Protein AF-A0A948VFU9-F1 (afdb_monomer_lite)

Sequence (427 aa):
MVDTSNKFEPEVDEAEQIFHEYRQGISQAIDKVRAKLLDRAKQEARDIVAKADGEATNIVRIAQHKVDIILTQANSRAEKIIKDAEETIKKEARNRTRKEEERLIMEAKSQSERIITAAREAAEKVSGKILDDTKKEADISIKRLTEDSKREADGLVKSASEIKNRAEIEANLIKKKAEEETGHIIHNAREQARRDVEKELTTIIEKARQEAEDILKNARDQAIIERDNLVAEFVEEATKLAEFEKIKILSEAKSKAEYVVREIKNRLNAEMEKSSLLITGAQQKLTSIMTEISDQITEEQFDIDISVNVDVPVEEVDADFAKEVQEKMFFKKIEDEERSYEGRLELDLLAPIDAKQKNALEELLTQVPDLHLISNGGSSDGSNWLEIELNKPMPLVSILKQMPLVRQVAAHGNNILVALKLGSKDS

pLDDT: mean 80.75, std 20.57, range [28.52, 98.0]

Structure (mmCIF, N/CA/C/O backbone):
data_AF-A0A948VFU9-F1
#
_entry.id   AF-A0A948VFU9-F1
#
loop_
_atom_site.group_PDB
_atom_site.id
_atom_site.type_symbol
_atom_site.label_atom_id
_atom_site.label_alt_id
_atom_site.label_comp_id
_atom_site.label_asym_id
_atom_site.label_entity_id
_atom_site.label_seq_id
_atom_site.pdbx_PDB_ins_code
_atom_site.Cartn_x
_atom_site.Cartn_y
_atom_site.Cartn_z
_atom_site.occupancy
_atom_site.B_iso_or_equiv
_atom_site.auth_seq_id
_atom_site.auth_comp_id
_atom_site.auth_asym_id
_atom_site.auth_atom_id
_atom_site.pdbx_PDB_model_num
ATOM 1 N N . MET A 1 1 ? 74.159 32.773 -178.194 1.00 36.06 1 MET A N 1
ATOM 2 C CA . MET A 1 1 ? 75.334 33.258 -177.439 1.00 36.06 1 MET A CA 1
ATOM 3 C C . MET A 1 1 ? 75.825 32.045 -176.660 1.00 36.06 1 MET A C 1
ATOM 5 O O . MET A 1 1 ? 75.022 31.505 -175.916 1.00 36.06 1 MET A O 1
ATOM 9 N N . VAL A 1 2 ? 76.882 31.378 -177.137 1.00 38.47 2 VAL A N 1
ATOM 10 C CA . VAL A 1 2 ? 78.309 31.677 -176.843 1.00 38.47 2 VAL A CA 1
ATOM 11 C C . VAL A 1 2 ? 78.658 31.154 -175.440 1.00 38.47 2 VAL A C 1
ATOM 13 O O . VAL A 1 2 ? 78.085 31.667 -174.486 1.00 38.47 2 VAL A O 1
ATOM 16 N N . ASP A 1 3 ? 79.542 30.171 -175.218 1.00 40.22 3 ASP A N 1
ATOM 17 C CA . ASP A 1 3 ? 80.278 29.216 -176.096 1.00 40.22 3 ASP A CA 1
ATOM 18 C C . ASP A 1 3 ? 80.734 27.998 -175.209 1.00 40.22 3 ASP A C 1
ATOM 20 O O . ASP A 1 3 ? 80.284 27.929 -174.067 1.00 40.22 3 ASP A O 1
ATOM 24 N N . THR A 1 4 ? 81.542 26.972 -175.547 1.00 39.34 4 THR A N 1
ATOM 25 C CA . THR A 1 4 ? 82.588 26.754 -176.582 1.00 39.34 4 THR A CA 1
ATOM 26 C C . THR A 1 4 ? 82.806 25.238 -176.865 1.00 39.34 4 THR A C 1
ATOM 28 O O . THR A 1 4 ? 82.178 24.386 -176.243 1.00 39.34 4 THR A O 1
ATOM 31 N N . SER A 1 5 ? 83.749 24.913 -177.763 1.00 38.34 5 SER A N 1
ATOM 32 C CA . SER A 1 5 ? 84.446 23.623 -178.021 1.00 38.34 5 SER A CA 1
ATOM 33 C C . SER A 1 5 ? 84.970 22.871 -176.759 1.00 38.34 5 SER A C 1
ATOM 35 O O . SER A 1 5 ? 85.055 23.467 -175.691 1.00 38.34 5 SER A O 1
ATOM 37 N N . ASN A 1 6 ? 85.427 21.601 -176.793 1.00 34.44 6 ASN A N 1
ATOM 38 C CA . ASN A 1 6 ? 86.116 20.873 -177.881 1.00 34.44 6 ASN A CA 1
ATOM 39 C C . ASN A 1 6 ? 86.030 19.317 -177.788 1.00 34.44 6 ASN A C 1
ATOM 41 O O . ASN A 1 6 ? 85.544 18.776 -176.802 1.00 34.44 6 ASN A O 1
ATOM 45 N N . LYS A 1 7 ? 86.516 18.610 -178.825 1.00 51.00 7 LYS A N 1
ATOM 46 C CA . LYS A 1 7 ? 86.500 17.135 -179.008 1.00 51.00 7 LYS A CA 1
ATOM 47 C C . LYS A 1 7 ? 87.614 16.378 -178.257 1.00 51.00 7 LYS A C 1
ATOM 49 O O . LYS A 1 7 ? 88.693 16.941 -178.110 1.00 51.00 7 LYS A O 1
ATOM 54 N N . PHE A 1 8 ? 87.406 15.080 -177.978 1.00 36.41 8 PHE A N 1
ATOM 55 C CA . PHE A 1 8 ? 88.215 13.935 -178.477 1.00 36.41 8 PHE A CA 1
ATOM 56 C C . PHE A 1 8 ? 87.580 12.576 -178.071 1.00 36.41 8 PHE A C 1
ATOM 58 O O . PHE A 1 8 ? 86.914 12.504 -177.044 1.00 36.41 8 PHE A O 1
ATOM 65 N N . GLU A 1 9 ? 87.777 11.522 -178.874 1.00 53.12 9 GLU A N 1
ATOM 66 C CA . GLU A 1 9 ? 87.400 10.113 -178.589 1.00 53.12 9 GLU A CA 1
ATOM 67 C C . GLU A 1 9 ? 88.585 9.365 -177.930 1.00 53.12 9 GLU A C 1
ATOM 69 O O . GLU A 1 9 ? 89.729 9.811 -178.096 1.00 53.12 9 GLU A O 1
ATOM 74 N N . PRO A 1 10 ? 88.359 8.272 -177.165 1.00 45.44 10 PRO A N 1
ATOM 75 C CA . PRO A 1 10 ? 88.495 6.923 -177.758 1.00 45.44 10 PRO A CA 1
ATOM 76 C C . PRO A 1 10 ? 87.582 5.818 -177.155 1.00 45.44 10 PRO A C 1
ATOM 78 O O . PRO A 1 10 ? 86.940 6.006 -176.126 1.00 45.44 10 PRO A O 1
ATOM 81 N N . GLU A 1 11 ? 87.579 4.629 -177.772 1.00 53.16 11 GLU A N 1
ATOM 82 C CA . GLU A 1 11 ? 86.836 3.425 -177.344 1.00 53.16 11 GLU A CA 1
ATOM 83 C C . GLU A 1 11 ? 87.545 2.634 -176.214 1.00 53.16 11 GLU A C 1
ATOM 85 O O . GLU A 1 11 ? 88.613 2.070 -176.454 1.00 53.16 11 GLU A O 1
ATOM 90 N N . VAL A 1 12 ? 86.942 2.512 -175.015 1.00 46.12 12 VAL A N 1
ATOM 91 C CA . VAL A 1 12 ? 87.290 1.504 -173.972 1.00 46.12 12 VAL A CA 1
ATOM 92 C C . VAL A 1 12 ? 86.056 1.203 -173.083 1.00 46.12 12 VAL A C 1
ATOM 94 O O . VAL A 1 12 ? 85.914 1.797 -172.019 1.00 46.12 12 VAL A O 1
ATOM 97 N N . ASP A 1 13 ? 85.155 0.297 -173.490 1.00 56.53 13 ASP A N 1
ATOM 98 C CA . ASP A 1 13 ? 83.750 0.307 -173.000 1.00 56.53 13 ASP A CA 1
ATOM 99 C C . ASP A 1 13 ? 83.251 -0.937 -172.211 1.00 56.53 13 ASP A C 1
ATOM 101 O O . ASP A 1 13 ? 82.052 -1.142 -172.075 1.00 56.53 13 ASP A O 1
ATOM 105 N N . GLU A 1 14 ? 84.132 -1.787 -171.657 1.00 56.06 14 GLU A N 1
ATOM 106 C CA . GLU A 1 14 ? 83.701 -2.950 -170.829 1.00 56.06 14 GLU A CA 1
ATOM 107 C C . GLU A 1 14 ? 84.354 -3.024 -169.433 1.00 56.06 14 GLU A C 1
ATOM 109 O O . GLU A 1 14 ? 83.719 -3.425 -168.452 1.00 56.06 14 GLU A O 1
ATOM 114 N N . ALA A 1 15 ? 85.621 -2.617 -169.292 1.00 56.34 15 ALA A N 1
ATOM 115 C CA . ALA A 1 15 ? 86.367 -2.802 -168.042 1.00 56.34 15 ALA A CA 1
ATOM 116 C C . ALA A 1 15 ? 85.842 -1.939 -166.876 1.00 56.34 15 ALA A C 1
ATOM 118 O O . ALA A 1 15 ? 85.792 -2.404 -165.733 1.00 56.34 15 ALA A O 1
ATOM 119 N N . GLU A 1 16 ? 85.427 -0.694 -167.142 1.00 59.16 16 GLU A N 1
ATOM 120 C CA . GLU A 1 16 ? 84.882 0.186 -166.100 1.00 59.16 16 GLU A CA 1
ATOM 121 C C . GLU A 1 16 ? 83.507 -0.275 -165.605 1.00 59.16 16 GLU A C 1
ATOM 123 O O . GLU A 1 16 ? 83.216 -0.131 -164.417 1.00 59.16 16 GLU A O 1
ATOM 128 N N . GLN A 1 17 ? 82.689 -0.896 -166.463 1.00 61.84 17 GLN A N 1
ATOM 129 C CA . GLN A 1 17 ? 81.363 -1.387 -166.085 1.00 61.84 17 GLN A CA 1
ATOM 130 C C . GLN A 1 17 ? 81.464 -2.507 -165.038 1.00 61.84 17 GLN A C 1
ATOM 132 O O . GLN A 1 17 ? 80.801 -2.440 -164.002 1.00 61.84 17 GLN A O 1
ATOM 137 N N . ILE A 1 18 ? 82.385 -3.461 -165.230 1.00 63.16 18 ILE A N 1
ATOM 138 C CA . ILE A 1 18 ? 82.675 -4.522 -164.250 1.00 63.16 18 ILE A CA 1
ATOM 139 C C . ILE A 1 18 ? 83.176 -3.921 -162.926 1.00 63.16 18 ILE A C 1
ATOM 141 O O . ILE A 1 18 ? 82.724 -4.319 -161.850 1.00 63.16 18 ILE A O 1
ATOM 145 N N . PHE A 1 19 ? 84.069 -2.924 -162.967 1.00 61.31 19 PHE A N 1
ATOM 146 C CA . PHE A 1 19 ? 84.512 -2.231 -161.750 1.00 61.31 19 PHE A CA 1
ATOM 147 C C . PHE A 1 19 ? 83.385 -1.447 -161.062 1.00 61.31 19 PHE A C 1
ATOM 149 O O . PHE A 1 19 ? 83.371 -1.362 -159.828 1.00 61.31 19 PHE A O 1
ATOM 156 N N . HIS A 1 20 ? 82.434 -0.897 -161.819 1.00 69.19 20 HIS A N 1
ATOM 157 C CA . HIS A 1 20 ? 81.286 -0.188 -161.267 1.00 69.19 20 HIS A CA 1
ATOM 158 C C . HIS A 1 20 ? 80.293 -1.151 -160.602 1.00 69.19 20 HIS A C 1
ATOM 160 O O . HIS A 1 20 ? 79.869 -0.876 -159.475 1.00 69.19 20 HIS A O 1
ATOM 166 N N . GLU A 1 21 ? 79.979 -2.291 -161.224 1.00 71.38 21 GLU A N 1
ATOM 167 C CA . GLU A 1 21 ? 79.153 -3.340 -160.614 1.00 71.38 21 GLU A CA 1
ATOM 168 C C . GLU A 1 21 ? 79.824 -3.932 -159.371 1.00 71.38 21 GLU A C 1
ATOM 170 O O . GLU A 1 21 ? 79.179 -4.075 -158.333 1.00 71.38 21 GLU A O 1
ATOM 175 N N . TYR A 1 22 ? 81.134 -4.203 -159.409 1.00 73.44 22 TYR A N 1
ATOM 176 C CA . TYR A 1 22 ? 81.847 -4.754 -158.252 1.00 73.44 22 TYR A CA 1
ATOM 177 C C . TYR A 1 22 ? 81.910 -3.750 -157.087 1.00 73.44 22 TYR A C 1
ATOM 179 O O . TYR A 1 22 ? 81.695 -4.124 -155.932 1.00 73.44 22 TYR A O 1
ATOM 187 N N . ARG A 1 23 ? 82.098 -2.449 -157.368 1.00 69.69 23 ARG A N 1
ATOM 188 C CA . ARG A 1 23 ? 81.934 -1.376 -156.366 1.00 69.69 23 ARG A CA 1
ATOM 189 C C . ARG A 1 23 ? 80.507 -1.306 -155.824 1.00 69.69 23 ARG A C 1
ATOM 191 O O . ARG A 1 23 ? 80.335 -1.154 -154.616 1.00 69.69 23 ARG A O 1
ATOM 198 N N . GLN A 1 24 ? 79.494 -1.425 -156.679 1.00 76.38 24 GLN A N 1
ATOM 199 C CA . GLN A 1 24 ? 78.089 -1.365 -156.276 1.00 76.38 24 GLN A CA 1
ATOM 200 C C . GLN A 1 24 ? 77.703 -2.573 -155.410 1.00 76.38 24 GLN A C 1
ATOM 202 O O . GLN A 1 24 ? 77.078 -2.391 -154.367 1.00 76.38 24 GLN A O 1
ATOM 207 N N . GLY A 1 25 ? 78.141 -3.780 -155.773 1.00 74.75 25 GLY A N 1
ATOM 208 C CA . GLY A 1 25 ? 77.962 -5.004 -154.994 1.00 74.75 25 GLY A CA 1
ATOM 209 C C . GLY A 1 25 ? 78.673 -4.950 -153.640 1.00 74.75 25 GLY A C 1
ATOM 210 O O . GLY A 1 25 ? 78.075 -5.305 -152.624 1.00 74.75 25 GLY A O 1
ATOM 211 N N . ILE A 1 26 ? 79.904 -4.423 -153.588 1.00 74.00 26 ILE A N 1
ATOM 212 C CA . ILE A 1 26 ? 80.615 -4.165 -152.325 1.00 74.00 26 ILE A CA 1
ATOM 213 C C . ILE A 1 26 ? 79.869 -3.126 -151.477 1.00 74.00 26 ILE A C 1
ATOM 215 O O . ILE A 1 26 ? 79.674 -3.363 -150.287 1.00 74.00 26 ILE A O 1
ATOM 219 N N . SER A 1 27 ? 79.395 -2.017 -152.056 1.00 75.19 27 SER A N 1
ATOM 220 C CA . SER A 1 27 ? 78.626 -1.007 -151.310 1.00 75.19 27 SER A CA 1
ATOM 221 C C . SER A 1 27 ? 77.320 -1.587 -150.767 1.00 75.19 27 SER A C 1
ATOM 223 O O . SER A 1 27 ? 77.041 -1.449 -149.582 1.00 75.19 27 SER A O 1
ATOM 225 N N . GLN A 1 28 ? 76.559 -2.324 -151.582 1.00 77.94 28 GLN A N 1
ATOM 226 C CA . GLN A 1 28 ? 75.341 -3.011 -151.141 1.00 77.94 28 GLN A CA 1
ATOM 227 C C . GLN A 1 28 ? 75.626 -4.063 -150.061 1.00 77.94 28 GLN A C 1
ATOM 229 O O . GLN A 1 28 ? 74.833 -4.209 -149.132 1.00 77.94 28 GLN A O 1
ATOM 234 N N . ALA A 1 29 ? 76.747 -4.786 -150.135 1.00 76.38 29 ALA A N 1
ATOM 235 C CA . ALA A 1 29 ? 77.161 -5.717 -149.088 1.00 76.38 29 ALA A CA 1
ATOM 236 C C . ALA A 1 29 ? 77.518 -4.983 -147.784 1.00 76.38 29 ALA A C 1
ATOM 238 O O . ALA A 1 29 ? 77.058 -5.393 -146.717 1.00 76.38 29 ALA A O 1
ATOM 239 N N . ILE A 1 30 ? 78.262 -3.874 -147.867 1.00 75.56 30 ILE A N 1
ATOM 240 C CA . ILE A 1 30 ? 78.593 -3.006 -146.730 1.00 75.56 30 ILE A CA 1
ATOM 241 C C . ILE A 1 30 ? 77.317 -2.442 -146.104 1.00 75.56 30 ILE A C 1
ATOM 243 O O . ILE A 1 30 ? 77.133 -2.591 -144.900 1.00 75.56 30 ILE A O 1
ATOM 247 N N . ASP A 1 31 ? 76.398 -1.875 -146.885 1.00 80.62 31 ASP A N 1
ATOM 248 C CA . ASP A 1 31 ? 75.149 -1.306 -146.371 1.00 80.62 31 ASP A CA 1
ATOM 249 C C . ASP A 1 31 ? 74.205 -2.381 -145.810 1.00 80.62 31 ASP A C 1
ATOM 251 O O . ASP A 1 31 ? 73.560 -2.159 -144.788 1.00 80.62 31 ASP A O 1
ATOM 255 N N . LYS A 1 32 ? 74.183 -3.593 -146.379 1.00 82.94 32 LYS A N 1
ATOM 256 C CA . LYS A 1 32 ? 73.422 -4.741 -145.849 1.00 82.94 32 LYS A CA 1
ATOM 257 C C . LYS A 1 32 ? 74.016 -5.288 -144.546 1.00 82.94 32 LYS A C 1
ATOM 259 O O . LYS A 1 32 ? 73.265 -5.698 -143.659 1.00 82.94 32 LYS A O 1
ATOM 264 N N . VAL A 1 33 ? 75.342 -5.274 -144.394 1.00 82.25 33 VAL A N 1
ATOM 265 C CA . VAL A 1 33 ? 76.031 -5.604 -143.132 1.00 82.25 33 VAL A CA 1
ATOM 266 C C . VAL A 1 33 ? 75.833 -4.492 -142.098 1.00 82.25 33 VAL A C 1
ATOM 268 O O . VAL A 1 33 ? 75.521 -4.786 -140.948 1.00 82.25 33 VAL A O 1
ATOM 271 N N . ARG A 1 34 ? 75.914 -3.223 -142.507 1.00 81.38 34 ARG A N 1
ATOM 272 C CA . ARG A 1 34 ? 75.668 -2.034 -141.680 1.00 81.38 34 ARG A CA 1
ATOM 273 C C . ARG A 1 34 ? 74.225 -1.970 -141.184 1.00 81.38 34 ARG A C 1
ATOM 275 O O . ARG A 1 34 ? 74.016 -1.676 -140.014 1.00 81.38 34 ARG A O 1
ATOM 282 N N . ALA A 1 35 ? 73.247 -2.303 -142.026 1.00 84.00 35 ALA A N 1
ATOM 283 C CA . ALA A 1 35 ? 71.841 -2.426 -141.647 1.00 84.00 35 ALA A CA 1
ATOM 284 C C . ALA A 1 35 ? 71.636 -3.557 -140.630 1.00 84.00 35 ALA A C 1
ATOM 286 O O . ALA A 1 35 ? 71.041 -3.328 -139.582 1.00 84.00 35 ALA A O 1
ATOM 287 N N . LYS A 1 36 ? 72.214 -4.746 -140.867 1.00 84.44 36 LYS A N 1
ATOM 288 C CA . LYS A 1 36 ? 72.184 -5.853 -139.893 1.00 84.44 36 LYS A CA 1
ATOM 289 C C . LYS A 1 36 ? 72.855 -5.498 -138.564 1.00 84.44 36 LYS A C 1
ATOM 291 O O . LYS A 1 36 ? 72.335 -5.877 -137.521 1.00 84.44 36 LYS A O 1
ATOM 296 N N . LEU A 1 37 ? 73.975 -4.775 -138.582 1.00 81.62 37 LEU A N 1
ATOM 297 C CA . LEU A 1 37 ? 74.638 -4.269 -137.375 1.00 81.62 37 LEU A CA 1
ATOM 298 C C . LEU A 1 37 ? 73.786 -3.216 -136.659 1.00 81.62 37 LEU A C 1
ATOM 300 O O . LEU A 1 37 ? 73.676 -3.272 -135.441 1.00 81.62 37 LEU A O 1
ATOM 304 N N . LEU A 1 38 ? 73.143 -2.304 -137.392 1.00 82.81 38 LEU A N 1
ATOM 305 C CA . LEU A 1 38 ? 72.225 -1.312 -136.830 1.00 82.81 38 LEU A CA 1
ATOM 306 C C . LEU A 1 38 ? 70.994 -1.959 -136.197 1.00 82.81 38 LEU A C 1
ATOM 308 O O . LEU A 1 38 ? 70.629 -1.582 -135.092 1.00 82.81 38 LEU A O 1
ATOM 312 N N . ASP A 1 39 ? 70.356 -2.923 -136.857 1.00 85.00 39 ASP A N 1
ATOM 313 C CA . ASP A 1 39 ? 69.170 -3.588 -136.311 1.00 85.00 39 ASP A CA 1
ATOM 314 C C . ASP A 1 39 ? 69.523 -4.535 -135.162 1.00 85.00 39 ASP A C 1
ATOM 316 O O . ASP A 1 39 ? 68.786 -4.593 -134.179 1.00 85.00 39 ASP A O 1
ATOM 320 N N . ARG A 1 40 ? 70.695 -5.182 -135.208 1.00 87.75 40 ARG A N 1
ATOM 321 C CA . ARG A 1 40 ? 71.244 -5.916 -134.062 1.00 87.75 40 ARG A CA 1
ATOM 322 C C . ARG A 1 40 ? 71.525 -4.987 -132.881 1.00 87.75 40 ARG A C 1
ATOM 324 O O . ARG A 1 40 ? 71.065 -5.278 -131.787 1.00 87.75 40 ARG A O 1
ATOM 331 N N . ALA A 1 41 ? 72.188 -3.852 -133.099 1.00 83.00 41 ALA A N 1
ATOM 332 C CA . ALA A 1 41 ? 72.458 -2.869 -132.050 1.00 83.00 41 ALA A CA 1
ATOM 333 C C . ALA A 1 41 ? 71.171 -2.235 -131.494 1.00 83.00 41 ALA A C 1
ATOM 335 O O . ALA A 1 41 ? 71.074 -2.016 -130.292 1.00 83.00 41 ALA A O 1
ATOM 336 N N . LYS A 1 42 ? 70.150 -1.987 -132.331 1.00 88.00 42 LYS A N 1
ATOM 337 C CA . LYS A 1 42 ? 68.811 -1.567 -131.875 1.00 88.00 42 LYS A CA 1
ATOM 338 C C . LYS A 1 42 ? 68.135 -2.646 -131.035 1.00 88.00 42 LYS A C 1
ATOM 340 O O . LYS A 1 42 ? 67.470 -2.299 -130.065 1.00 88.00 42 LYS A O 1
ATOM 345 N N . GLN A 1 43 ? 68.257 -3.920 -131.408 1.00 89.44 43 GLN A N 1
ATOM 346 C CA . GLN A 1 43 ? 67.649 -5.013 -130.655 1.00 89.44 43 GLN A CA 1
ATOM 347 C C . GLN A 1 43 ? 68.375 -5.236 -129.327 1.00 89.44 43 GLN A C 1
ATOM 349 O O . GLN A 1 43 ? 67.730 -5.209 -128.291 1.00 89.44 43 GLN A O 1
ATOM 354 N N . GLU A 1 44 ? 69.706 -5.308 -129.330 1.00 88.12 44 GLU A N 1
ATOM 355 C CA . GLU A 1 44 ? 70.514 -5.404 -128.110 1.00 88.12 44 GLU A CA 1
ATOM 356 C C . GLU A 1 44 ? 70.282 -4.182 -127.194 1.00 88.12 44 GLU A C 1
ATOM 358 O O . GLU A 1 44 ? 70.124 -4.349 -125.988 1.00 88.12 44 GLU A O 1
ATOM 363 N N . ALA A 1 45 ? 70.126 -2.967 -127.739 1.00 87.12 45 ALA A N 1
ATOM 364 C CA . ALA A 1 45 ? 69.726 -1.789 -126.961 1.00 87.12 45 ALA A CA 1
ATOM 365 C C . ALA A 1 45 ? 68.295 -1.885 -126.396 1.00 87.12 45 ALA A C 1
ATOM 367 O O . ALA A 1 45 ? 68.072 -1.497 -125.251 1.00 87.12 45 ALA A O 1
ATOM 368 N N . ARG A 1 46 ? 67.324 -2.413 -127.156 1.00 90.12 46 ARG A N 1
ATOM 369 C CA . ARG A 1 46 ? 65.956 -2.673 -126.664 1.00 90.12 46 ARG A CA 1
ATOM 370 C C . ARG A 1 46 ? 65.939 -3.724 -125.563 1.00 90.12 46 ARG A C 1
ATOM 372 O O . ARG A 1 46 ? 65.234 -3.532 -124.582 1.00 90.12 46 ARG A O 1
ATOM 379 N N . ASP A 1 47 ? 66.715 -4.791 -125.707 1.00 90.81 47 ASP A N 1
ATOM 380 C CA . ASP A 1 47 ? 66.800 -5.875 -124.729 1.00 90.81 47 ASP A CA 1
ATOM 381 C C . ASP A 1 47 ? 67.496 -5.394 -123.444 1.00 90.81 47 ASP A C 1
ATOM 383 O O . ASP A 1 47 ? 67.062 -5.733 -122.343 1.00 90.81 47 ASP A O 1
ATOM 387 N N . ILE A 1 48 ? 68.511 -4.525 -123.562 1.00 90.56 48 ILE A N 1
ATOM 388 C CA . ILE A 1 48 ? 69.131 -3.819 -122.429 1.00 90.56 48 ILE A CA 1
ATOM 389 C C . ILE A 1 48 ? 68.122 -2.897 -121.731 1.00 90.56 48 ILE A C 1
ATOM 391 O O . ILE A 1 48 ? 68.021 -2.951 -120.508 1.00 90.56 48 ILE A O 1
ATOM 395 N N . VAL A 1 49 ? 67.357 -2.085 -122.472 1.00 89.62 49 VAL A N 1
ATOM 396 C CA . VAL A 1 49 ? 66.335 -1.188 -121.895 1.00 89.62 49 VAL A CA 1
ATOM 397 C C . VAL A 1 49 ? 65.216 -1.987 -121.227 1.00 89.62 49 VAL A C 1
ATOM 399 O O . VAL A 1 49 ? 64.942 -1.766 -120.056 1.00 89.62 49 VAL A O 1
ATOM 402 N N . ALA A 1 50 ? 64.640 -2.984 -121.901 1.00 90.75 50 ALA A N 1
ATOM 403 C CA . ALA A 1 50 ? 63.579 -3.824 -121.343 1.00 90.75 50 ALA A CA 1
ATOM 404 C C . ALA A 1 50 ? 64.044 -4.612 -120.105 1.00 90.75 50 ALA A C 1
ATOM 406 O O . ALA A 1 50 ? 63.276 -4.794 -119.158 1.00 90.75 50 ALA A O 1
ATOM 407 N N . LYS A 1 51 ? 65.311 -5.048 -120.073 1.00 92.31 51 LYS A N 1
ATOM 408 C CA . LYS A 1 51 ? 65.911 -5.646 -118.877 1.00 92.31 51 LYS A CA 1
ATOM 409 C C . LYS A 1 51 ? 66.106 -4.615 -117.762 1.00 92.31 51 LYS A C 1
ATOM 411 O O . LYS A 1 51 ? 65.785 -4.925 -116.618 1.00 92.31 51 LYS A O 1
ATOM 416 N N . ALA A 1 52 ? 66.586 -3.410 -118.070 1.00 89.62 52 ALA A N 1
ATOM 417 C CA . ALA A 1 52 ? 66.744 -2.335 -117.093 1.00 89.62 52 ALA A CA 1
ATOM 418 C C . ALA A 1 52 ? 65.391 -1.897 -116.500 1.00 89.62 52 ALA A C 1
ATOM 420 O O . ALA A 1 52 ? 65.291 -1.739 -115.287 1.00 89.62 52 ALA A O 1
ATOM 421 N N . ASP A 1 53 ? 64.338 -1.801 -117.315 1.00 91.31 53 ASP A N 1
ATOM 422 C CA . ASP A 1 53 ? 62.964 -1.538 -116.873 1.00 91.31 53 ASP A CA 1
ATOM 423 C C . ASP A 1 53 ? 62.417 -2.692 -116.011 1.00 91.31 53 ASP A C 1
ATOM 425 O O . ASP A 1 53 ? 61.776 -2.462 -114.983 1.00 91.31 53 ASP A O 1
ATOM 429 N N . GLY A 1 54 ? 62.709 -3.947 -116.373 1.00 92.94 54 GLY A N 1
ATOM 430 C CA . GLY A 1 54 ? 62.368 -5.130 -115.574 1.00 92.94 54 GLY A CA 1
ATOM 431 C C . GLY A 1 54 ? 63.081 -5.174 -114.215 1.00 92.94 54 GLY A C 1
ATOM 432 O O . GLY A 1 54 ? 62.472 -5.496 -113.193 1.00 92.94 54 GLY A O 1
ATOM 433 N N . GLU A 1 55 ? 64.360 -4.801 -114.169 1.00 93.19 55 GLU A N 1
ATOM 434 C CA . GLU A 1 55 ? 65.126 -4.689 -112.926 1.00 93.19 55 GLU A CA 1
ATOM 435 C C . GLU A 1 55 ? 64.650 -3.492 -112.086 1.00 93.19 55 GLU A C 1
ATOM 437 O O . GLU A 1 55 ? 64.412 -3.652 -110.888 1.00 93.19 55 GLU A O 1
ATOM 442 N N . ALA A 1 56 ? 64.399 -2.330 -112.698 1.00 91.75 56 ALA A N 1
ATOM 443 C CA . ALA A 1 56 ? 63.883 -1.136 -112.029 1.00 91.75 56 ALA A CA 1
ATOM 444 C C . ALA A 1 56 ? 62.482 -1.356 -111.436 1.00 91.75 56 ALA A C 1
ATOM 446 O O . ALA A 1 56 ? 62.257 -1.052 -110.264 1.00 91.75 56 ALA A O 1
ATOM 447 N N . THR A 1 57 ? 61.549 -1.944 -112.190 1.00 94.12 57 THR A N 1
ATOM 448 C CA . THR A 1 57 ? 60.206 -2.283 -111.684 1.00 94.12 57 THR A CA 1
ATOM 449 C C . THR A 1 57 ? 60.261 -3.326 -110.567 1.00 94.12 57 THR A C 1
ATOM 451 O O . THR A 1 57 ? 59.529 -3.205 -109.582 1.00 94.12 57 THR A O 1
ATOM 454 N N . ASN A 1 58 ? 61.172 -4.303 -110.637 1.00 94.25 58 ASN A N 1
ATOM 455 C CA . ASN A 1 58 ? 61.381 -5.251 -109.543 1.00 94.25 58 ASN A CA 1
ATOM 456 C C . ASN A 1 58 ? 61.994 -4.583 -108.294 1.00 94.25 58 ASN A C 1
ATOM 458 O O . ASN A 1 58 ? 61.560 -4.876 -107.180 1.00 94.25 58 ASN A O 1
ATOM 462 N N . ILE A 1 59 ? 62.939 -3.650 -108.457 1.00 93.81 59 ILE A N 1
ATOM 463 C CA . ILE A 1 59 ? 63.497 -2.836 -107.362 1.00 93.81 59 ILE A CA 1
ATOM 464 C C . ILE A 1 59 ? 62.399 -1.986 -106.709 1.00 93.81 59 ILE A C 1
ATOM 466 O O . ILE A 1 59 ? 62.278 -2.006 -105.484 1.00 93.81 59 ILE A O 1
ATOM 470 N N . VAL A 1 60 ? 61.560 -1.306 -107.499 1.00 93.19 60 VAL A N 1
ATOM 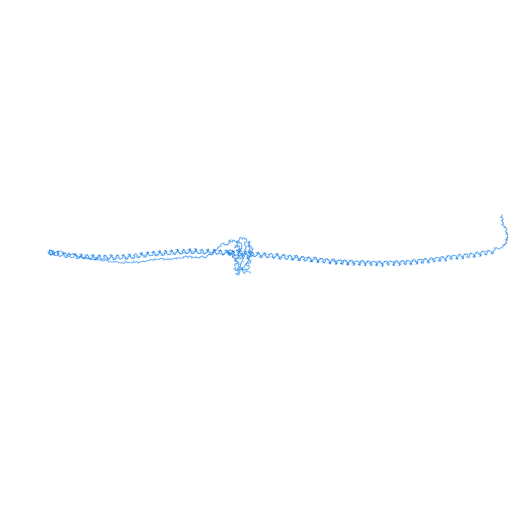471 C CA . VAL A 1 60 ? 60.411 -0.525 -107.006 1.00 93.19 60 VAL A CA 1
ATOM 472 C C . VAL A 1 60 ? 59.439 -1.413 -106.229 1.00 93.19 60 VAL A C 1
ATOM 474 O O . VAL A 1 60 ? 59.083 -1.073 -105.104 1.00 93.19 60 VAL A O 1
ATOM 477 N N . ARG A 1 61 ? 59.080 -2.589 -106.757 1.00 94.88 61 ARG A N 1
ATOM 478 C CA . ARG A 1 61 ? 58.193 -3.555 -106.085 1.00 94.88 61 ARG A CA 1
ATOM 479 C C . ARG A 1 61 ? 58.775 -4.072 -104.763 1.00 94.88 61 ARG A C 1
ATOM 481 O O . ARG A 1 61 ? 58.051 -4.206 -103.778 1.00 94.88 61 ARG A O 1
ATOM 488 N N . ILE A 1 62 ? 60.081 -4.348 -104.714 1.00 94.75 62 ILE A N 1
ATOM 489 C CA . ILE A 1 62 ? 60.779 -4.764 -103.485 1.00 94.75 62 ILE A CA 1
ATOM 490 C C . ILE A 1 62 ? 60.858 -3.605 -102.479 1.00 94.75 62 ILE A C 1
ATOM 492 O O . ILE A 1 62 ? 60.730 -3.837 -101.276 1.00 94.75 62 ILE A O 1
ATOM 496 N N . ALA A 1 63 ? 61.048 -2.367 -102.942 1.00 92.50 63 ALA A N 1
ATOM 497 C CA . ALA A 1 63 ? 61.041 -1.179 -102.093 1.00 92.50 63 ALA A CA 1
ATOM 498 C C . ALA A 1 63 ? 59.646 -0.914 -101.503 1.00 92.50 63 ALA A C 1
ATOM 500 O O . ALA A 1 63 ? 59.539 -0.746 -100.291 1.00 92.50 63 ALA A O 1
ATOM 501 N N . GLN A 1 64 ? 58.590 -0.968 -102.322 1.00 94.19 64 GLN A N 1
ATOM 502 C CA . GLN A 1 64 ? 57.189 -0.872 -101.892 1.00 94.19 64 GLN A CA 1
ATOM 503 C C . GLN A 1 64 ? 56.869 -1.923 -100.825 1.00 94.19 64 GLN A C 1
ATOM 505 O O . GLN A 1 64 ? 56.517 -1.563 -99.709 1.00 94.19 64 GLN A O 1
ATOM 510 N N . HIS A 1 65 ? 57.138 -3.204 -101.095 1.00 95.12 65 HIS A N 1
ATOM 511 C CA . HIS A 1 65 ? 56.864 -4.270 -100.129 1.00 95.12 65 HIS A CA 1
ATOM 512 C C . HIS A 1 65 ? 57.644 -4.110 -98.807 1.00 95.12 65 HIS A C 1
ATOM 514 O O . HIS A 1 65 ? 57.122 -4.403 -97.731 1.00 95.12 65 HIS A O 1
ATOM 520 N N . LYS A 1 66 ? 58.885 -3.599 -98.851 1.00 95.56 66 LYS A N 1
ATOM 521 C CA . LYS A 1 66 ? 59.642 -3.246 -97.636 1.00 95.56 66 LYS A CA 1
ATOM 522 C C . LYS A 1 66 ? 59.014 -2.069 -96.885 1.00 95.56 66 LYS A C 1
ATOM 524 O O . LYS A 1 66 ? 58.976 -2.113 -95.659 1.00 95.56 66 LYS A O 1
ATOM 529 N N . VAL A 1 67 ? 58.517 -1.051 -97.589 1.00 94.31 67 VAL A N 1
ATOM 530 C CA . VAL A 1 67 ? 57.771 0.067 -96.991 1.00 94.31 67 VAL A CA 1
ATOM 531 C C . VAL A 1 67 ? 56.487 -0.440 -96.331 1.00 94.31 67 VAL A C 1
ATOM 533 O O . VAL A 1 67 ? 56.264 -0.116 -95.169 1.00 94.31 67 VAL A O 1
ATOM 536 N N . ASP A 1 68 ? 55.716 -1.311 -96.984 1.00 95.75 68 ASP A N 1
ATOM 537 C CA . ASP A 1 68 ? 54.490 -1.899 -96.421 1.00 95.75 68 ASP A CA 1
ATOM 538 C C . ASP A 1 68 ? 54.769 -2.691 -95.132 1.00 95.75 68 ASP A C 1
ATOM 540 O O . ASP A 1 68 ? 54.052 -2.550 -94.138 1.00 95.75 68 ASP A O 1
ATOM 544 N N . ILE A 1 69 ? 55.849 -3.484 -95.106 1.00 95.62 69 ILE A N 1
ATOM 545 C CA . ILE A 1 69 ? 56.297 -4.204 -93.903 1.00 95.62 69 ILE A CA 1
ATOM 546 C C . ILE A 1 69 ? 56.692 -3.222 -92.792 1.00 95.62 69 ILE A C 1
ATOM 548 O O . ILE A 1 69 ? 56.292 -3.412 -91.643 1.00 95.62 69 ILE A O 1
ATOM 552 N N . ILE A 1 70 ? 57.456 -2.172 -93.111 1.00 94.56 70 ILE A N 1
ATOM 553 C CA . ILE A 1 70 ? 57.892 -1.161 -92.135 1.00 94.56 70 ILE A CA 1
ATOM 554 C C . ILE A 1 70 ? 56.688 -0.396 -91.569 1.00 94.56 70 ILE A C 1
ATOM 556 O O . ILE A 1 70 ? 56.604 -0.235 -90.353 1.00 94.56 70 ILE A O 1
ATOM 560 N N . LEU A 1 71 ? 55.733 0.011 -92.410 1.00 93.94 71 LEU A N 1
ATOM 561 C CA . LEU A 1 71 ? 54.493 0.670 -91.993 1.00 93.94 71 LEU A CA 1
ATOM 562 C C . LEU A 1 71 ? 53.634 -0.254 -91.121 1.00 93.94 71 LEU A C 1
ATOM 564 O O . LEU A 1 71 ? 53.183 0.159 -90.057 1.00 93.94 71 LEU A O 1
ATOM 568 N N . THR A 1 72 ? 53.474 -1.523 -91.502 1.00 95.25 72 THR A N 1
ATOM 569 C CA . THR A 1 72 ? 52.718 -2.511 -90.712 1.00 95.25 72 THR A CA 1
ATOM 570 C C . THR A 1 72 ? 53.359 -2.741 -89.338 1.00 95.25 72 THR A C 1
ATOM 572 O O . THR A 1 72 ? 52.666 -2.759 -88.319 1.00 95.25 72 THR A O 1
ATOM 575 N N . GLN A 1 73 ? 54.691 -2.858 -89.274 1.00 94.75 73 GLN A N 1
ATOM 576 C CA . GLN A 1 73 ? 55.418 -2.990 -88.007 1.00 94.75 73 GLN A CA 1
ATOM 577 C C . GLN A 1 73 ? 55.384 -1.706 -87.166 1.00 94.75 73 GLN A C 1
ATOM 579 O O . GLN A 1 73 ? 55.310 -1.793 -85.940 1.00 94.75 73 GLN A O 1
ATOM 584 N N . ALA A 1 74 ? 55.430 -0.526 -87.790 1.00 94.12 74 ALA A N 1
ATOM 585 C CA . ALA A 1 74 ? 55.309 0.755 -87.101 1.00 94.12 74 ALA A CA 1
ATOM 586 C C . ALA A 1 74 ? 53.909 0.930 -86.495 1.00 94.12 74 ALA A C 1
ATOM 588 O O . ALA A 1 74 ? 53.802 1.227 -85.307 1.00 94.12 74 ALA A O 1
ATOM 589 N N . ASN A 1 75 ? 52.855 0.651 -87.268 1.00 94.75 75 ASN A N 1
ATOM 590 C CA . ASN A 1 75 ? 51.465 0.720 -86.819 1.00 94.75 75 ASN A CA 1
ATOM 591 C C . ASN A 1 75 ? 51.201 -0.267 -85.675 1.00 94.75 75 ASN A C 1
ATOM 593 O O . ASN A 1 75 ? 50.750 0.149 -84.615 1.00 94.75 75 ASN A O 1
ATOM 597 N N . SER A 1 76 ? 51.593 -1.538 -85.817 1.00 96.19 76 SER A N 1
ATOM 598 C CA . SER A 1 76 ? 51.424 -2.543 -84.755 1.00 96.19 76 SER A CA 1
ATOM 599 C C . SER A 1 76 ? 52.187 -2.190 -83.464 1.00 96.19 76 SER A C 1
ATOM 601 O O . SER A 1 76 ? 51.703 -2.433 -82.356 1.00 96.19 76 SER A O 1
ATOM 603 N N . ARG A 1 77 ? 53.367 -1.556 -83.572 1.00 95.44 77 ARG A N 1
ATOM 604 C CA . ARG A 1 77 ? 54.087 -1.013 -82.404 1.00 95.44 77 ARG A CA 1
ATOM 605 C C . ARG A 1 77 ? 53.370 0.191 -81.794 1.00 95.44 77 ARG A C 1
ATOM 607 O O . ARG A 1 77 ? 53.305 0.270 -80.571 1.00 95.44 77 ARG A O 1
ATOM 614 N N . ALA A 1 78 ? 52.833 1.098 -82.608 1.00 93.62 78 ALA A N 1
ATOM 615 C CA . ALA A 1 78 ? 52.080 2.259 -82.141 1.00 93.62 78 ALA A CA 1
ATOM 616 C C . ALA A 1 78 ? 50.785 1.842 -81.424 1.00 93.62 78 ALA A C 1
ATOM 618 O O . ALA A 1 78 ? 50.556 2.279 -80.301 1.00 93.62 78 ALA A O 1
ATOM 619 N N . GLU A 1 79 ? 50.002 0.930 -82.006 1.00 95.88 79 GLU A N 1
ATOM 620 C CA . GLU A 1 79 ? 48.815 0.322 -81.386 1.00 95.88 79 GLU A CA 1
ATOM 621 C C . GLU A 1 79 ? 49.145 -0.316 -80.035 1.00 95.88 79 GLU A C 1
ATOM 623 O O . GLU A 1 79 ? 48.439 -0.086 -79.052 1.00 95.88 79 GLU A O 1
ATOM 628 N N . LYS A 1 80 ? 50.251 -1.072 -79.950 1.00 96.69 80 LYS A N 1
ATOM 629 C CA . LYS A 1 80 ? 50.689 -1.648 -78.676 1.00 96.69 80 LYS A CA 1
ATOM 630 C C . LYS A 1 80 ? 51.056 -0.567 -77.655 1.00 96.69 80 LYS A C 1
ATOM 632 O O . LYS A 1 80 ? 50.619 -0.661 -76.516 1.00 96.69 80 LYS A O 1
ATOM 637 N N . ILE A 1 81 ? 51.821 0.455 -78.043 1.00 95.44 81 ILE A N 1
ATOM 638 C CA . ILE A 1 81 ? 52.208 1.556 -77.143 1.00 95.44 81 ILE A CA 1
ATOM 639 C C . ILE A 1 81 ? 50.972 2.317 -76.642 1.00 95.44 81 ILE A C 1
ATOM 641 O O . ILE A 1 81 ? 50.894 2.624 -75.454 1.00 95.44 81 ILE A O 1
ATOM 645 N N . ILE A 1 82 ? 49.992 2.574 -77.515 1.00 95.06 82 ILE A N 1
ATOM 646 C CA . ILE A 1 82 ? 48.710 3.191 -77.150 1.00 95.06 82 ILE A CA 1
ATOM 647 C C . ILE A 1 82 ? 47.976 2.308 -76.137 1.00 95.06 82 ILE A C 1
ATOM 649 O O . ILE A 1 82 ? 47.603 2.796 -75.074 1.00 95.06 82 ILE A O 1
ATOM 653 N N . LYS A 1 83 ? 47.838 1.004 -76.402 1.00 96.38 83 LYS A N 1
ATOM 654 C CA . LYS A 1 83 ? 47.154 0.074 -75.496 1.00 96.38 83 LYS A CA 1
ATOM 655 C C . LYS A 1 83 ? 47.857 -0.066 -74.138 1.00 96.38 83 LYS A C 1
ATOM 657 O O . LYS A 1 83 ? 47.197 -0.004 -73.102 1.00 96.38 83 LYS A O 1
ATOM 662 N N . ASP A 1 84 ? 49.180 -0.227 -74.123 1.00 95.31 84 ASP A N 1
ATOM 663 C CA . ASP A 1 84 ? 49.972 -0.335 -72.891 1.00 95.31 84 ASP A CA 1
ATOM 664 C C . ASP A 1 84 ? 49.860 0.969 -72.058 1.00 95.31 84 ASP A C 1
ATOM 666 O O . ASP A 1 84 ? 49.782 0.927 -70.823 1.00 95.31 84 ASP A O 1
ATOM 670 N N . ALA A 1 85 ? 49.769 2.133 -72.718 1.00 93.75 85 ALA A N 1
ATOM 671 C CA . ALA A 1 85 ? 49.506 3.422 -72.077 1.00 93.75 85 ALA A CA 1
ATOM 672 C C . ALA A 1 85 ? 48.059 3.548 -71.560 1.00 93.75 85 ALA A C 1
ATOM 674 O O . ALA A 1 85 ? 47.864 3.967 -70.419 1.00 93.75 85 ALA A O 1
ATOM 675 N N . GLU A 1 86 ? 47.048 3.144 -72.334 1.00 94.81 86 GLU A N 1
ATOM 676 C CA . GLU A 1 86 ? 45.641 3.118 -71.908 1.00 94.81 86 GLU A CA 1
ATOM 677 C C . GLU A 1 86 ? 45.433 2.223 -70.682 1.00 94.81 86 GLU A C 1
ATOM 679 O O . GLU A 1 86 ? 44.791 2.640 -69.716 1.00 94.81 86 GLU A O 1
ATOM 684 N N . GLU A 1 87 ? 45.997 1.011 -70.675 1.00 96.25 87 GLU A N 1
ATOM 685 C CA . GLU A 1 87 ? 45.922 0.106 -69.523 1.00 96.25 87 GLU A CA 1
ATOM 686 C C . GLU A 1 87 ? 46.632 0.696 -68.293 1.00 96.25 87 GLU A C 1
ATOM 688 O O . GLU A 1 87 ? 46.110 0.595 -67.178 1.00 96.25 87 GLU A O 1
ATOM 693 N N . THR A 1 88 ? 47.760 1.388 -68.486 1.00 94.56 88 THR A N 1
ATOM 694 C CA . THR A 1 88 ? 48.481 2.091 -67.411 1.00 94.56 88 THR A CA 1
ATOM 695 C C . THR A 1 88 ? 47.662 3.253 -66.841 1.00 94.56 88 THR A C 1
ATOM 697 O O . THR A 1 88 ? 47.438 3.300 -65.630 1.00 94.56 88 THR A O 1
ATOM 700 N N . ILE A 1 89 ? 47.127 4.138 -67.689 1.00 94.06 89 ILE A N 1
ATOM 701 C CA . ILE A 1 89 ? 46.271 5.268 -67.288 1.00 94.06 89 ILE A CA 1
ATOM 702 C C . ILE A 1 89 ? 45.013 4.761 -66.570 1.00 94.06 89 ILE A C 1
ATOM 704 O O . ILE A 1 89 ? 44.650 5.270 -65.511 1.00 94.06 89 ILE A O 1
ATOM 708 N N . LYS A 1 90 ? 44.374 3.707 -67.087 1.00 95.88 90 LYS A N 1
ATOM 709 C CA . LYS A 1 90 ? 43.183 3.072 -66.498 1.00 95.88 90 LYS A CA 1
ATOM 710 C C . LYS A 1 9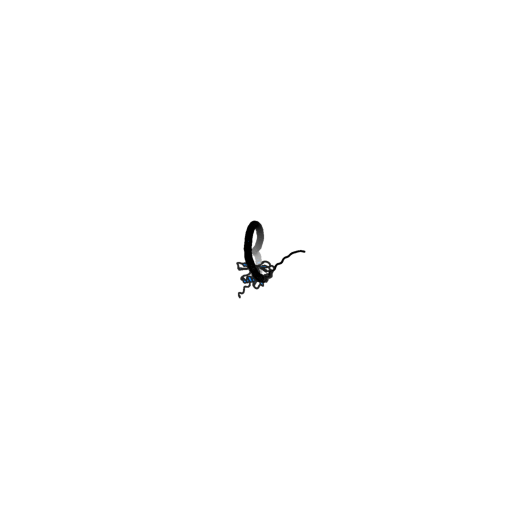0 ? 43.473 2.433 -65.137 1.00 95.88 90 LYS A C 1
ATOM 712 O O . LYS A 1 90 ? 42.625 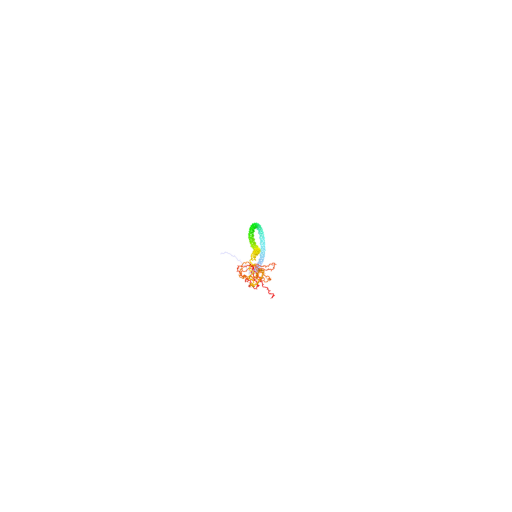2.486 -64.245 1.00 95.88 90 LYS A O 1
ATOM 717 N N . LYS A 1 91 ? 44.662 1.850 -64.954 1.00 95.94 91 LYS A N 1
ATOM 718 C CA . LYS A 1 91 ? 45.135 1.294 -63.676 1.00 95.94 91 LYS A CA 1
ATOM 719 C C . LYS A 1 91 ? 45.464 2.394 -62.667 1.00 95.94 91 LYS A C 1
ATOM 721 O O . LYS A 1 91 ? 45.067 2.284 -61.508 1.00 95.94 91 LYS A O 1
ATOM 726 N N . GLU A 1 92 ? 46.125 3.467 -63.093 1.00 93.81 92 GLU A N 1
ATOM 727 C CA . GLU A 1 92 ? 46.386 4.630 -62.243 1.00 93.81 92 GLU A CA 1
ATOM 728 C C . GLU A 1 92 ? 45.106 5.346 -61.821 1.00 93.81 92 GLU A C 1
ATOM 730 O O . GLU A 1 92 ? 44.936 5.601 -60.632 1.00 93.81 92 GLU A O 1
ATOM 735 N N . ALA A 1 93 ? 44.184 5.614 -62.749 1.00 93.69 93 ALA A N 1
ATOM 736 C CA . ALA A 1 93 ? 42.898 6.237 -62.449 1.00 93.69 93 ALA A CA 1
ATOM 737 C C . ALA A 1 93 ? 42.134 5.431 -61.388 1.00 93.69 93 ALA A C 1
ATOM 739 O O . ALA A 1 93 ? 41.786 5.976 -60.345 1.00 93.69 93 ALA A O 1
ATOM 740 N N . ARG A 1 94 ? 41.990 4.111 -61.583 1.00 95.44 94 ARG A N 1
ATOM 741 C CA . ARG A 1 94 ? 41.377 3.203 -60.595 1.00 95.44 94 ARG A CA 1
ATOM 742 C C . ARG A 1 94 ? 42.076 3.243 -59.234 1.00 95.44 94 ARG A C 1
ATOM 744 O O . ARG A 1 94 ? 41.398 3.287 -58.214 1.00 95.44 94 ARG A O 1
ATOM 751 N N . ASN A 1 95 ? 43.409 3.261 -59.203 1.00 95.69 95 ASN A N 1
ATOM 752 C CA . ASN A 1 95 ? 44.169 3.343 -57.953 1.00 95.69 95 ASN A CA 1
ATOM 753 C C . ASN A 1 95 ? 44.031 4.707 -57.253 1.00 95.69 95 ASN A C 1
ATOM 755 O O . ASN A 1 95 ? 44.050 4.754 -56.026 1.00 95.69 95 ASN A O 1
ATOM 759 N N . ARG A 1 96 ? 43.898 5.810 -58.003 1.00 94.69 96 ARG A N 1
ATOM 760 C CA . ARG A 1 96 ? 43.657 7.155 -57.453 1.00 94.69 96 ARG A CA 1
ATOM 761 C C . ARG A 1 96 ? 42.233 7.266 -56.901 1.00 94.69 96 ARG A C 1
ATOM 763 O O . ARG A 1 96 ? 42.085 7.652 -55.748 1.00 94.69 96 ARG A O 1
ATOM 770 N N . THR A 1 97 ? 41.222 6.840 -57.665 1.00 94.25 97 THR A N 1
ATOM 771 C CA . THR A 1 97 ? 39.820 6.770 -57.218 1.00 94.25 97 THR A CA 1
ATOM 772 C C . THR A 1 97 ? 39.691 5.930 -55.951 1.00 94.25 97 THR A C 1
ATOM 774 O O . THR A 1 97 ? 39.214 6.442 -54.946 1.00 94.25 97 THR A O 1
ATOM 777 N N . ARG A 1 98 ? 40.224 4.700 -55.941 1.00 96.00 98 ARG A N 1
ATOM 778 C CA . ARG A 1 98 ? 40.177 3.821 -54.763 1.00 96.00 98 ARG A CA 1
ATOM 779 C C . ARG A 1 98 ? 40.840 4.440 -53.527 1.00 96.00 98 ARG A C 1
ATOM 781 O O . ARG A 1 98 ? 40.310 4.310 -52.431 1.00 96.00 98 ARG A O 1
ATOM 788 N N . LYS A 1 99 ? 41.990 5.108 -53.678 1.00 96.31 99 LYS A N 1
ATOM 789 C CA . LYS A 1 99 ? 42.656 5.782 -52.549 1.00 96.31 99 LYS A CA 1
ATOM 790 C C . LYS A 1 99 ? 41.828 6.937 -51.991 1.00 96.31 99 LYS A C 1
ATOM 792 O O . LYS A 1 99 ? 41.827 7.134 -50.781 1.00 96.31 99 LYS A O 1
ATOM 797 N N . GLU A 1 100 ? 41.136 7.682 -52.848 1.00 94.44 100 GLU A N 1
ATOM 798 C CA . GLU A 1 100 ? 40.261 8.773 -52.414 1.00 94.44 100 GLU A CA 1
ATOM 799 C C . GLU A 1 100 ? 38.960 8.244 -51.787 1.00 94.44 100 GLU A C 1
ATOM 801 O O . GLU A 1 100 ? 38.531 8.763 -50.763 1.00 94.44 100 GLU A O 1
ATOM 806 N N . GLU A 1 101 ? 38.391 7.149 -52.301 1.00 94.25 101 GLU A N 1
ATOM 807 C CA . GLU A 1 101 ? 37.295 6.412 -51.652 1.00 94.25 101 GLU A CA 1
ATOM 808 C C . GLU A 1 101 ? 37.706 5.916 -50.254 1.00 94.25 101 GLU A C 1
ATOM 810 O O . GLU A 1 101 ? 37.007 6.172 -49.275 1.00 94.25 101 GLU A O 1
ATOM 815 N N . GLU A 1 102 ? 38.868 5.266 -50.126 1.00 96.62 102 GLU A N 1
ATOM 816 C CA . GLU A 1 102 ? 39.416 4.813 -48.839 1.00 96.62 102 GLU A CA 1
ATOM 817 C C . GLU A 1 102 ? 39.675 5.991 -47.878 1.00 96.62 102 GLU A C 1
ATOM 819 O O . GLU A 1 102 ? 39.377 5.881 -46.684 1.00 96.62 102 GLU A O 1
ATOM 824 N N . ARG A 1 103 ? 40.150 7.141 -48.386 1.00 97.50 103 ARG A N 1
ATOM 825 C CA . ARG A 1 103 ? 40.343 8.379 -47.610 1.00 97.50 103 ARG A CA 1
ATOM 826 C C . ARG A 1 103 ? 39.016 8.946 -47.103 1.00 97.50 103 ARG A C 1
ATOM 828 O O . ARG A 1 103 ? 38.893 9.213 -45.909 1.00 97.50 103 ARG A O 1
ATOM 835 N N . LEU A 1 104 ? 38.021 9.093 -47.978 1.00 95.94 104 LEU A N 1
ATOM 836 C CA . LEU A 1 104 ? 36.697 9.625 -47.643 1.00 95.94 104 LEU A CA 1
ATOM 837 C C . LEU A 1 104 ? 35.942 8.703 -46.675 1.00 95.94 104 LEU A C 1
ATOM 839 O O . LEU A 1 104 ? 35.310 9.188 -45.740 1.00 95.94 104 LEU A O 1
ATOM 843 N N . ILE A 1 105 ? 36.058 7.379 -46.828 1.00 95.56 105 ILE A N 1
ATOM 844 C CA . ILE A 1 105 ? 35.490 6.400 -45.886 1.00 95.56 105 ILE A CA 1
ATOM 845 C C . ILE A 1 105 ? 36.159 6.509 -44.508 1.00 95.56 105 ILE A C 1
ATOM 847 O O . ILE A 1 105 ? 35.472 6.430 -43.489 1.00 95.56 105 ILE A O 1
ATOM 851 N N . MET A 1 106 ? 37.482 6.695 -44.447 1.00 96.62 106 MET A N 1
ATOM 852 C CA . MET A 1 106 ? 38.204 6.874 -43.182 1.00 96.62 106 MET A CA 1
ATOM 853 C C . MET A 1 106 ? 37.837 8.199 -42.496 1.00 96.62 106 MET A C 1
ATOM 855 O O . MET A 1 106 ? 37.602 8.225 -41.287 1.00 96.62 106 MET A O 1
ATOM 859 N N . GLU A 1 107 ? 37.727 9.282 -43.266 1.00 96.00 107 GLU A N 1
ATOM 860 C CA . GLU A 1 107 ? 37.318 10.596 -42.771 1.00 96.00 107 GLU A CA 1
ATOM 861 C C . GLU A 1 107 ? 35.872 10.571 -42.243 1.00 96.00 107 GLU A C 1
ATOM 863 O O . GLU A 1 107 ? 35.630 10.975 -41.104 1.00 96.00 107 GLU A O 1
ATOM 868 N N . ALA A 1 108 ? 34.933 9.998 -43.003 1.00 94.31 108 ALA A N 1
ATOM 869 C CA . ALA A 1 108 ? 33.538 9.835 -42.591 1.00 94.31 108 ALA A CA 1
ATOM 870 C C . ALA A 1 108 ? 33.389 8.964 -41.329 1.00 94.31 108 ALA A C 1
ATOM 872 O O . ALA A 1 108 ? 32.590 9.292 -40.451 1.00 94.31 108 ALA A O 1
ATOM 873 N N . LYS A 1 109 ? 34.187 7.893 -41.189 1.00 96.38 109 LYS A N 1
ATOM 874 C CA . LYS A 1 109 ? 34.232 7.085 -39.957 1.00 96.38 109 LYS A CA 1
ATOM 875 C C . LYS A 1 109 ? 34.715 7.901 -38.760 1.00 96.38 109 LYS A C 1
ATOM 877 O O . LYS A 1 109 ? 34.019 7.933 -37.752 1.00 96.38 109 LYS A O 1
ATOM 882 N N . SER A 1 110 ? 35.830 8.628 -38.882 1.00 96.88 110 SER A N 1
ATOM 883 C CA . SER A 1 110 ? 36.342 9.450 -37.775 1.00 96.88 110 SER A CA 1
ATOM 884 C C . SER A 1 110 ? 35.379 10.583 -37.393 1.00 96.88 110 SER A C 1
ATOM 886 O O . SER A 1 110 ? 35.221 10.888 -36.211 1.00 96.88 110 SER A O 1
ATOM 888 N N . GLN A 1 111 ? 34.684 11.190 -38.362 1.00 96.38 111 GLN A N 1
ATOM 889 C CA . GLN A 1 111 ? 33.621 12.161 -38.079 1.00 96.38 111 GLN A CA 1
ATOM 890 C C . GLN A 1 111 ? 32.430 11.503 -37.357 1.00 96.38 111 GLN A C 1
ATOM 892 O O . GLN A 1 111 ? 31.953 12.040 -36.358 1.00 96.38 111 GLN A O 1
ATOM 897 N N . SER A 1 112 ? 31.993 10.317 -37.796 1.00 96.06 112 SER A N 1
ATOM 898 C CA . SER A 1 112 ? 30.917 9.553 -37.149 1.00 96.06 112 SER A CA 1
ATOM 899 C C . SER A 1 112 ? 31.264 9.157 -35.707 1.00 96.06 112 SER A C 1
ATOM 901 O O . SER A 1 112 ? 30.460 9.381 -34.805 1.00 96.06 112 SER A O 1
ATOM 903 N N . GLU A 1 113 ? 32.479 8.667 -35.454 1.00 96.94 113 GLU A N 1
ATOM 904 C CA . GLU A 1 113 ? 32.974 8.317 -34.113 1.00 96.94 113 GLU A CA 1
ATOM 905 C C . GLU A 1 113 ? 32.995 9.529 -33.166 1.00 96.94 113 GLU A C 1
ATOM 907 O O . GLU A 1 113 ? 32.570 9.419 -32.012 1.00 96.94 113 GLU A O 1
ATOM 912 N N . ARG A 1 114 ? 33.409 10.708 -33.657 1.00 97.38 114 ARG A N 1
ATOM 913 C CA . ARG A 1 114 ? 33.362 11.967 -32.889 1.00 97.38 114 ARG A CA 1
ATOM 914 C C . ARG A 1 114 ? 31.928 12.371 -32.550 1.00 97.38 114 ARG A C 1
ATOM 916 O O . ARG A 1 114 ? 31.664 12.733 -31.408 1.00 97.38 114 ARG A O 1
ATOM 923 N N . ILE A 1 115 ? 31.005 12.273 -33.510 1.00 96.44 115 ILE A N 1
ATOM 924 C CA . ILE A 1 115 ? 29.579 12.578 -33.302 1.00 96.44 115 ILE A CA 1
ATOM 925 C C . ILE A 1 115 ? 28.963 11.613 -32.278 1.00 96.44 115 ILE A C 1
ATOM 927 O O . ILE A 1 115 ? 28.276 12.059 -31.363 1.00 96.44 115 ILE A O 1
ATOM 931 N N . ILE A 1 116 ? 29.249 10.310 -32.377 1.00 95.62 116 ILE A N 1
ATOM 932 C CA . ILE A 1 116 ? 28.767 9.291 -31.429 1.00 95.62 116 ILE A CA 1
ATOM 933 C C . ILE A 1 116 ? 29.322 9.541 -30.020 1.00 95.62 116 ILE A C 1
ATOM 935 O O . ILE A 1 116 ? 28.581 9.429 -29.045 1.00 95.62 116 ILE A O 1
ATOM 939 N N . THR A 1 117 ? 30.600 9.906 -29.902 1.00 96.19 117 THR A N 1
ATOM 940 C CA . THR A 1 117 ? 31.234 10.205 -28.607 1.00 96.19 117 THR A CA 1
ATOM 941 C C . THR A 1 117 ? 30.627 11.454 -27.970 1.00 96.19 117 THR A C 1
ATOM 943 O O . THR A 1 117 ? 30.135 11.384 -26.847 1.00 96.19 117 THR A O 1
ATOM 946 N N . ALA A 1 118 ? 30.534 12.559 -28.716 1.00 96.00 118 ALA A N 1
ATOM 947 C CA . ALA A 1 118 ? 29.920 13.795 -28.232 1.00 96.00 118 ALA A CA 1
ATOM 948 C C . ALA A 1 118 ? 28.433 13.615 -27.862 1.00 96.00 118 ALA A C 1
ATOM 950 O O . ALA A 1 118 ? 27.960 14.196 -26.885 1.00 96.00 118 ALA A O 1
ATOM 951 N N . ALA A 1 119 ? 27.692 12.781 -28.602 1.00 94.56 119 ALA A N 1
ATOM 952 C CA . ALA A 1 119 ? 26.307 12.443 -28.277 1.00 94.56 119 ALA A CA 1
ATOM 953 C C . ALA A 1 119 ? 26.188 11.629 -26.975 1.00 94.56 119 ALA A C 1
ATOM 955 O O . ALA A 1 119 ? 25.261 11.866 -26.201 1.00 94.56 119 ALA A O 1
ATOM 956 N N . ARG A 1 120 ? 27.129 10.711 -26.701 1.00 95.31 120 ARG A N 1
ATOM 957 C CA . ARG A 1 120 ? 27.194 9.965 -25.430 1.00 95.31 120 ARG A CA 1
ATOM 958 C C . ARG A 1 120 ? 27.519 10.881 -24.255 1.00 95.31 120 ARG A C 1
ATOM 960 O O . ARG A 1 120 ? 26.756 10.899 -23.297 1.00 95.31 120 ARG A O 1
ATOM 967 N N . GLU A 1 121 ? 28.561 11.704 -24.362 1.00 96.56 121 GLU A N 1
ATOM 968 C CA . GLU A 1 121 ? 28.932 12.679 -23.323 1.00 96.56 121 GLU A CA 1
ATOM 969 C C . GLU A 1 121 ? 27.778 13.650 -23.008 1.00 96.56 121 GLU A C 1
ATOM 971 O O . GLU A 1 121 ? 27.500 13.953 -21.845 1.00 96.56 121 GLU A O 1
ATOM 976 N N . ALA A 1 122 ? 27.058 14.115 -24.036 1.00 95.88 122 ALA A N 1
ATOM 977 C CA . ALA A 1 122 ? 25.872 14.947 -23.863 1.00 95.88 122 ALA A CA 1
ATOM 978 C C . ALA A 1 122 ? 24.723 14.189 -23.171 1.00 95.88 122 ALA A C 1
ATOM 980 O O . ALA A 1 122 ? 24.103 14.736 -22.255 1.00 95.88 122 ALA A O 1
ATOM 981 N N . ALA A 1 123 ? 24.456 12.940 -23.565 1.00 94.19 123 ALA A N 1
ATOM 982 C CA 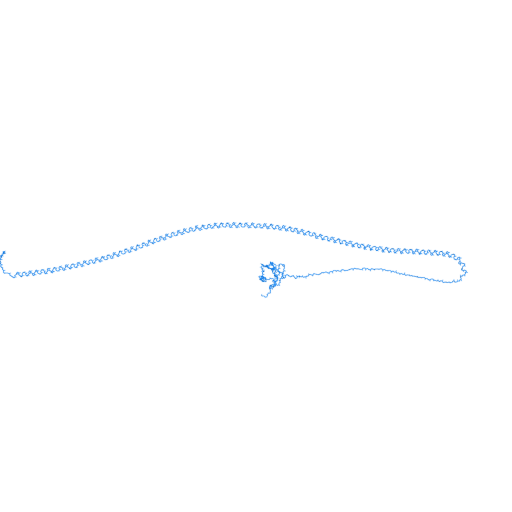. ALA A 1 123 ? 23.417 12.105 -22.963 1.00 94.19 123 ALA A CA 1
ATOM 983 C C . ALA A 1 123 ? 23.720 11.766 -21.494 1.00 94.19 123 ALA A C 1
ATOM 985 O O . ALA A 1 123 ? 22.841 11.915 -20.647 1.00 94.19 123 ALA A O 1
ATOM 986 N N . GLU A 1 124 ? 24.959 11.398 -21.163 1.00 95.94 124 GLU A N 1
ATOM 987 C CA . GLU A 1 124 ? 25.411 11.149 -19.788 1.00 95.94 124 GLU A CA 1
ATOM 988 C C . GLU A 1 124 ? 25.275 12.409 -18.922 1.00 95.94 124 GLU A C 1
ATOM 990 O O . GLU A 1 124 ? 24.719 12.358 -17.823 1.00 95.94 124 GLU A O 1
ATOM 995 N N . LYS A 1 125 ? 25.684 13.574 -19.442 1.00 97.12 125 LYS A N 1
ATOM 996 C CA . LYS A 1 125 ? 25.564 14.867 -18.750 1.00 97.12 125 LYS A CA 1
ATOM 997 C C . LYS A 1 125 ? 24.112 15.300 -18.518 1.00 97.12 125 LYS A C 1
ATOM 999 O O . LYS A 1 125 ? 23.826 15.948 -17.510 1.00 97.12 125 LYS A O 1
ATOM 1004 N N . VAL A 1 126 ? 23.194 14.964 -19.426 1.00 96.00 126 VAL A N 1
ATOM 1005 C CA . VAL A 1 126 ? 21.749 15.194 -19.247 1.00 96.00 126 VAL A CA 1
ATOM 1006 C C . VAL A 1 126 ? 21.160 14.187 -18.256 1.00 96.00 126 VAL A C 1
ATOM 1008 O O . VAL A 1 126 ? 20.462 14.593 -17.331 1.00 96.00 126 VAL A O 1
ATOM 1011 N N . SER A 1 127 ? 21.496 12.900 -18.378 1.00 93.94 127 SER A N 1
ATOM 1012 C CA . SER A 1 127 ? 21.024 11.847 -17.472 1.00 93.94 127 SER A CA 1
ATOM 1013 C C . SER A 1 127 ? 21.482 12.073 -16.029 1.00 93.94 127 SER A C 1
ATOM 1015 O O . SER A 1 127 ? 20.695 11.873 -15.108 1.00 93.94 127 SER A O 1
ATOM 1017 N N . GLY A 1 128 ? 22.723 12.525 -15.816 1.00 96.44 128 GLY A N 1
ATOM 1018 C CA . GLY A 1 128 ? 23.241 12.865 -14.489 1.00 96.44 128 GLY A CA 1
ATOM 1019 C C . GLY A 1 128 ? 22.455 14.003 -13.834 1.00 96.44 128 GLY A C 1
ATOM 1020 O O . GLY A 1 128 ? 22.036 13.873 -12.687 1.00 96.44 128 GLY A O 1
ATOM 1021 N N . LYS A 1 129 ? 22.160 15.075 -14.587 1.00 96.50 129 LYS A N 1
ATOM 1022 C CA . LYS A 1 129 ? 21.300 16.171 -14.109 1.00 96.50 129 LYS A CA 1
ATOM 1023 C C . LYS A 1 129 ? 19.903 15.691 -13.732 1.00 96.50 129 LYS A C 1
ATOM 1025 O O . LYS A 1 129 ? 19.449 16.003 -12.640 1.00 96.50 129 LYS A O 1
ATOM 1030 N N . ILE A 1 130 ? 19.256 14.913 -14.605 1.00 94.81 130 ILE A N 1
ATOM 1031 C CA . ILE A 1 130 ? 17.918 14.365 -14.343 1.00 94.81 130 ILE A CA 1
ATOM 1032 C C . ILE A 1 130 ? 17.935 13.543 -13.049 1.00 94.81 130 ILE A C 1
ATOM 1034 O O . ILE A 1 130 ? 17.115 13.786 -12.175 1.00 94.81 130 ILE A O 1
ATOM 1038 N N . LEU A 1 131 ? 18.912 12.647 -12.871 1.00 93.88 131 LEU A N 1
ATOM 1039 C CA . LEU A 1 131 ? 19.039 11.850 -11.648 1.00 93.88 131 LEU A CA 1
ATOM 1040 C C . LEU A 1 131 ? 19.261 12.709 -10.394 1.00 93.88 131 LEU A C 1
ATOM 1042 O O . LEU A 1 131 ? 18.674 12.419 -9.355 1.00 93.88 131 LEU A O 1
ATOM 1046 N N . ASP A 1 132 ? 20.089 13.750 -10.460 1.00 95.75 132 ASP A N 1
ATOM 1047 C CA . ASP A 1 132 ? 20.357 14.610 -9.303 1.00 95.75 132 ASP A CA 1
ATOM 1048 C C . ASP A 1 132 ? 19.191 15.548 -8.967 1.00 95.75 132 ASP A C 1
ATOM 1050 O O . ASP A 1 132 ? 18.947 15.811 -7.790 1.00 95.75 132 ASP A O 1
ATOM 1054 N N . ASP A 1 133 ? 18.446 16.031 -9.959 1.00 95.12 133 ASP A N 1
ATOM 1055 C CA . ASP A 1 133 ? 17.244 16.837 -9.736 1.00 95.12 133 ASP A CA 1
ATOM 1056 C C . ASP A 1 133 ? 16.076 15.967 -9.230 1.00 95.12 133 ASP A C 1
ATOM 1058 O O . ASP A 1 133 ? 15.433 16.338 -8.246 1.00 95.12 133 ASP A O 1
ATOM 1062 N N . THR A 1 134 ? 15.892 14.751 -9.764 1.00 93.62 134 THR A N 1
ATOM 1063 C CA . THR A 1 134 ? 14.938 13.761 -9.227 1.00 93.62 134 THR A CA 1
ATOM 1064 C C . THR A 1 134 ? 15.254 13.377 -7.777 1.00 93.62 134 THR A C 1
ATOM 1066 O O . THR A 1 134 ? 14.335 13.281 -6.966 1.00 93.62 134 THR A O 1
ATOM 1069 N N . LYS A 1 135 ? 16.533 13.208 -7.398 1.00 94.75 135 LYS A N 1
ATOM 1070 C CA . LYS A 1 135 ? 16.918 12.971 -5.989 1.00 94.75 135 LYS A CA 1
ATOM 1071 C C . LYS A 1 135 ? 16.514 14.135 -5.080 1.00 94.75 135 LYS A C 1
ATOM 1073 O O . LYS A 1 135 ? 15.946 13.895 -4.022 1.00 94.75 135 LYS A O 1
ATOM 1078 N N . LYS A 1 136 ? 16.766 15.386 -5.488 1.00 96.00 136 LYS A N 1
ATOM 1079 C CA . LYS A 1 136 ? 16.384 16.578 -4.701 1.00 96.00 136 LYS A CA 1
ATOM 1080 C C . LYS A 1 136 ? 14.871 16.661 -4.518 1.00 96.00 136 LYS A C 1
ATOM 1082 O O . LYS A 1 136 ? 14.408 16.964 -3.421 1.00 96.00 136 LYS A O 1
ATOM 1087 N N . GLU A 1 137 ? 14.102 16.392 -5.571 1.00 94.88 137 GLU A N 1
ATOM 1088 C CA . GLU A 1 137 ? 12.640 16.403 -5.508 1.00 94.88 137 GLU A CA 1
ATOM 1089 C C . GLU A 1 137 ? 12.098 15.268 -4.622 1.00 94.88 137 GLU A C 1
ATOM 1091 O O . GLU A 1 137 ? 11.206 15.505 -3.802 1.00 94.88 137 GLU A O 1
ATOM 1096 N N . ALA A 1 138 ? 12.697 14.074 -4.689 1.00 92.81 138 ALA A N 1
ATOM 1097 C CA . ALA A 1 138 ? 12.404 12.970 -3.777 1.00 92.81 138 ALA A CA 1
ATOM 1098 C C . ALA A 1 138 ? 12.725 13.329 -2.313 1.00 92.81 138 ALA A C 1
ATOM 1100 O O . ALA A 1 138 ? 11.858 13.178 -1.455 1.00 92.81 138 ALA A O 1
ATOM 1101 N N . ASP A 1 139 ? 13.905 13.887 -2.022 1.00 95.00 139 ASP A N 1
ATOM 1102 C CA . ASP A 1 139 ? 14.297 14.330 -0.674 1.00 95.00 139 ASP A CA 1
ATOM 1103 C C . ASP A 1 139 ? 13.348 15.400 -0.108 1.00 95.00 139 ASP A C 1
ATOM 1105 O O . ASP A 1 139 ? 13.003 15.371 1.076 1.00 95.00 139 ASP A O 1
ATOM 1109 N N . ILE A 1 140 ? 12.914 16.357 -0.937 1.00 95.44 140 ILE A N 1
ATOM 1110 C CA . ILE A 1 140 ? 11.932 17.386 -0.556 1.00 95.44 140 ILE A CA 1
ATOM 1111 C C . ILE A 1 140 ? 10.571 16.745 -0.260 1.00 95.44 140 ILE A C 1
ATOM 1113 O O . ILE A 1 140 ? 9.918 17.110 0.720 1.00 95.44 140 ILE A O 1
ATOM 1117 N N . SER A 1 141 ? 10.154 15.775 -1.074 1.00 94.12 141 SER A N 1
ATOM 1118 C CA . SER A 1 141 ? 8.874 15.075 -0.929 1.00 94.12 141 SER A CA 1
ATOM 1119 C C . SER A 1 141 ? 8.847 14.191 0.321 1.00 94.12 141 SER A C 1
ATOM 1121 O O . SER A 1 141 ? 7.884 14.241 1.083 1.00 94.12 141 SER A O 1
ATOM 1123 N N . ILE A 1 142 ? 9.934 13.461 0.593 1.00 92.88 142 ILE A N 1
ATOM 1124 C CA . ILE A 1 142 ? 10.125 12.658 1.809 1.00 92.88 142 ILE A CA 1
ATOM 1125 C C . ILE A 1 142 ? 10.094 13.550 3.056 1.00 92.88 142 ILE A C 1
ATOM 1127 O O . ILE A 1 142 ? 9.415 13.213 4.027 1.00 92.88 142 ILE A O 1
ATOM 1131 N N . LYS A 1 143 ? 10.770 14.709 3.039 1.00 95.19 143 LYS A N 1
ATOM 1132 C CA . LYS A 1 143 ? 10.752 15.664 4.163 1.00 95.19 143 LYS A CA 1
ATOM 1133 C C . LYS A 1 143 ? 9.351 16.207 4.433 1.00 95.19 143 LYS A C 1
ATOM 1135 O O . LYS A 1 143 ? 8.910 16.145 5.576 1.00 95.19 143 LYS A O 1
ATOM 1140 N N . ARG A 1 144 ? 8.631 16.658 3.397 1.00 94.50 144 ARG A N 1
ATOM 1141 C CA . ARG A 1 144 ? 7.233 17.115 3.521 1.00 94.50 144 ARG A CA 1
ATOM 1142 C C . ARG A 1 144 ? 6.339 16.029 4.111 1.00 94.50 144 ARG A C 1
ATOM 1144 O O . ARG A 1 144 ? 5.735 16.256 5.149 1.00 94.50 144 ARG A O 1
ATOM 1151 N N . LEU A 1 145 ? 6.348 14.831 3.525 1.00 94.00 145 LEU A N 1
ATOM 1152 C CA . LEU A 1 145 ? 5.535 13.708 3.996 1.00 94.00 145 LEU A CA 1
ATOM 1153 C C . LEU A 1 145 ? 5.871 13.319 5.446 1.00 94.00 145 LEU A C 1
ATOM 1155 O O . LEU A 1 145 ? 4.966 13.013 6.216 1.00 94.00 145 LEU A O 1
ATOM 1159 N N . THR A 1 146 ? 7.144 13.392 5.847 1.00 91.75 146 THR A N 1
ATOM 1160 C CA . THR A 1 146 ? 7.574 13.150 7.237 1.00 91.75 146 THR A CA 1
ATOM 1161 C C . THR A 1 146 ? 7.065 14.234 8.193 1.00 91.75 146 THR A C 1
ATOM 1163 O O . THR A 1 146 ? 6.584 13.915 9.279 1.00 91.75 146 THR A O 1
ATOM 1166 N N . GLU A 1 147 ? 7.143 15.512 7.810 1.00 94.81 147 GLU A N 1
ATOM 1167 C CA . GLU A 1 147 ? 6.609 16.614 8.618 1.00 94.81 147 GLU A CA 1
ATOM 1168 C C . GLU A 1 147 ? 5.083 16.571 8.732 1.00 94.81 147 GLU A C 1
ATOM 1170 O O . GLU A 1 147 ? 4.554 16.742 9.828 1.00 94.81 147 GLU A O 1
ATOM 1175 N N . ASP A 1 148 ? 4.379 16.334 7.626 1.00 91.75 148 ASP A N 1
ATOM 1176 C CA . ASP A 1 148 ? 2.918 16.296 7.584 1.00 91.75 148 ASP A CA 1
ATOM 1177 C C . ASP A 1 148 ? 2.392 15.105 8.405 1.00 91.75 148 ASP A C 1
ATOM 1179 O O . ASP A 1 148 ? 1.556 15.303 9.288 1.00 91.75 148 ASP A O 1
ATOM 1183 N N . SER A 1 149 ? 2.986 13.912 8.242 1.00 90.88 149 SER A N 1
ATOM 1184 C CA . SER A 1 149 ? 2.690 12.731 9.078 1.00 90.88 149 SER A CA 1
ATOM 1185 C C . SER A 1 149 ? 2.945 12.996 10.565 1.00 90.88 149 SER A C 1
ATOM 1187 O O . SER A 1 149 ? 2.194 12.531 11.423 1.00 90.88 149 SER A O 1
ATOM 1189 N N . LYS A 1 150 ? 3.995 13.763 10.901 1.00 93.50 150 LYS A N 1
ATOM 1190 C CA . LYS A 1 150 ? 4.263 14.148 12.289 1.00 93.50 150 LYS A CA 1
ATOM 1191 C C . LYS A 1 150 ? 3.199 15.112 12.820 1.00 93.50 150 LYS A C 1
ATOM 1193 O O . LYS A 1 150 ? 2.719 14.907 13.930 1.00 93.50 150 LYS A O 1
ATOM 1198 N N . ARG A 1 151 ? 2.808 16.139 12.054 1.00 94.31 151 ARG A N 1
ATOM 1199 C CA . ARG A 1 151 ? 1.761 17.092 12.470 1.00 94.31 151 ARG A CA 1
ATOM 1200 C C . ARG A 1 151 ? 0.409 16.397 12.660 1.00 94.31 151 ARG A C 1
ATOM 1202 O O . ARG A 1 151 ? -0.314 16.742 13.592 1.00 94.31 151 ARG A O 1
ATOM 1209 N N . GLU A 1 152 ? 0.092 15.404 11.831 1.00 92.75 152 GLU A N 1
ATOM 1210 C CA . GLU A 1 152 ? -1.091 14.555 12.000 1.00 92.75 152 GLU A CA 1
ATOM 1211 C C . GLU A 1 152 ? -1.004 13.710 13.282 1.00 92.75 152 GLU A C 1
ATOM 1213 O O . GLU A 1 152 ? -1.922 13.750 14.100 1.00 92.75 152 GLU A O 1
ATOM 1218 N N . ALA A 1 153 ? 0.124 13.032 13.527 1.00 90.56 153 ALA A N 1
ATOM 1219 C CA . ALA A 1 153 ? 0.344 12.263 14.754 1.00 90.56 153 ALA A CA 1
ATOM 1220 C C . ALA A 1 153 ? 0.274 13.131 16.028 1.00 90.56 153 ALA A C 1
ATOM 1222 O O . ALA A 1 153 ? -0.427 12.773 16.976 1.00 90.56 153 ALA A O 1
ATOM 1223 N N . ASP A 1 154 ? 0.927 14.298 16.041 1.00 93.38 154 ASP A N 1
ATOM 1224 C CA . ASP A 1 154 ? 0.870 15.266 17.146 1.00 93.38 154 ASP A CA 1
ATOM 1225 C C . ASP A 1 154 ? -0.583 15.760 17.375 1.00 93.38 154 ASP A C 1
ATOM 1227 O O . ASP A 1 154 ? -1.033 15.906 18.517 1.00 93.38 154 ASP A O 1
ATOM 1231 N N . GLY A 1 155 ? -1.358 15.956 16.299 1.00 93.62 155 GLY A N 1
ATOM 1232 C CA . GLY A 1 155 ? -2.780 16.320 16.347 1.00 93.62 155 GLY A CA 1
ATOM 1233 C C . GLY A 1 155 ? -3.693 15.211 16.887 1.00 93.62 155 GLY A C 1
ATOM 1234 O O . GLY A 1 155 ? -4.596 15.486 17.686 1.00 93.62 155 GLY A O 1
ATOM 1235 N N . LEU A 1 156 ? -3.438 13.954 16.515 1.00 91.25 156 LEU A N 1
ATOM 1236 C CA . LEU A 1 156 ? -4.141 12.780 17.040 1.00 91.25 156 LEU A CA 1
ATOM 1237 C C . LEU A 1 156 ? -3.839 12.569 18.530 1.00 91.25 156 LEU A C 1
ATOM 1239 O O . LEU A 1 156 ? -4.767 12.365 19.312 1.00 91.25 156 LEU A O 1
ATOM 1243 N N . VAL A 1 157 ? -2.576 12.707 18.951 1.00 91.50 157 VAL A N 1
ATOM 1244 C CA . VAL A 1 157 ? -2.171 12.644 20.370 1.00 91.50 157 VAL A CA 1
ATOM 1245 C C . VAL A 1 157 ? -2.855 13.742 21.186 1.00 91.50 157 VAL A C 1
ATOM 1247 O O . VAL A 1 157 ? -3.399 13.465 22.259 1.00 91.50 157 VAL A O 1
ATOM 1250 N N . LYS A 1 158 ? -2.905 14.977 20.667 1.00 93.25 158 LYS A N 1
ATOM 1251 C CA . LYS A 1 158 ? -3.633 16.077 21.313 1.00 93.25 158 LYS A CA 1
ATOM 1252 C C . LYS A 1 158 ? -5.122 15.752 21.457 1.00 93.25 158 LYS A C 1
ATOM 1254 O O . LYS A 1 158 ? -5.655 15.854 22.562 1.00 93.25 158 LYS A O 1
ATOM 1259 N N . SER A 1 159 ? -5.763 15.282 20.389 1.00 92.44 159 SER A N 1
ATOM 1260 C CA . SER A 1 159 ? -7.188 14.915 20.385 1.00 92.44 159 SER A CA 1
ATOM 1261 C C . SER A 1 159 ? -7.499 13.777 21.366 1.00 92.44 159 SER A C 1
ATOM 1263 O O . SER A 1 159 ? -8.457 13.866 22.131 1.00 92.44 159 SER A O 1
ATOM 1265 N N . ALA A 1 160 ? -6.649 12.748 21.423 1.00 89.06 160 ALA A N 1
ATOM 1266 C CA . ALA A 1 160 ? -6.762 11.657 22.389 1.00 89.06 160 ALA A CA 1
ATOM 1267 C C . ALA A 1 160 ? -6.618 12.144 23.844 1.00 89.06 160 ALA A C 1
ATOM 1269 O O . ALA A 1 160 ? -7.363 11.695 24.717 1.00 89.06 160 ALA A O 1
ATOM 1270 N N . SER A 1 161 ? -5.722 13.104 24.111 1.00 90.94 161 SER A N 1
ATOM 1271 C CA . SER A 1 161 ? -5.592 13.714 25.443 1.00 90.94 161 SER A CA 1
ATOM 1272 C C . SER A 1 161 ? -6.832 14.526 25.843 1.00 90.94 161 SER A C 1
ATOM 1274 O O . SER A 1 161 ? -7.281 14.442 26.984 1.00 90.94 161 SER A O 1
ATOM 1276 N N . GLU A 1 162 ? -7.451 15.243 24.900 1.00 92.06 162 GLU A N 1
ATOM 1277 C CA . GLU A 1 162 ? -8.693 15.985 25.144 1.00 92.06 162 GLU A CA 1
ATOM 1278 C C . GLU A 1 162 ? -9.884 15.054 25.398 1.00 92.06 162 GLU A C 1
ATOM 1280 O O . GLU A 1 162 ? -10.680 15.324 26.297 1.00 92.06 162 GLU A O 1
ATOM 1285 N N . ILE A 1 163 ? -9.987 13.940 24.666 1.00 90.50 163 ILE A N 1
ATOM 1286 C CA . ILE A 1 163 ? -11.000 12.899 24.901 1.00 90.50 163 ILE A CA 1
ATOM 1287 C C . ILE A 1 163 ? -10.810 12.272 26.287 1.00 90.50 163 ILE A C 1
ATOM 1289 O O . ILE A 1 163 ? -11.774 12.197 27.049 1.00 90.50 163 ILE A O 1
ATOM 1293 N N . LYS A 1 164 ? -9.575 11.894 26.655 1.00 91.56 164 LYS A N 1
ATOM 1294 C CA . LYS A 1 164 ? -9.273 11.346 27.987 1.00 91.56 164 LYS A CA 1
ATOM 1295 C C . LYS A 1 164 ? -9.691 12.319 29.093 1.00 91.56 164 LYS A C 1
ATOM 1297 O O . LYS A 1 164 ? -10.393 11.921 30.017 1.00 91.56 164 LYS A O 1
ATOM 1302 N N . ASN A 1 165 ? -9.309 13.591 28.979 1.00 92.44 165 ASN A N 1
ATOM 1303 C CA . ASN A 1 165 ? -9.624 14.602 29.989 1.00 92.44 165 ASN A CA 1
ATOM 1304 C C . ASN A 1 165 ? -11.140 14.836 30.12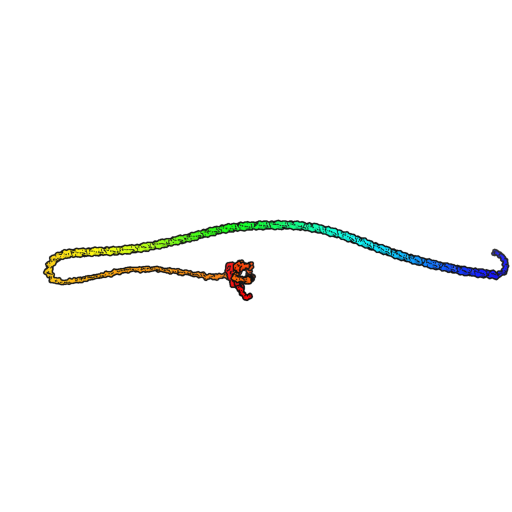2 1.00 92.44 165 ASN A C 1
ATOM 1306 O O . ASN A 1 165 ? -11.628 15.017 31.234 1.00 92.44 165 ASN A O 1
ATOM 1310 N N . ARG A 1 166 ? -11.906 14.790 29.019 1.00 92.56 166 ARG A N 1
ATOM 1311 C CA . ARG A 1 166 ? -13.380 14.864 29.069 1.00 92.56 166 ARG A CA 1
ATOM 1312 C C . ARG A 1 166 ? -13.985 13.652 29.776 1.00 92.56 166 ARG A C 1
ATOM 1314 O O . ARG A 1 166 ? -14.790 13.845 30.680 1.00 92.56 166 ARG A O 1
ATOM 1321 N N . ALA A 1 167 ? -13.553 12.439 29.428 1.00 88.69 167 ALA A N 1
ATOM 1322 C CA . ALA A 1 167 ? -14.021 11.210 30.071 1.00 88.69 167 ALA A CA 1
ATOM 1323 C C . ALA A 1 167 ? -13.683 11.171 31.575 1.00 88.69 167 ALA A C 1
ATOM 1325 O O . ALA A 1 167 ? -14.488 10.712 32.380 1.00 88.69 167 ALA A O 1
ATOM 1326 N N . GLU A 1 168 ? -12.524 11.702 31.975 1.00 90.88 168 GLU A N 1
ATOM 1327 C CA . GLU A 1 168 ? -12.120 11.817 33.380 1.00 90.88 168 GLU A CA 1
ATOM 1328 C C . GLU A 1 168 ? -12.986 12.838 34.148 1.00 90.88 168 GLU A C 1
ATOM 1330 O O . GLU A 1 168 ? -13.393 12.573 35.280 1.00 90.88 168 GLU A O 1
ATOM 1335 N N . ILE A 1 169 ? -13.352 13.969 33.533 1.00 92.12 169 ILE A N 1
ATOM 1336 C CA . ILE A 1 169 ? -14.307 14.934 34.109 1.00 92.12 169 ILE A CA 1
ATOM 1337 C C . ILE A 1 169 ? -15.708 14.312 34.235 1.00 92.12 169 ILE A C 1
ATOM 1339 O O . ILE A 1 169 ? -16.336 14.419 35.287 1.00 92.12 169 ILE A O 1
ATOM 1343 N N . GLU A 1 170 ? -16.187 13.635 33.192 1.00 90.88 170 GLU A N 1
ATOM 1344 C CA . GLU A 1 170 ? -17.511 13.008 33.154 1.00 90.88 170 GLU A CA 1
ATOM 1345 C C . GLU A 1 170 ? -17.642 11.868 34.174 1.00 90.88 170 GLU A C 1
ATOM 1347 O O . GLU A 1 170 ? -18.603 11.841 34.943 1.00 90.88 170 GLU A O 1
ATOM 1352 N N . ALA A 1 171 ? -16.636 10.996 34.289 1.00 89.25 171 ALA A N 1
ATOM 1353 C CA . ALA A 1 171 ? -16.597 9.945 35.306 1.00 89.25 171 ALA A CA 1
ATOM 1354 C C . ALA A 1 171 ? -16.626 10.510 36.739 1.00 89.25 171 ALA A C 1
ATOM 1356 O O . ALA A 1 171 ? -17.327 9.977 37.602 1.00 89.25 171 ALA A O 1
ATOM 1357 N N . ASN A 1 172 ? -15.919 11.617 36.999 1.00 92.44 172 ASN A N 1
ATOM 1358 C CA . ASN A 1 172 ? -15.954 12.292 38.300 1.00 92.44 172 ASN A CA 1
ATOM 1359 C C . ASN A 1 172 ? -17.316 12.959 38.584 1.00 92.44 172 ASN A C 1
ATOM 1361 O O . ASN A 1 172 ? -17.783 12.922 39.724 1.00 92.44 172 ASN A O 1
ATOM 1365 N N . LEU A 1 173 ? -17.986 13.519 37.569 1.00 93.31 173 LEU A N 1
ATOM 1366 C CA . LEU A 1 173 ? -19.348 14.057 37.698 1.00 93.31 173 LEU A CA 1
ATOM 1367 C C . LEU A 1 173 ? -20.377 12.954 37.981 1.00 93.31 173 LEU A C 1
ATOM 1369 O O . LEU A 1 173 ? -21.193 13.107 38.890 1.00 93.31 173 LEU A O 1
ATOM 1373 N N . ILE A 1 174 ? -20.309 11.831 37.257 1.00 89.69 174 ILE A N 1
ATOM 1374 C CA . ILE A 1 174 ? -21.166 10.656 37.479 1.00 89.69 174 ILE A CA 1
ATOM 1375 C C . ILE A 1 174 ? -20.956 10.110 38.893 1.00 89.69 174 ILE A C 1
ATOM 1377 O O . ILE A 1 174 ? -21.932 9.900 39.612 1.00 89.69 174 ILE A O 1
ATOM 1381 N N . LYS A 1 175 ? -19.698 9.955 39.330 1.00 90.94 175 LYS A N 1
ATOM 1382 C CA . LYS A 1 175 ? -19.367 9.523 40.694 1.00 90.94 175 LYS A CA 1
ATOM 1383 C C . LYS A 1 175 ? -19.984 10.450 41.746 1.00 90.94 175 LYS A C 1
ATOM 1385 O O . LYS A 1 175 ? -20.682 9.965 42.631 1.00 90.94 175 LYS A O 1
ATOM 1390 N N . LYS A 1 176 ? -19.780 11.767 41.633 1.00 92.88 176 LYS A N 1
ATOM 1391 C CA . LYS A 1 176 ? -20.325 12.749 42.586 1.00 92.88 176 LYS A CA 1
ATOM 1392 C C . LYS A 1 176 ? -21.856 12.705 42.642 1.00 92.88 176 LYS A C 1
ATOM 1394 O O . LYS A 1 176 ? -22.424 12.716 43.729 1.00 92.88 176 LYS A O 1
ATOM 1399 N N . LYS A 1 177 ? -22.524 12.599 41.488 1.00 92.62 177 LYS A N 1
ATOM 1400 C CA . LYS A 1 177 ? -23.989 12.481 41.410 1.00 92.62 177 LYS A CA 1
ATOM 1401 C C . LYS A 1 177 ? -24.494 11.178 42.041 1.00 92.62 177 LYS A C 1
ATOM 1403 O O . LYS A 1 177 ? -25.489 11.204 42.755 1.00 92.62 177 LYS A O 1
ATOM 1408 N N . ALA A 1 178 ? -23.788 10.063 41.843 1.00 87.94 178 ALA A N 1
ATOM 1409 C CA . ALA A 1 178 ? -24.111 8.789 42.484 1.00 87.94 178 ALA A CA 1
ATOM 1410 C C . ALA A 1 178 ? -23.898 8.825 44.010 1.00 87.94 178 ALA A C 1
ATOM 1412 O O . ALA A 1 178 ? -24.702 8.259 44.749 1.00 87.94 178 ALA A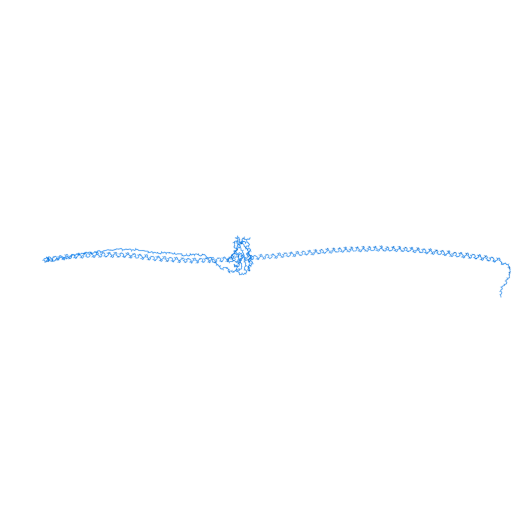 O 1
ATOM 1413 N N . GLU A 1 179 ? -22.861 9.514 44.501 1.00 89.94 179 GLU A N 1
ATOM 1414 C CA . GLU A 1 179 ? -22.636 9.751 45.936 1.00 89.94 179 GLU A CA 1
ATOM 1415 C C . GLU A 1 179 ? -23.765 10.607 46.550 1.00 89.94 179 GLU A C 1
ATOM 1417 O O . GLU A 1 179 ? -24.288 10.265 47.612 1.00 89.94 179 GLU A O 1
ATOM 1422 N N . GLU A 1 180 ? -24.205 11.661 45.854 1.00 91.31 180 GLU A N 1
ATOM 1423 C CA . GLU A 1 180 ? -25.335 12.515 46.257 1.00 91.31 180 GLU A CA 1
ATOM 1424 C C . GLU A 1 180 ? -26.671 11.749 46.272 1.00 91.31 180 GLU A C 1
ATOM 1426 O O . GLU A 1 180 ? -27.384 11.762 47.279 1.00 91.31 180 GLU A O 1
ATOM 1431 N N . GLU A 1 181 ? -26.995 11.015 45.203 1.00 89.75 181 GLU A N 1
ATOM 1432 C CA . GLU A 1 181 ? -28.213 10.196 45.111 1.00 89.75 181 GLU A CA 1
ATOM 1433 C C . GLU A 1 181 ? -28.233 9.070 46.153 1.00 89.75 181 GLU A C 1
ATOM 1435 O O . GLU A 1 181 ? -29.251 8.861 46.815 1.00 89.75 181 GLU A O 1
ATOM 1440 N N . THR A 1 182 ? -27.097 8.405 46.387 1.00 87.00 182 THR A N 1
ATOM 1441 C CA . THR A 1 182 ? -26.961 7.397 47.453 1.00 87.00 182 THR A CA 1
ATOM 1442 C C . THR A 1 182 ? -27.174 8.022 48.834 1.00 87.00 182 THR A C 1
ATOM 1444 O O . THR A 1 182 ? -27.867 7.442 49.673 1.00 87.00 182 THR A O 1
ATOM 1447 N N . GLY A 1 183 ? -26.651 9.230 49.070 1.00 89.06 183 GLY A N 1
ATOM 1448 C CA . GLY A 1 183 ? -26.897 9.997 50.293 1.00 89.06 183 GLY A CA 1
ATOM 1449 C C . GLY A 1 183 ? -28.384 10.296 50.516 1.00 89.06 183 GLY A C 1
ATOM 1450 O O . GLY A 1 183 ? -28.900 10.065 51.613 1.00 89.06 183 GLY A O 1
ATOM 1451 N N . HIS A 1 184 ? -29.096 10.729 49.471 1.00 90.06 184 HIS A N 1
ATOM 1452 C CA . HIS A 1 184 ? -30.544 10.954 49.521 1.00 90.06 184 HIS A CA 1
ATOM 1453 C C . HIS A 1 184 ? -31.340 9.663 49.770 1.00 90.06 184 HIS A C 1
ATOM 1455 O O . HIS A 1 184 ? -32.251 9.667 50.598 1.00 90.06 184 HIS A O 1
ATOM 1461 N N . ILE A 1 185 ? -30.983 8.548 49.123 1.00 89.38 185 ILE A N 1
ATOM 1462 C CA . ILE A 1 185 ? -31.634 7.244 49.335 1.00 89.38 185 ILE A CA 1
ATOM 1463 C C . ILE A 1 185 ? -31.441 6.771 50.784 1.00 89.38 185 ILE A C 1
ATOM 1465 O O . ILE A 1 185 ? -32.414 6.398 51.439 1.00 89.38 185 ILE A O 1
ATOM 1469 N N . ILE A 1 186 ? -30.219 6.853 51.325 1.00 88.69 186 ILE A N 1
ATOM 1470 C CA . ILE A 1 186 ? -29.921 6.480 52.718 1.00 88.69 186 ILE A CA 1
ATOM 1471 C C . ILE A 1 186 ? -30.666 7.384 53.712 1.00 88.69 186 ILE A C 1
ATOM 1473 O O . ILE A 1 186 ? -31.162 6.893 54.728 1.00 88.69 186 ILE A O 1
ATOM 1477 N N . HIS A 1 187 ? -30.771 8.688 53.441 1.00 90.31 187 HIS A N 1
ATOM 1478 C CA . HIS A 1 187 ? -31.543 9.608 54.278 1.00 90.31 187 HIS A CA 1
ATOM 1479 C C . HIS A 1 187 ? -33.038 9.258 54.275 1.00 90.31 187 HIS A C 1
ATOM 1481 O O . HIS A 1 187 ? -33.619 9.057 55.341 1.00 90.31 187 HIS A O 1
ATOM 1487 N N . ASN A 1 188 ? -33.635 9.091 53.092 1.00 90.25 188 ASN A N 1
ATOM 1488 C CA . ASN A 1 188 ? -35.051 8.755 52.944 1.00 90.25 188 ASN A CA 1
ATOM 1489 C C . ASN A 1 188 ? -35.393 7.401 53.587 1.00 90.25 188 ASN A C 1
ATOM 1491 O O . ASN A 1 188 ? -36.405 7.293 54.274 1.00 90.25 188 ASN A O 1
ATOM 1495 N N . ALA A 1 189 ? -34.532 6.389 53.432 1.00 88.12 189 ALA A N 1
ATOM 1496 C CA . ALA A 1 189 ? -34.711 5.083 54.066 1.00 88.12 189 ALA A CA 1
ATOM 1497 C C . ALA A 1 189 ? -34.655 5.165 55.603 1.00 88.12 189 ALA A C 1
ATOM 1499 O O . ALA A 1 189 ? -35.464 4.536 56.283 1.00 88.12 189 ALA A O 1
ATOM 1500 N N . ARG A 1 190 ? -33.743 5.975 56.165 1.00 90.06 190 ARG A N 1
ATOM 1501 C CA . ARG A 1 190 ? -33.649 6.206 57.619 1.00 90.06 190 ARG A CA 1
ATOM 1502 C C . ARG A 1 190 ? -34.867 6.944 58.172 1.00 90.06 190 ARG A C 1
ATOM 1504 O O . ARG A 1 190 ? -35.371 6.558 59.222 1.00 90.06 190 ARG A O 1
ATOM 1511 N N . GLU A 1 191 ? -35.346 7.974 57.481 1.00 91.06 191 GLU A N 1
ATOM 1512 C CA . GLU A 1 191 ? -36.542 8.717 57.896 1.00 91.06 191 GLU A CA 1
ATOM 1513 C C . GLU A 1 191 ? -37.822 7.887 57.751 1.00 91.06 191 GLU A C 1
ATOM 1515 O O . GLU A 1 191 ? -38.707 7.975 58.600 1.00 91.06 191 GLU A O 1
ATOM 1520 N N . GLN A 1 192 ? -37.914 7.023 56.737 1.00 90.50 192 GLN A N 1
ATOM 1521 C CA . GLN A 1 192 ? -39.041 6.102 56.615 1.00 90.50 192 GLN A CA 1
ATOM 1522 C C . GLN A 1 192 ? -39.027 5.043 57.728 1.00 90.50 192 GLN A C 1
ATOM 1524 O O . GLN A 1 192 ? -40.028 4.891 58.424 1.00 90.50 192 GLN A O 1
ATOM 1529 N N . ALA A 1 193 ? -37.880 4.403 57.983 1.00 88.38 193 ALA A N 1
ATOM 1530 C CA . ALA A 1 193 ? -37.732 3.448 59.083 1.00 88.38 193 ALA A CA 1
ATOM 1531 C C . ALA A 1 193 ? -38.047 4.075 60.455 1.00 88.38 193 ALA A C 1
ATOM 1533 O O . ALA A 1 193 ? -38.675 3.435 61.292 1.00 88.38 193 ALA A O 1
ATOM 1534 N N . ARG A 1 194 ? -37.679 5.347 60.678 1.00 89.88 194 ARG A N 1
ATOM 1535 C CA . ARG A 1 194 ? -38.065 6.106 61.881 1.00 89.88 194 ARG A CA 1
ATOM 1536 C C . ARG A 1 194 ? -39.580 6.243 62.025 1.00 89.88 194 ARG A C 1
ATOM 1538 O O . ARG A 1 194 ? -40.100 5.934 63.090 1.00 89.88 194 ARG A O 1
ATOM 1545 N N . ARG A 1 195 ? -40.281 6.662 60.965 1.00 90.31 195 ARG A N 1
ATOM 1546 C CA . ARG A 1 195 ? -41.750 6.807 60.969 1.00 90.31 195 ARG A CA 1
ATOM 1547 C C . ARG A 1 195 ? -42.466 5.483 61.192 1.00 90.31 195 ARG A C 1
ATOM 1549 O O . ARG A 1 195 ? -43.514 5.463 61.823 1.00 90.31 195 ARG A O 1
ATOM 1556 N N . ASP A 1 196 ? -41.939 4.391 60.650 1.00 89.75 196 ASP A N 1
ATOM 1557 C CA . ASP A 1 196 ? -42.572 3.082 60.791 1.00 89.75 196 ASP A CA 1
ATOM 1558 C C . ASP A 1 196 ? -42.341 2.501 62.198 1.00 89.75 196 ASP A C 1
ATOM 1560 O O . ASP A 1 196 ? -43.299 2.040 62.813 1.00 89.75 196 ASP A O 1
ATOM 1564 N N . VAL A 1 197 ? -41.153 2.688 62.791 1.00 89.19 197 VAL A N 1
ATOM 1565 C CA . VAL A 1 197 ? -40.910 2.416 64.225 1.00 89.19 197 VAL A CA 1
ATOM 1566 C C . VAL A 1 197 ? -41.778 3.297 65.137 1.00 89.19 197 VAL A C 1
ATOM 1568 O O . VAL A 1 197 ? -42.273 2.823 66.155 1.00 89.19 197 VAL A O 1
ATOM 1571 N N . GLU A 1 198 ? -42.008 4.566 64.790 1.00 88.50 198 GLU A N 1
ATOM 1572 C CA . GLU A 1 198 ? -42.882 5.477 65.549 1.00 88.50 198 GLU A CA 1
ATOM 1573 C C . GLU A 1 198 ? -44.362 5.041 65.504 1.00 88.50 198 GLU A C 1
ATOM 1575 O O . GLU A 1 198 ? -45.054 5.068 66.527 1.00 88.50 198 GLU A O 1
ATOM 1580 N N . LYS A 1 199 ? -44.844 4.551 64.352 1.00 91.31 199 LYS A N 1
ATOM 1581 C CA . LYS A 1 199 ? -46.169 3.913 64.233 1.00 91.31 199 LYS A CA 1
ATOM 1582 C C . LYS A 1 199 ? -46.256 2.633 65.058 1.00 91.31 199 LYS A C 1
ATOM 1584 O O . LYS A 1 199 ? -47.201 2.470 65.822 1.00 91.31 199 LYS A O 1
ATOM 1589 N N . GLU A 1 200 ? -45.286 1.728 64.934 1.00 90.19 200 GLU A N 1
ATOM 1590 C CA . GLU A 1 200 ? -45.290 0.481 65.705 1.00 90.19 200 GLU A CA 1
ATOM 1591 C C . GLU A 1 200 ? -45.292 0.778 67.209 1.00 90.19 200 GLU A C 1
ATOM 1593 O O . GLU A 1 200 ? -46.167 0.291 67.924 1.00 90.19 200 GLU A O 1
ATOM 1598 N N . LEU A 1 201 ? -44.417 1.676 67.674 1.00 88.62 201 LEU A N 1
ATOM 1599 C CA . LEU A 1 201 ? -44.353 2.102 69.071 1.00 88.62 201 LEU A CA 1
ATOM 1600 C C . LEU A 1 201 ? -45.676 2.707 69.566 1.00 88.62 201 LEU A C 1
ATOM 1602 O O . LEU A 1 201 ? -46.125 2.359 70.657 1.00 88.62 201 LEU A O 1
ATOM 1606 N N . THR A 1 202 ? -46.334 3.565 68.779 1.00 91.19 202 THR A N 1
ATOM 1607 C CA . THR A 1 202 ? -47.647 4.116 69.162 1.00 91.19 202 THR A CA 1
ATOM 1608 C C . THR A 1 202 ? -48.735 3.040 69.214 1.00 91.19 202 THR A C 1
ATOM 1610 O O . THR A 1 202 ? -49.513 3.032 70.167 1.00 91.19 202 THR A O 1
ATOM 1613 N N . THR A 1 203 ? -48.752 2.067 68.293 1.00 91.62 203 THR A N 1
ATOM 1614 C CA . THR A 1 203 ? -49.697 0.933 68.378 1.00 91.62 203 THR A CA 1
ATOM 1615 C C . THR A 1 203 ? -49.416 -0.013 69.550 1.00 91.62 203 THR A C 1
ATOM 1617 O O . THR A 1 203 ? -50.357 -0.552 70.127 1.00 91.62 203 THR A O 1
ATOM 1620 N N . ILE A 1 204 ? -48.150 -0.193 69.945 1.00 90.56 204 ILE A N 1
ATOM 1621 C CA . ILE A 1 204 ? -47.764 -0.985 71.124 1.00 90.56 204 ILE A CA 1
ATOM 1622 C C . ILE A 1 204 ? -48.194 -0.270 72.411 1.00 90.56 204 ILE A C 1
ATOM 1624 O O . ILE A 1 204 ? -48.759 -0.907 73.296 1.00 90.56 204 ILE A O 1
ATOM 1628 N N . ILE A 1 205 ? -47.985 1.048 72.504 1.00 90.50 205 ILE A N 1
ATOM 1629 C CA . ILE A 1 205 ? -48.427 1.859 73.648 1.00 90.50 205 ILE A CA 1
ATOM 1630 C C . ILE A 1 205 ? -49.952 1.812 73.797 1.00 90.50 205 ILE A C 1
ATOM 1632 O O . ILE A 1 205 ? -50.441 1.660 74.915 1.00 90.50 205 ILE A O 1
ATOM 1636 N N . GLU A 1 206 ? -50.706 1.908 72.699 1.00 91.06 206 GLU A N 1
ATOM 1637 C CA . GLU A 1 206 ? -52.171 1.895 72.767 1.00 91.06 206 GLU A CA 1
ATOM 1638 C C . GLU A 1 206 ? -52.732 0.503 73.101 1.00 91.06 206 GLU A C 1
ATOM 1640 O O . GLU A 1 206 ? -53.649 0.399 73.913 1.00 91.06 206 GLU A O 1
ATOM 1645 N N . LYS A 1 207 ? -52.123 -0.581 72.594 1.00 91.62 207 LYS A N 1
ATOM 1646 C CA . LYS A 1 207 ? -52.442 -1.948 73.047 1.00 91.62 207 LYS A CA 1
ATOM 1647 C C . LYS A 1 207 ? -52.166 -2.138 74.536 1.00 91.62 207 LYS A C 1
ATOM 1649 O O . LYS A 1 207 ? -53.052 -2.573 75.258 1.00 91.62 207 LYS A O 1
ATOM 1654 N N . ALA A 1 208 ? -50.982 -1.746 75.010 1.00 88.75 208 ALA A N 1
ATOM 1655 C CA . ALA A 1 208 ? -50.610 -1.874 76.418 1.00 88.75 208 ALA A CA 1
ATOM 1656 C C . ALA A 1 208 ? -51.507 -1.033 77.349 1.00 88.75 208 ALA A C 1
ATOM 1658 O O . ALA A 1 208 ? -51.747 -1.421 78.491 1.00 88.75 208 ALA A O 1
ATOM 1659 N N . ARG A 1 209 ? -52.034 0.104 76.868 1.00 90.69 209 ARG A N 1
ATOM 1660 C CA . ARG A 1 209 ? -53.082 0.868 77.564 1.00 90.69 209 ARG A CA 1
ATOM 1661 C C . ARG A 1 209 ? -54.392 0.102 77.629 1.00 90.69 209 ARG A C 1
ATOM 1663 O O . ARG A 1 209 ? -54.943 -0.009 78.715 1.00 90.69 209 ARG A O 1
ATOM 1670 N N . GLN A 1 210 ? -54.874 -0.429 76.506 1.00 92.12 210 GLN A N 1
ATOM 1671 C CA . GLN A 1 210 ? -56.148 -1.141 76.476 1.00 92.12 210 GLN A CA 1
ATOM 1672 C C . GLN A 1 210 ? -56.098 -2.435 77.306 1.00 92.12 210 GLN A C 1
ATOM 1674 O O . GLN A 1 210 ? -56.992 -2.670 78.110 1.00 92.12 210 GLN A O 1
ATOM 1679 N N . GLU A 1 211 ? -55.003 -3.197 77.229 1.00 91.69 211 GLU A N 1
ATOM 1680 C CA . GLU A 1 211 ? -54.739 -4.346 78.107 1.00 91.69 211 GLU A CA 1
ATOM 1681 C C . GLU A 1 211 ? -54.736 -3.938 79.594 1.00 91.69 211 GLU A C 1
ATOM 1683 O O . GLU A 1 211 ? -55.326 -4.623 80.429 1.00 91.69 211 GLU A O 1
ATOM 1688 N N . ALA A 1 212 ? -54.131 -2.796 79.946 1.00 88.31 212 ALA A N 1
ATOM 1689 C CA . ALA A 1 212 ? -54.154 -2.278 81.314 1.00 88.31 212 ALA A CA 1
ATOM 1690 C C . ALA A 1 212 ? -55.547 -1.787 81.757 1.00 88.31 212 ALA A C 1
ATOM 1692 O O . ALA A 1 212 ? -55.905 -1.961 82.923 1.00 88.31 212 ALA A O 1
ATOM 1693 N N . GLU A 1 213 ? -56.346 -1.200 80.862 1.00 91.12 213 GLU A N 1
ATOM 1694 C CA . GLU A 1 213 ? -57.732 -0.806 81.141 1.00 91.12 213 GLU A CA 1
ATOM 1695 C C . GLU A 1 213 ? -58.641 -2.026 81.335 1.00 91.12 213 GLU A C 1
ATOM 1697 O O . GLU A 1 213 ? -59.410 -2.045 82.297 1.00 91.12 213 GLU A O 1
ATOM 1702 N N . ASP A 1 214 ? -58.502 -3.069 80.512 1.00 91.50 214 ASP A N 1
ATOM 1703 C CA . ASP A 1 214 ? -59.236 -4.330 80.660 1.00 91.50 214 ASP A CA 1
ATOM 1704 C C . ASP A 1 214 ? -58.847 -5.062 81.958 1.00 91.50 214 ASP A C 1
ATOM 1706 O O . ASP A 1 214 ? -59.724 -5.519 82.693 1.00 91.50 214 ASP A O 1
ATOM 1710 N N . ILE A 1 215 ? -57.558 -5.094 82.328 1.00 90.12 215 ILE A N 1
ATOM 1711 C CA . ILE A 1 215 ? -57.107 -5.623 83.631 1.00 90.12 215 ILE A CA 1
ATOM 1712 C C . ILE A 1 215 ? -57.703 -4.810 84.793 1.00 90.12 215 ILE A C 1
ATOM 1714 O O . ILE A 1 215 ? -58.231 -5.390 85.743 1.00 90.12 215 ILE A O 1
ATOM 1718 N N . LEU A 1 216 ? -57.660 -3.473 84.729 1.00 89.31 216 LEU A N 1
ATOM 1719 C CA . LEU A 1 216 ? -58.230 -2.600 85.765 1.00 89.31 216 LEU A CA 1
ATOM 1720 C C . LEU A 1 216 ? -59.755 -2.708 85.858 1.00 89.31 216 LEU A C 1
ATOM 1722 O O . LEU A 1 216 ? -60.310 -2.531 86.944 1.00 89.31 216 LEU A O 1
ATOM 1726 N N . LYS A 1 217 ? -60.438 -2.982 84.746 1.00 92.81 217 LYS A N 1
ATOM 1727 C CA . LYS A 1 217 ? -61.875 -3.240 84.712 1.00 92.81 217 LYS A CA 1
ATOM 1728 C C . LYS A 1 217 ? -62.193 -4.589 85.354 1.00 92.81 217 LYS A C 1
ATOM 1730 O O . LYS A 1 217 ? -62.940 -4.613 86.325 1.00 92.81 217 LYS A O 1
ATOM 1735 N N . ASN A 1 218 ? -61.562 -5.672 84.904 1.00 91.12 218 ASN A N 1
ATOM 1736 C CA . ASN A 1 218 ? -61.779 -7.015 85.449 1.00 91.12 218 ASN A CA 1
ATOM 1737 C C . ASN A 1 218 ? -61.489 -7.066 86.961 1.00 91.12 218 ASN A C 1
ATOM 1739 O O . ASN A 1 218 ? -62.269 -7.635 87.719 1.00 91.12 218 ASN A O 1
ATOM 1743 N N . ALA A 1 219 ? -60.429 -6.392 87.424 1.00 88.44 219 ALA A N 1
ATOM 1744 C CA . ALA A 1 219 ? -60.113 -6.281 88.849 1.00 88.44 219 ALA A CA 1
ATOM 1745 C C . ALA A 1 219 ? -61.162 -5.485 89.654 1.00 88.44 219 ALA A C 1
ATOM 1747 O O . ALA A 1 219 ? -61.397 -5.795 90.820 1.00 88.44 219 ALA A O 1
ATOM 1748 N N . ARG A 1 220 ? -61.815 -4.472 89.062 1.00 89.75 220 ARG A N 1
ATOM 1749 C CA . ARG A 1 220 ? -62.941 -3.758 89.698 1.00 89.75 220 ARG A CA 1
ATOM 1750 C C . ARG A 1 220 ? -64.196 -4.616 89.741 1.00 89.75 220 ARG A C 1
ATOM 1752 O O . ARG A 1 220 ? -64.831 -4.677 90.787 1.00 89.75 220 ARG A O 1
ATOM 1759 N N . ASP A 1 221 ? -64.534 -5.259 88.629 1.00 90.25 221 ASP A N 1
ATOM 1760 C CA . ASP A 1 221 ? -65.728 -6.093 88.508 1.00 90.25 221 ASP A CA 1
ATOM 1761 C C . ASP A 1 221 ? -65.635 -7.281 89.488 1.00 90.25 221 ASP A C 1
ATOM 1763 O O . ASP A 1 221 ? -66.576 -7.538 90.240 1.00 90.25 221 ASP A O 1
ATOM 1767 N N . GLN A 1 222 ? -64.461 -7.915 89.605 1.00 90.00 222 GLN A N 1
ATOM 1768 C CA . GLN A 1 222 ? -64.207 -8.951 90.609 1.00 90.00 222 GLN A CA 1
ATOM 1769 C C . GLN A 1 222 ? -64.216 -8.409 92.051 1.00 90.00 222 GLN A C 1
ATOM 1771 O O . GLN A 1 222 ? -64.841 -9.019 92.914 1.00 90.00 222 GLN A O 1
ATOM 1776 N N . ALA A 1 223 ? -63.618 -7.244 92.330 1.00 88.06 223 ALA A N 1
ATOM 1777 C CA . ALA A 1 223 ? -63.677 -6.640 93.668 1.00 88.06 223 ALA A CA 1
ATOM 1778 C C . ALA A 1 223 ? -65.106 -6.229 94.088 1.00 88.06 223 ALA A C 1
ATOM 1780 O O . ALA A 1 223 ? -65.412 -6.187 95.281 1.00 88.06 223 ALA A O 1
ATOM 1781 N N . ILE A 1 224 ? -65.996 -5.937 93.132 1.00 88.81 224 ILE A N 1
ATOM 1782 C CA . ILE A 1 224 ? -67.429 -5.725 93.386 1.00 88.81 224 ILE A CA 1
ATOM 1783 C C . ILE A 1 224 ? -68.108 -7.053 93.745 1.00 88.81 224 ILE A C 1
ATOM 1785 O O . ILE A 1 224 ? -68.840 -7.093 94.730 1.00 88.81 224 ILE A O 1
ATOM 1789 N N . ILE A 1 225 ? -67.821 -8.137 93.017 1.00 90.19 225 ILE A N 1
ATOM 1790 C CA . ILE A 1 225 ? -68.340 -9.483 93.318 1.00 90.19 225 ILE A CA 1
ATOM 1791 C C . ILE A 1 225 ? -67.874 -9.953 94.707 1.00 90.19 225 ILE A C 1
ATOM 1793 O O . ILE A 1 225 ? -68.690 -10.390 95.513 1.00 90.19 225 ILE A O 1
ATOM 1797 N N . GLU A 1 226 ? -66.587 -9.806 95.030 1.00 88.06 226 GLU A N 1
ATOM 1798 C CA . GLU A 1 226 ? -66.033 -10.159 96.345 1.00 88.06 226 GLU A CA 1
ATOM 1799 C C . GLU A 1 226 ? -66.655 -9.320 97.473 1.00 88.06 226 GLU A C 1
ATOM 1801 O O . GLU A 1 226 ? -67.031 -9.868 98.511 1.00 88.06 226 GLU A O 1
ATOM 1806 N N . ARG A 1 227 ? -66.850 -8.009 97.260 1.00 88.88 227 ARG A N 1
ATOM 1807 C CA . ARG A 1 227 ? -67.576 -7.138 98.201 1.00 88.88 227 ARG A CA 1
ATOM 1808 C C . ARG A 1 227 ? -69.011 -7.614 98.416 1.00 88.88 227 ARG A C 1
ATOM 1810 O O . ARG A 1 227 ? -69.458 -7.661 99.557 1.00 88.88 227 ARG A O 1
ATOM 1817 N N . ASP A 1 228 ? -69.738 -7.923 97.347 1.00 87.44 228 ASP A N 1
ATOM 1818 C CA . ASP A 1 228 ? -71.163 -8.252 97.431 1.00 87.44 228 ASP A CA 1
ATOM 1819 C C . ASP A 1 228 ? -71.392 -9.646 98.029 1.00 87.44 228 ASP A C 1
ATOM 1821 O O . ASP A 1 228 ? -72.324 -9.818 98.815 1.00 87.44 228 ASP A O 1
ATOM 1825 N N . ASN A 1 229 ? -70.474 -10.589 97.793 1.00 89.19 229 ASN A N 1
ATOM 1826 C CA . ASN A 1 229 ? -70.422 -11.871 98.498 1.00 89.19 229 ASN A CA 1
ATOM 1827 C C . ASN A 1 229 ? -70.163 -11.685 100.005 1.00 89.19 229 ASN A C 1
ATOM 1829 O O . ASN A 1 229 ? -70.909 -12.226 100.817 1.00 89.19 229 ASN A O 1
ATOM 1833 N N . LEU A 1 230 ? -69.169 -10.874 100.395 1.00 87.31 230 LEU A N 1
ATOM 1834 C CA . LEU A 1 230 ? -68.893 -10.573 101.810 1.00 87.31 230 LEU A CA 1
ATOM 1835 C C . LEU A 1 230 ? -70.071 -9.858 102.491 1.00 87.31 230 LEU A C 1
ATOM 1837 O O . LEU A 1 230 ? -70.393 -10.142 103.641 1.00 87.31 230 LEU A O 1
ATOM 1841 N N . VAL A 1 231 ? -70.742 -8.935 101.793 1.00 85.81 231 VAL A N 1
ATOM 1842 C CA . VAL A 1 231 ? -71.951 -8.270 102.305 1.00 85.81 231 VAL A CA 1
ATOM 1843 C C . VAL A 1 231 ? -73.098 -9.270 102.474 1.00 85.81 231 VAL A C 1
ATOM 1845 O O . VAL A 1 231 ? -73.804 -9.194 103.478 1.00 85.81 231 VAL A O 1
ATOM 1848 N N . ALA A 1 232 ? -73.272 -10.220 101.551 1.00 86.19 232 ALA A N 1
ATOM 1849 C CA . ALA A 1 232 ? -74.258 -11.288 101.693 1.00 86.19 232 ALA A CA 1
ATOM 1850 C C . ALA A 1 232 ? -73.948 -12.198 102.896 1.00 86.19 232 ALA A C 1
ATOM 1852 O O . ALA A 1 232 ? -74.840 -12.436 103.708 1.00 86.19 232 ALA A O 1
ATOM 1853 N N . GLU A 1 233 ? -72.691 -12.620 103.069 1.00 86.12 233 GLU A N 1
ATOM 1854 C CA . GLU A 1 233 ? -72.234 -13.435 104.205 1.00 86.12 233 GLU A CA 1
ATOM 1855 C C . GLU A 1 233 ? -72.466 -12.723 105.550 1.00 86.12 233 GLU A C 1
ATOM 1857 O O . GLU A 1 233 ? -73.092 -13.288 106.450 1.00 86.12 233 GLU A O 1
ATOM 1862 N N . PHE A 1 234 ? -72.076 -11.447 105.672 1.00 81.75 234 PHE A N 1
ATOM 1863 C CA . PHE A 1 234 ? -72.341 -10.648 106.875 1.00 81.75 234 PHE A CA 1
ATOM 1864 C C . PHE A 1 234 ? -73.840 -10.443 107.145 1.00 81.75 234 PHE A C 1
ATOM 1866 O O . PHE A 1 234 ? -74.249 -10.401 108.306 1.00 81.75 234 PHE A O 1
ATOM 1873 N N . VAL A 1 235 ? -74.678 -10.317 106.110 1.00 85.62 235 VAL A N 1
ATOM 1874 C CA . VAL A 1 235 ? -76.141 -10.232 106.270 1.00 85.62 235 VAL A CA 1
ATOM 1875 C C . VAL A 1 235 ? -76.730 -11.581 106.695 1.00 85.62 235 VAL A C 1
ATOM 1877 O O . VAL A 1 235 ? -77.643 -11.609 107.525 1.00 85.62 235 VAL A O 1
ATOM 1880 N N . GLU A 1 236 ? -76.203 -12.702 106.202 1.00 86.44 236 GLU A N 1
ATOM 1881 C CA . GLU A 1 236 ? -76.626 -14.042 106.614 1.00 86.44 236 GLU A CA 1
ATOM 1882 C C . GLU A 1 236 ? -76.213 -14.349 108.067 1.00 86.44 236 GLU A C 1
ATOM 1884 O O . GLU A 1 236 ? -77.018 -14.857 108.848 1.00 86.44 236 GLU A O 1
ATOM 1889 N N . GLU A 1 237 ? -74.999 -13.978 108.486 1.00 85.25 237 GLU A N 1
ATOM 1890 C CA . GLU A 1 237 ? -74.573 -14.107 109.886 1.00 85.25 237 GLU A CA 1
ATOM 1891 C C . GLU A 1 237 ? -75.378 -13.177 110.811 1.00 85.25 237 GLU A C 1
ATOM 1893 O O . GLU A 1 237 ? -75.885 -13.616 111.847 1.00 85.25 237 GLU A O 1
ATOM 1898 N N . ALA A 1 238 ? -75.585 -11.914 110.422 1.00 81.56 238 ALA A N 1
ATOM 1899 C CA . ALA A 1 238 ? -76.379 -10.964 111.200 1.00 81.56 238 ALA A CA 1
ATOM 1900 C C . ALA A 1 238 ? -77.852 -11.388 111.332 1.00 81.56 238 ALA A C 1
ATOM 1902 O O . ALA A 1 238 ? -78.454 -11.190 112.390 1.00 81.56 238 ALA A O 1
ATOM 1903 N N . THR A 1 239 ? -78.441 -12.002 110.299 1.00 82.69 239 THR A N 1
ATOM 1904 C CA . THR A 1 239 ? -79.808 -12.543 110.381 1.00 82.69 239 THR A CA 1
ATOM 1905 C C . THR A 1 239 ? -79.871 -13.794 111.256 1.00 82.69 239 THR A C 1
ATOM 1907 O O . THR A 1 239 ? -80.732 -13.843 112.132 1.00 82.69 239 THR A O 1
ATOM 1910 N N . LYS A 1 240 ? -78.921 -14.736 111.148 1.00 86.19 240 LYS A N 1
ATOM 1911 C CA . LYS A 1 240 ? -78.801 -15.881 112.079 1.00 86.19 240 LYS A CA 1
ATOM 1912 C C . LYS A 1 240 ? -78.664 -15.431 113.540 1.00 86.19 240 LYS A C 1
ATOM 1914 O O . LYS A 1 240 ? -79.335 -15.975 114.419 1.00 86.19 240 LYS A O 1
ATOM 1919 N N . LEU A 1 241 ? -77.848 -14.408 113.809 1.00 83.25 241 LEU A N 1
ATOM 1920 C CA . LEU A 1 241 ? -77.700 -13.807 115.141 1.00 83.25 241 LEU A CA 1
ATOM 1921 C C . LEU A 1 241 ? -79.003 -13.156 115.627 1.00 83.25 241 LEU A C 1
ATOM 1923 O O . LEU A 1 241 ? -79.407 -13.384 116.768 1.00 83.25 241 LEU A O 1
ATOM 1927 N N . ALA A 1 242 ? -79.695 -12.402 114.768 1.00 79.19 242 ALA A N 1
ATOM 1928 C CA . ALA A 1 242 ? -80.980 -11.788 115.098 1.00 79.19 242 ALA A CA 1
ATOM 1929 C C . ALA A 1 242 ? -82.085 -12.831 115.354 1.00 79.19 242 ALA A C 1
ATOM 1931 O O . ALA A 1 242 ? -82.917 -12.639 116.243 1.00 79.19 242 ALA A O 1
ATOM 1932 N N . GLU A 1 243 ? -82.091 -13.956 114.633 1.00 81.38 243 GLU A N 1
ATOM 1933 C CA . GLU A 1 243 ? -82.999 -15.074 114.902 1.00 81.38 243 GLU A CA 1
ATOM 1934 C C . GLU A 1 243 ? -82.668 -15.784 116.218 1.00 81.38 243 GLU A C 1
ATOM 1936 O O . GLU A 1 243 ? -83.576 -16.047 117.009 1.00 81.38 243 GLU A O 1
ATOM 1941 N N . PHE A 1 244 ? -81.387 -16.023 116.509 1.00 82.94 244 PHE A N 1
ATOM 1942 C CA . PHE A 1 244 ? -80.954 -16.587 117.786 1.00 82.94 244 PHE A CA 1
ATOM 1943 C C . PHE A 1 244 ? -81.321 -15.677 118.970 1.00 82.94 244 PHE A C 1
ATOM 1945 O O . PHE A 1 244 ? -81.849 -16.149 119.979 1.00 82.94 244 PHE A O 1
ATOM 1952 N N . GLU A 1 245 ? -81.122 -14.362 118.847 1.00 78.94 245 GLU A N 1
ATOM 1953 C CA . GLU A 1 245 ? -81.498 -13.402 119.887 1.00 78.94 245 GLU A CA 1
ATOM 1954 C C . GLU A 1 245 ? -83.024 -13.266 120.028 1.00 78.94 245 GLU A C 1
ATOM 1956 O O . GLU A 1 245 ? -83.535 -13.243 121.148 1.00 78.94 245 GLU A O 1
ATOM 1961 N N . LYS A 1 246 ? -83.785 -13.306 118.927 1.00 82.69 246 LYS A N 1
ATOM 1962 C CA . LYS A 1 246 ? -85.256 -13.416 118.937 1.00 82.69 246 LYS A CA 1
ATOM 1963 C C . LYS A 1 246 ? -85.723 -14.680 119.670 1.00 82.69 246 LYS A C 1
ATOM 1965 O O . LYS A 1 246 ? -86.616 -14.589 120.511 1.00 82.69 246 LYS A O 1
ATOM 1970 N N . ILE A 1 247 ? -85.115 -15.840 119.408 1.00 81.56 247 ILE A N 1
ATOM 1971 C CA . ILE A 1 247 ? -85.410 -17.104 120.109 1.00 81.56 247 ILE A CA 1
ATOM 1972 C C . ILE A 1 247 ? -85.082 -16.979 121.602 1.00 81.56 247 ILE A C 1
ATOM 1974 O O . ILE A 1 247 ? -85.909 -17.333 122.445 1.00 81.56 247 ILE A O 1
ATOM 1978 N N . LYS A 1 248 ? -83.922 -16.407 121.948 1.00 82.69 248 LYS A N 1
ATOM 1979 C CA . LYS A 1 248 ? -83.523 -16.140 123.336 1.00 82.69 248 LYS A CA 1
ATOM 1980 C C . LYS A 1 248 ? -84.531 -15.230 124.045 1.00 82.69 248 LYS A C 1
ATOM 1982 O O . LYS A 1 248 ? -85.027 -15.609 125.105 1.00 82.69 248 LYS A O 1
ATOM 1987 N N . ILE A 1 249 ? -84.894 -14.089 123.457 1.00 78.38 249 ILE A N 1
ATOM 1988 C CA . ILE A 1 249 ? -85.871 -13.139 124.014 1.00 78.38 249 ILE A CA 1
ATOM 1989 C C . ILE A 1 249 ? -87.242 -13.803 124.191 1.00 78.38 249 ILE A C 1
ATOM 1991 O O . ILE A 1 249 ? -87.859 -13.639 125.243 1.00 78.38 249 ILE A O 1
ATOM 1995 N N . LEU A 1 250 ? -87.702 -14.602 123.222 1.00 77.06 250 LEU A N 1
ATOM 1996 C CA . LEU A 1 250 ? -88.941 -15.379 123.345 1.00 77.06 250 LEU A CA 1
ATOM 1997 C C . LEU A 1 250 ? -88.859 -16.419 124.474 1.00 77.06 250 LEU A C 1
ATOM 1999 O O . LEU A 1 250 ? -89.826 -16.577 125.217 1.00 77.06 250 LEU A O 1
ATOM 2003 N N . SER A 1 251 ? -87.713 -17.082 124.662 1.00 80.31 251 SER A N 1
ATOM 2004 C CA . SER A 1 251 ? -87.509 -18.036 125.762 1.00 80.31 251 SER A CA 1
ATOM 2005 C C . SER A 1 251 ? -87.476 -17.353 127.137 1.00 80.31 251 SER A C 1
ATOM 2007 O O . SER A 1 251 ? -88.103 -17.835 128.081 1.00 80.31 251 SER A O 1
ATOM 2009 N N . GLU A 1 252 ? -86.838 -16.183 127.250 1.00 78.12 252 GLU A N 1
ATOM 2010 C CA . GLU A 1 252 ? -86.840 -15.374 128.470 1.00 78.12 252 GLU A CA 1
ATOM 2011 C C . GLU A 1 252 ? -88.232 -14.818 128.779 1.00 78.12 252 GLU A C 1
ATOM 2013 O O . GLU A 1 252 ? -88.652 -14.832 129.934 1.00 78.12 252 GLU A O 1
ATOM 2018 N N . ALA A 1 253 ? -88.958 -14.338 127.765 1.00 75.62 253 ALA A N 1
ATOM 2019 C CA . ALA A 1 253 ? -90.324 -13.850 127.906 1.00 75.62 253 ALA A CA 1
ATOM 2020 C C . ALA A 1 253 ? -91.276 -14.980 128.320 1.00 75.62 253 ALA A C 1
ATOM 2022 O O . ALA A 1 253 ? -92.076 -14.787 129.234 1.00 75.62 253 ALA A O 1
ATOM 2023 N N . LYS A 1 254 ? -91.140 -16.176 127.728 1.00 79.62 254 LYS A N 1
ATOM 2024 C CA . LYS A 1 254 ? -91.883 -17.379 128.128 1.00 79.62 254 LYS A CA 1
ATOM 2025 C C . LYS A 1 254 ? -91.563 -17.779 129.570 1.00 79.62 254 LYS A C 1
ATOM 2027 O O . LYS A 1 254 ? -92.484 -17.956 130.355 1.00 79.62 254 LYS A O 1
ATOM 2032 N N . SER A 1 255 ? -90.287 -17.828 129.952 1.00 79.19 255 SER A N 1
ATOM 2033 C CA . SER A 1 255 ? -89.855 -18.138 131.324 1.00 79.19 255 SER A CA 1
ATOM 2034 C C . SER A 1 255 ? -90.369 -17.114 132.350 1.00 79.19 255 SER A C 1
ATOM 2036 O O . SER A 1 255 ? -90.891 -17.486 133.402 1.00 79.19 255 SER A O 1
ATOM 2038 N N . LYS A 1 256 ? -90.330 -15.814 132.021 1.00 80.25 256 LYS A N 1
ATOM 2039 C CA . LYS A 1 256 ? -90.920 -14.735 132.836 1.00 80.25 256 LYS A CA 1
ATOM 2040 C C . LYS A 1 256 ? -92.448 -14.858 132.923 1.00 80.25 256 LYS A C 1
ATOM 2042 O O . LYS A 1 256 ? -93.000 -14.684 134.006 1.00 80.25 256 LYS A O 1
ATOM 2047 N N . ALA A 1 257 ? -93.132 -15.212 131.834 1.00 72.94 257 ALA A N 1
ATOM 2048 C CA . ALA A 1 257 ? -94.573 -15.460 131.834 1.00 72.94 257 ALA A CA 1
ATOM 2049 C C . ALA A 1 257 ? -94.943 -16.694 132.674 1.00 72.94 257 ALA A C 1
ATOM 2051 O O . ALA A 1 257 ? -95.857 -16.617 133.488 1.00 72.94 257 ALA A O 1
ATOM 2052 N N . GLU A 1 258 ? -94.204 -17.800 132.562 1.00 76.81 258 GLU A N 1
ATOM 2053 C CA . GLU A 1 258 ? -94.373 -18.993 133.400 1.00 76.81 258 GLU A CA 1
ATOM 2054 C C . GLU A 1 258 ? -94.107 -18.703 134.882 1.00 76.81 258 GLU A C 1
ATOM 2056 O O . GLU A 1 258 ? -94.836 -19.202 135.740 1.00 76.81 258 GLU A O 1
ATOM 2061 N N . TYR A 1 259 ? -93.107 -17.872 135.198 1.00 80.50 259 TYR A N 1
ATOM 2062 C CA . TYR A 1 259 ? -92.864 -17.388 136.556 1.00 80.50 259 TYR A CA 1
ATOM 2063 C C . TYR A 1 259 ? -94.051 -16.563 137.074 1.00 80.50 259 TYR A C 1
ATOM 2065 O O . TYR A 1 259 ? -94.548 -16.844 138.160 1.00 80.50 259 TYR A O 1
ATOM 2073 N N . VAL A 1 260 ? -94.560 -15.601 136.296 1.00 76.06 260 VAL A N 1
ATOM 2074 C CA . VAL A 1 260 ? -95.711 -14.766 136.688 1.00 76.06 260 VAL A CA 1
ATOM 2075 C C . VAL A 1 260 ? -96.990 -15.598 136.820 1.00 76.06 260 VAL A C 1
ATOM 2077 O O . VAL A 1 260 ? -97.717 -15.433 137.793 1.00 76.06 260 VAL A O 1
ATOM 2080 N N . VAL A 1 261 ? -97.247 -16.551 135.920 1.00 72.12 261 VAL A N 1
ATOM 2081 C CA . VAL A 1 261 ? -98.367 -17.504 136.034 1.00 72.12 261 VAL A CA 1
ATOM 2082 C C . VAL A 1 261 ? -98.228 -18.364 137.293 1.00 72.12 261 VAL A C 1
ATOM 2084 O O . VAL A 1 261 ? -99.220 -18.611 137.977 1.00 72.12 261 VAL A O 1
ATOM 2087 N N . ARG A 1 262 ? -97.008 -18.780 137.654 1.00 77.81 262 ARG A N 1
ATOM 2088 C CA . ARG A 1 262 ? -96.723 -19.522 138.892 1.00 77.81 262 ARG A CA 1
ATOM 2089 C C . ARG A 1 262 ? -96.891 -18.651 140.139 1.00 77.81 262 ARG A C 1
ATOM 2091 O O . ARG A 1 262 ? -97.457 -19.123 141.117 1.00 77.81 262 ARG A O 1
ATOM 2098 N N . GLU A 1 263 ? -96.476 -17.385 140.106 1.00 77.38 263 GLU A N 1
ATOM 2099 C CA . GLU A 1 263 ? -96.692 -16.431 141.200 1.00 77.38 263 GLU A CA 1
ATOM 2100 C C . GLU A 1 263 ? -98.185 -16.125 141.383 1.00 77.38 263 GLU A C 1
ATOM 2102 O O . GLU A 1 263 ? -98.679 -16.167 142.508 1.00 77.38 263 GLU A O 1
ATOM 2107 N N . ILE A 1 264 ? -98.927 -15.907 140.291 1.00 72.75 264 ILE A N 1
ATOM 2108 C CA . ILE A 1 264 ? -100.387 -15.742 140.301 1.00 72.75 264 ILE A CA 1
ATOM 2109 C C . ILE A 1 264 ? -101.059 -17.005 140.842 1.00 72.75 264 ILE A C 1
ATOM 2111 O O . ILE A 1 264 ? -101.918 -16.890 141.708 1.00 72.75 264 ILE A O 1
ATOM 2115 N N . LYS A 1 265 ? -100.649 -18.207 140.414 1.00 70.25 265 LYS A N 1
ATOM 2116 C CA . LYS A 1 265 ? -101.184 -19.477 140.934 1.00 70.25 265 LYS A CA 1
ATOM 2117 C C . LYS A 1 265 ? -100.894 -19.649 142.429 1.00 70.25 265 LYS A C 1
ATOM 2119 O O . LYS A 1 265 ? -101.775 -20.071 143.170 1.00 70.25 265 LYS A O 1
ATOM 2124 N N . ASN A 1 266 ? -99.710 -19.254 142.896 1.00 77.00 266 ASN A N 1
ATOM 2125 C CA . ASN A 1 266 ? -99.352 -19.284 144.316 1.00 77.00 266 ASN A CA 1
ATOM 2126 C C . ASN A 1 266 ? -100.134 -18.241 145.137 1.00 77.00 266 ASN A C 1
ATOM 2128 O O . ASN A 1 266 ? -100.602 -18.556 146.229 1.00 77.00 266 ASN A O 1
ATOM 2132 N N . ARG A 1 267 ? -100.332 -17.021 144.615 1.00 74.06 267 ARG A N 1
ATOM 2133 C CA . ARG A 1 267 ? -101.183 -15.986 145.232 1.00 74.06 267 ARG A CA 1
ATOM 2134 C C . ARG A 1 267 ? -102.648 -16.406 145.278 1.00 74.06 267 ARG A C 1
ATOM 2136 O O . ARG A 1 267 ? -103.269 -16.269 146.323 1.00 74.06 267 ARG A O 1
ATOM 2143 N N . LEU A 1 268 ? -103.170 -16.958 144.184 1.00 67.94 268 LEU A N 1
ATOM 2144 C CA . LEU A 1 268 ? -104.527 -17.487 144.097 1.00 67.94 268 LEU A CA 1
ATOM 2145 C C . LEU A 1 268 ? -104.722 -18.627 145.100 1.00 67.94 268 LEU A C 1
ATOM 2147 O O . LEU A 1 268 ? -105.706 -18.612 145.826 1.00 67.94 268 LEU A O 1
ATOM 2151 N N . ASN A 1 269 ? -103.763 -19.550 145.219 1.00 65.62 269 ASN A N 1
ATOM 2152 C CA . ASN A 1 269 ? -103.788 -20.584 146.254 1.00 65.62 269 ASN A CA 1
ATOM 2153 C C . ASN A 1 269 ? -103.784 -19.978 147.669 1.00 65.62 269 ASN A C 1
ATOM 2155 O O . ASN A 1 269 ? -104.609 -20.371 148.483 1.00 65.62 269 ASN A O 1
ATOM 2159 N N . ALA A 1 270 ? -102.940 -18.981 147.954 1.00 69.62 270 ALA A N 1
ATOM 2160 C CA . ALA A 1 270 ? -102.891 -18.325 149.266 1.00 69.62 270 ALA A CA 1
ATOM 2161 C C . ALA A 1 270 ? -104.163 -17.509 149.598 1.00 69.62 270 ALA A C 1
ATOM 2163 O O . ALA A 1 270 ? -104.544 -17.386 150.765 1.00 69.62 270 ALA A O 1
ATOM 2164 N N . GLU A 1 271 ? -104.856 -16.953 148.599 1.00 61.84 271 GLU A N 1
ATOM 2165 C CA . GLU A 1 271 ? -106.181 -16.350 148.793 1.00 61.84 271 GLU A CA 1
ATOM 2166 C C . GLU A 1 271 ? -107.294 -17.401 148.880 1.00 61.84 271 GLU A C 1
ATOM 2168 O O . GLU A 1 271 ? -108.225 -17.221 149.663 1.00 61.84 271 GLU A O 1
ATOM 2173 N N . MET A 1 272 ? -107.173 -18.540 148.191 1.00 57.91 272 MET A N 1
ATOM 2174 C CA . MET A 1 272 ? -108.055 -19.691 148.394 1.00 57.91 272 MET A CA 1
ATOM 2175 C C . MET A 1 272 ? -107.863 -20.336 149.772 1.00 57.91 272 MET A C 1
ATOM 2177 O O . MET A 1 272 ? -108.848 -20.781 150.344 1.00 57.91 272 MET A O 1
ATOM 2181 N N . GLU A 1 273 ? -106.669 -20.318 150.372 1.00 58.66 273 GLU A N 1
ATOM 2182 C CA . GLU A 1 273 ? -106.459 -20.725 151.772 1.00 58.66 273 GLU A CA 1
ATOM 2183 C C . GLU A 1 273 ? -107.124 -19.748 152.756 1.00 58.66 273 GLU A C 1
ATOM 2185 O O . GLU A 1 273 ? -107.800 -20.175 153.693 1.00 58.66 273 GLU A O 1
ATOM 2190 N N . LYS A 1 274 ? -107.030 -18.431 152.519 1.00 59.97 274 LYS A N 1
ATOM 2191 C CA . LYS A 1 274 ? -107.776 -17.428 153.307 1.00 59.97 274 LYS A CA 1
ATOM 2192 C C . LYS A 1 274 ? -109.292 -17.572 153.147 1.00 59.97 274 LYS A C 1
ATOM 2194 O O . LYS A 1 274 ? -110.026 -17.444 154.125 1.00 59.97 274 LYS A O 1
ATOM 2199 N N . SER A 1 275 ? -109.757 -17.859 151.932 1.00 51.31 275 SER A N 1
ATOM 2200 C CA . SER A 1 275 ? -111.165 -18.139 151.644 1.00 51.31 275 SER A CA 1
ATOM 2201 C C . SER A 1 275 ? -111.613 -19.445 152.310 1.00 51.31 275 SER A C 1
ATOM 2203 O O . SER A 1 275 ? -112.650 -19.476 152.960 1.00 51.31 275 SER A O 1
ATOM 2205 N N . SER A 1 276 ? -110.783 -20.491 152.273 1.00 51.66 276 SER A N 1
ATOM 2206 C CA . SER A 1 276 ? -110.991 -21.774 152.957 1.00 51.66 276 SER A CA 1
ATOM 2207 C C . SER A 1 276 ? -111.134 -21.606 154.475 1.00 51.66 276 SER A C 1
ATOM 2209 O O . SER A 1 276 ? -112.043 -22.177 155.076 1.00 51.66 276 SER A O 1
ATOM 2211 N N . LEU A 1 277 ? -110.328 -20.748 155.109 1.00 56.09 277 LEU A N 1
ATOM 2212 C CA . LEU A 1 277 ? -110.479 -20.415 156.533 1.00 56.09 277 LEU A CA 1
ATOM 2213 C C . LEU A 1 277 ? -111.824 -19.735 156.858 1.00 56.09 277 LEU A C 1
ATOM 2215 O O . LEU A 1 277 ? -112.414 -20.011 157.901 1.00 56.09 277 LEU A O 1
ATOM 2219 N N . LEU A 1 278 ? -112.345 -18.887 155.967 1.00 54.72 278 LEU A N 1
ATOM 2220 C CA . LEU A 1 278 ? -113.686 -18.301 156.113 1.00 54.72 278 LEU A CA 1
ATOM 2221 C C . LEU A 1 278 ? -114.809 -19.311 155.805 1.00 54.72 278 LEU A C 1
ATOM 2223 O O . LEU A 1 278 ? -115.846 -19.310 156.469 1.00 54.72 278 LEU A O 1
ATOM 2227 N N . ILE A 1 279 ? -114.598 -20.197 154.831 1.00 52.22 279 ILE A N 1
ATOM 2228 C CA . ILE A 1 279 ? -115.572 -21.196 154.375 1.00 52.22 279 ILE A CA 1
ATOM 2229 C C . ILE A 1 279 ? -115.699 -22.357 155.370 1.00 52.22 279 ILE A C 1
ATOM 2231 O O . ILE A 1 279 ? -116.818 -22.772 155.656 1.00 52.22 279 ILE A O 1
ATOM 2235 N N . THR A 1 280 ? -114.614 -22.837 155.981 1.00 54.66 280 THR A N 1
ATOM 2236 C CA . THR A 1 280 ? -114.657 -23.884 157.025 1.00 54.66 280 THR A CA 1
ATOM 2237 C C . THR A 1 280 ? -115.451 -23.449 158.262 1.00 54.66 280 THR A C 1
ATOM 2239 O O . THR A 1 280 ? -116.230 -24.242 158.798 1.00 54.66 280 THR A O 1
ATOM 2242 N N . GLY A 1 281 ? -115.359 -22.171 158.656 1.00 52.09 281 GLY A N 1
ATOM 2243 C CA . GLY A 1 281 ? -116.199 -21.577 159.706 1.00 52.09 281 GLY A CA 1
ATOM 2244 C C . GLY A 1 281 ? -117.698 -21.532 159.368 1.00 52.09 281 GLY A C 1
ATOM 2245 O O . GLY A 1 281 ? -118.533 -21.519 160.274 1.00 52.09 281 GLY A O 1
ATOM 2246 N N . ALA A 1 282 ? -118.059 -21.557 158.080 1.00 48.94 282 ALA A N 1
ATOM 2247 C CA . ALA A 1 282 ? -119.440 -21.679 157.612 1.00 48.94 282 ALA A CA 1
ATOM 2248 C C . ALA A 1 282 ? -119.870 -23.145 157.400 1.00 48.94 282 ALA A C 1
ATOM 2250 O O . ALA A 1 282 ? -120.998 -23.513 157.730 1.00 48.94 282 ALA A O 1
ATOM 2251 N N . GLN A 1 283 ? -118.979 -24.005 156.898 1.00 44.41 283 GLN A N 1
ATOM 2252 C CA . GLN A 1 283 ? -119.269 -25.407 156.582 1.00 44.41 283 GLN A CA 1
ATOM 2253 C C . GLN A 1 283 ? -119.623 -26.234 157.822 1.00 44.41 283 GLN A C 1
ATOM 2255 O O . GLN A 1 283 ? -120.537 -27.050 157.740 1.00 44.41 283 GLN A O 1
ATOM 2260 N N . GLN A 1 284 ? -119.036 -25.954 158.994 1.00 51.44 284 GLN A N 1
ATOM 2261 C CA . GLN A 1 284 ? -119.455 -26.599 160.252 1.00 51.44 284 GLN A CA 1
ATOM 2262 C C . GLN A 1 284 ? -120.939 -26.370 160.620 1.00 51.44 284 GLN A C 1
ATOM 2264 O O . GLN A 1 284 ? -121.469 -27.099 161.454 1.00 51.44 284 GLN A O 1
ATOM 2269 N N . LYS A 1 285 ? -121.638 -25.409 159.991 1.00 50.66 285 LYS A N 1
ATOM 2270 C CA . LYS A 1 285 ? -123.100 -25.234 160.109 1.00 50.66 285 LYS A CA 1
ATOM 2271 C C . LYS A 1 285 ? -123.924 -25.893 158.995 1.00 50.66 285 LYS A C 1
ATOM 2273 O O . LYS A 1 285 ? -125.138 -25.980 159.147 1.00 50.66 285 LYS A O 1
ATOM 2278 N N . LEU A 1 286 ? -123.309 -26.346 157.900 1.00 45.03 286 LEU A N 1
ATOM 2279 C CA . LEU A 1 286 ? -124.004 -26.913 156.732 1.00 45.03 286 LEU A CA 1
ATOM 2280 C C . LEU A 1 286 ? -123.837 -28.431 156.587 1.00 45.03 286 LEU A C 1
ATOM 2282 O O . LEU A 1 286 ? -124.777 -29.092 156.153 1.00 45.03 286 LEU A O 1
ATOM 2286 N N . THR A 1 287 ? -122.737 -29.021 157.066 1.00 44.97 287 THR A N 1
ATOM 2287 C CA . THR A 1 287 ? -122.569 -30.492 157.107 1.00 44.97 287 THR A CA 1
ATOM 2288 C C . THR A 1 287 ? -123.523 -31.193 158.095 1.00 44.97 287 THR A C 1
ATOM 2290 O O . THR A 1 287 ? -123.500 -32.411 158.224 1.00 44.97 287 THR A O 1
ATOM 2293 N N . SER A 1 288 ? -124.386 -30.440 158.790 1.00 46.47 288 SER A N 1
ATOM 2294 C CA . SER A 1 288 ? -125.480 -30.957 159.623 1.00 46.47 288 SER A CA 1
ATOM 2295 C C . SER A 1 288 ? -126.793 -31.185 158.847 1.00 46.47 288 SER A C 1
ATOM 2297 O O . SER A 1 288 ? -127.794 -31.520 159.481 1.00 46.47 288 SER A O 1
ATOM 2299 N N . ILE A 1 289 ? -126.834 -30.935 157.529 1.00 44.16 289 ILE A N 1
ATOM 2300 C CA . ILE A 1 289 ? -128.085 -30.919 156.741 1.00 44.16 289 ILE A CA 1
ATOM 2301 C C . ILE A 1 289 ? -128.139 -31.999 155.643 1.00 44.16 289 ILE A C 1
ATOM 2303 O O . ILE A 1 289 ? -129.179 -32.633 155.509 1.00 44.16 289 ILE A O 1
ATOM 2307 N N . MET A 1 290 ? -127.059 -32.237 154.888 1.00 35.34 290 MET A N 1
ATOM 2308 C CA . MET A 1 290 ? -126.967 -33.268 153.830 1.00 35.34 290 MET A CA 1
ATOM 2309 C C . MET A 1 290 ? -125.510 -33.759 153.735 1.00 35.34 290 MET A C 1
ATOM 2311 O O . MET A 1 290 ? -124.600 -32.936 153.736 1.00 35.34 290 MET A O 1
ATOM 2315 N N . THR A 1 291 ? -125.162 -35.050 153.673 1.00 42.12 291 THR A N 1
ATOM 2316 C CA . THR A 1 291 ? -125.947 -36.301 153.823 1.00 42.12 291 THR A CA 1
ATOM 2317 C C . THR A 1 291 ? -126.994 -36.666 152.763 1.00 42.12 291 THR A C 1
ATOM 2319 O O . THR A 1 291 ? -127.768 -37.588 152.983 1.00 42.12 291 THR A O 1
ATOM 2322 N N . GLU A 1 292 ? -126.948 -36.052 151.580 1.00 32.81 292 GLU A N 1
ATOM 2323 C CA . GLU A 1 292 ? -127.646 -36.534 150.377 1.00 32.81 292 GLU A CA 1
ATOM 2324 C C . GLU A 1 292 ? -126.913 -36.030 149.114 1.00 32.81 292 GLU A C 1
ATOM 2326 O O . GLU A 1 292 ? -126.483 -34.880 149.106 1.00 32.81 292 GLU A O 1
ATOM 2331 N N . ILE A 1 293 ? -126.786 -36.877 148.072 1.00 34.94 293 ILE A N 1
ATOM 2332 C CA . ILE A 1 293 ? -126.229 -36.578 146.721 1.00 34.94 293 ILE A CA 1
ATOM 2333 C C . ILE A 1 293 ? -124.722 -36.175 146.738 1.00 34.94 293 ILE A C 1
ATOM 2335 O O . ILE A 1 293 ? -124.392 -35.046 147.077 1.00 34.94 293 ILE A O 1
ATOM 2339 N N . SER A 1 294 ? -123.700 -37.007 146.475 1.00 28.95 294 SER A N 1
ATOM 2340 C CA . SER A 1 294 ? -123.461 -38.174 145.585 1.00 28.95 294 SER A CA 1
ATOM 2341 C C . SER A 1 294 ? -122.958 -37.834 144.155 1.00 28.95 294 SER A C 1
ATOM 2343 O O . SER A 1 294 ? -123.750 -37.541 143.266 1.00 28.95 294 SER A O 1
ATOM 2345 N N . ASP A 1 295 ? -121.629 -37.984 143.984 1.00 28.52 295 ASP A N 1
ATOM 2346 C CA . ASP A 1 295 ? -120.859 -38.460 142.801 1.00 28.52 295 ASP A CA 1
ATOM 2347 C C . ASP A 1 295 ? -120.517 -37.582 141.556 1.00 28.52 295 ASP A C 1
ATOM 2349 O O . ASP A 1 295 ? -121.250 -36.677 141.171 1.00 28.52 295 ASP A O 1
ATOM 2353 N N . GLN A 1 296 ? -119.424 -38.011 140.872 1.00 33.06 296 GLN A N 1
ATOM 2354 C CA . GLN A 1 296 ? -119.005 -37.796 139.451 1.00 33.06 296 GLN A CA 1
ATOM 2355 C C . GLN A 1 296 ? -118.188 -36.515 139.073 1.00 33.06 296 GLN A C 1
ATOM 2357 O O . GLN A 1 296 ? -118.485 -35.443 139.585 1.00 33.06 296 GLN A O 1
ATOM 2362 N N . ILE A 1 297 ? -117.172 -36.505 138.166 1.00 37.03 297 ILE A N 1
ATOM 2363 C CA . ILE A 1 297 ? -116.304 -37.551 137.530 1.00 37.03 297 ILE A CA 1
ATOM 2364 C C . ILE A 1 297 ? -114.982 -36.942 136.926 1.00 37.03 297 ILE A C 1
ATOM 2366 O O . ILE A 1 297 ? -114.753 -35.743 137.049 1.00 37.03 297 ILE A O 1
ATOM 2370 N N . THR A 1 298 ? -114.133 -37.787 136.318 1.00 35.53 298 THR A N 1
ATOM 2371 C CA . THR A 1 298 ? -112.683 -37.740 135.948 1.00 35.53 298 THR A CA 1
ATOM 2372 C C . THR A 1 298 ? -112.216 -37.088 134.598 1.00 35.53 298 THR A C 1
ATOM 2374 O O . THR A 1 298 ? -112.962 -37.185 133.630 1.00 35.53 298 THR A O 1
ATOM 2377 N N . GLU A 1 299 ? -110.965 -36.559 134.525 1.00 39.56 299 GLU A N 1
ATOM 2378 C CA . GLU A 1 299 ? -109.758 -36.848 133.640 1.00 39.56 299 GLU A CA 1
ATOM 2379 C C . GLU A 1 299 ? -109.857 -37.038 132.068 1.00 39.56 299 GLU A C 1
ATOM 2381 O O . GLU A 1 299 ? -110.934 -37.341 131.574 1.00 39.56 299 GLU A O 1
ATOM 2386 N N . GLU A 1 300 ? -108.836 -36.939 131.156 1.00 37.44 300 GLU A N 1
ATOM 2387 C CA . GLU A 1 300 ? -107.372 -36.577 131.133 1.00 37.44 300 GLU A CA 1
ATOM 2388 C C . GLU A 1 300 ? -106.749 -36.309 129.694 1.00 37.44 300 GLU A C 1
ATOM 2390 O O . GLU A 1 300 ? -107.376 -36.631 128.690 1.00 37.44 300 GLU A O 1
ATOM 2395 N N . GLN A 1 301 ? -105.467 -35.848 129.635 1.00 39.66 301 GLN A N 1
ATOM 2396 C CA . GLN A 1 301 ? -104.334 -36.179 128.684 1.00 39.66 301 GLN A CA 1
ATOM 2397 C C . GLN A 1 301 ? -104.113 -35.654 127.208 1.00 39.66 301 GLN A C 1
ATOM 2399 O O . GLN A 1 301 ? -105.043 -35.291 126.497 1.00 39.66 301 GLN A O 1
ATOM 2404 N N . PHE A 1 302 ? -102.813 -35.737 126.785 1.00 33.41 302 PHE A N 1
ATOM 2405 C CA . PHE A 1 302 ? -102.144 -35.848 125.431 1.00 33.41 302 PHE A CA 1
ATOM 2406 C C . PHE A 1 302 ? -101.963 -34.634 124.446 1.00 33.41 302 PHE A C 1
ATOM 2408 O O . PHE A 1 302 ? -102.767 -33.710 124.493 1.00 33.41 302 PHE A O 1
ATOM 2415 N N . ASP A 1 303 ? -101.022 -34.586 123.450 1.00 32.19 303 ASP A N 1
ATOM 2416 C CA . ASP A 1 303 ? -99.552 -34.937 123.328 1.00 32.19 303 ASP A CA 1
ATOM 2417 C C . ASP A 1 303 ? -98.878 -34.522 121.946 1.00 32.19 303 ASP A C 1
ATOM 2419 O O . ASP A 1 303 ? -99.618 -34.167 121.031 1.00 32.19 303 ASP A O 1
ATOM 2423 N N . ILE A 1 304 ? -97.530 -34.680 121.760 1.00 39.16 304 ILE A N 1
ATOM 2424 C CA . ILE A 1 304 ? -96.731 -34.867 120.466 1.00 39.16 304 ILE A CA 1
ATOM 2425 C C . ILE A 1 304 ? -96.544 -33.620 119.489 1.00 39.16 304 ILE A C 1
ATOM 2427 O O . ILE A 1 304 ? -97.235 -32.631 119.707 1.00 39.16 304 ILE A O 1
ATOM 2431 N N . ASP A 1 305 ? -95.619 -33.404 118.490 1.00 32.53 305 ASP A N 1
ATOM 2432 C CA . ASP A 1 305 ? -94.636 -34.144 117.594 1.00 32.53 305 ASP A CA 1
ATOM 2433 C C . ASP A 1 305 ? -93.333 -33.325 117.149 1.00 32.53 305 ASP A C 1
ATOM 2435 O O . ASP A 1 305 ? -93.027 -32.310 117.779 1.00 32.53 305 ASP A O 1
ATOM 2439 N N . ILE A 1 306 ? -92.551 -33.715 116.091 1.00 34.91 306 ILE A N 1
ATOM 2440 C CA . ILE A 1 306 ? -91.199 -33.170 115.666 1.00 34.91 306 ILE A CA 1
ATOM 2441 C C . ILE A 1 306 ? -90.824 -33.176 114.120 1.00 34.91 306 ILE A C 1
ATOM 2443 O O . ILE A 1 306 ? -91.397 -33.949 113.360 1.00 34.91 306 ILE A O 1
ATOM 2447 N N . SER A 1 307 ? -89.833 -32.370 113.622 1.00 36.09 307 SER A N 1
ATOM 2448 C CA . SER A 1 307 ? -89.326 -32.325 112.190 1.00 36.09 307 SER A CA 1
ATOM 2449 C C . SER A 1 307 ? -87.951 -31.598 111.928 1.00 36.09 307 SER A C 1
ATOM 2451 O O . SER A 1 307 ? -87.659 -30.682 112.693 1.00 36.09 307 SER A O 1
ATOM 2453 N N . VAL A 1 308 ? -87.143 -31.904 110.862 1.00 36.34 308 VAL A N 1
ATOM 2454 C CA . VAL A 1 308 ? -85.723 -31.411 110.601 1.00 36.34 308 VAL A CA 1
ATOM 2455 C C . VAL A 1 308 ? -85.194 -31.474 109.098 1.00 36.34 308 VAL A C 1
ATOM 2457 O O . VAL A 1 308 ? -85.775 -32.231 108.326 1.00 36.34 308 VAL A O 1
ATOM 2460 N N . ASN A 1 309 ? -84.060 -30.785 108.736 1.00 34.62 309 ASN A N 1
ATOM 2461 C CA . ASN A 1 309 ? -83.115 -30.871 107.532 1.00 34.62 309 ASN A CA 1
ATOM 2462 C C . ASN A 1 309 ? -83.431 -30.161 106.151 1.00 34.62 309 ASN A C 1
ATOM 2464 O O . ASN A 1 309 ? -84.593 -29.837 105.944 1.00 34.62 309 ASN A O 1
ATOM 2468 N N . VAL A 1 310 ? -82.545 -29.985 105.108 1.00 36.09 310 VAL A N 1
ATOM 2469 C CA . VAL A 1 310 ? -81.103 -29.525 104.885 1.00 36.09 310 VAL A CA 1
ATOM 2470 C C . VAL A 1 310 ? -80.639 -29.589 103.358 1.00 36.09 310 VAL A C 1
ATOM 2472 O O . VAL A 1 310 ? -81.209 -30.390 102.626 1.00 36.09 310 VAL A O 1
ATOM 2475 N N . ASP A 1 311 ? -79.601 -28.815 102.917 1.00 31.77 311 ASP A N 1
ATOM 2476 C CA . ASP A 1 311 ? -78.636 -28.953 101.738 1.00 31.77 311 ASP A CA 1
ATOM 2477 C C . ASP A 1 311 ? -78.832 -28.422 100.253 1.00 31.77 311 ASP A C 1
ATOM 2479 O O . ASP A 1 311 ? -79.911 -27.976 99.868 1.00 31.77 311 ASP A O 1
ATOM 2483 N N . VAL A 1 312 ? -77.720 -28.412 99.449 1.00 37.50 312 VAL A N 1
ATOM 2484 C CA . VAL A 1 312 ? -77.452 -27.906 98.031 1.00 37.50 312 VAL A CA 1
ATOM 2485 C C . VAL A 1 312 ? -76.281 -28.724 97.335 1.00 37.50 312 VAL A C 1
ATOM 2487 O O . VAL A 1 312 ? -76.067 -29.811 97.874 1.00 37.50 312 VAL A O 1
ATOM 2490 N N . PRO A 1 313 ? -75.461 -28.378 96.262 1.00 52.78 313 PRO A N 1
ATOM 2491 C CA . PRO A 1 313 ? -75.354 -27.341 95.166 1.00 52.78 313 PRO A CA 1
ATOM 2492 C C . PRO A 1 313 ? -75.283 -27.981 93.698 1.00 52.78 313 PRO A C 1
ATOM 2494 O O . PRO A 1 313 ? -76.137 -28.836 93.489 1.00 52.78 313 PRO A O 1
ATOM 2497 N N . VAL A 1 314 ? -74.467 -27.747 92.608 1.00 36.94 314 VAL A N 1
ATOM 2498 C CA . VAL A 1 314 ? -73.309 -26.879 92.141 1.00 36.94 314 VAL A CA 1
ATOM 2499 C C . VAL A 1 314 ? -73.004 -26.964 90.573 1.00 36.94 314 VAL A C 1
ATOM 2501 O O . VAL A 1 314 ? -73.491 -27.906 89.958 1.00 36.94 314 VAL A O 1
ATOM 2504 N N . GLU A 1 315 ? -72.183 -26.047 89.969 1.00 33.34 315 GLU A N 1
ATOM 2505 C CA . GLU A 1 315 ? -71.396 -26.036 88.649 1.00 33.34 315 GLU A CA 1
ATOM 2506 C C . GLU A 1 315 ? -72.079 -26.266 87.237 1.00 33.34 315 GLU A C 1
ATOM 2508 O O . GLU A 1 315 ? -73.295 -26.426 87.207 1.00 33.34 315 GLU A O 1
ATOM 2513 N N . GLU A 1 316 ? -71.494 -26.170 85.997 1.00 36.69 316 GLU A N 1
ATOM 2514 C CA . GLU A 1 316 ? -70.107 -26.097 85.382 1.00 36.69 316 GLU A CA 1
ATOM 2515 C C . GLU A 1 316 ? -70.010 -25.253 84.023 1.00 36.69 316 GLU A C 1
ATOM 2517 O O . GLU A 1 316 ? -70.828 -24.351 83.849 1.00 36.69 316 GLU A O 1
ATOM 2522 N N . VAL A 1 317 ? -69.024 -25.454 83.087 1.00 33.16 317 VAL A N 1
ATOM 2523 C CA . VAL A 1 317 ? -68.519 -24.506 81.999 1.00 33.16 317 VAL A CA 1
ATOM 2524 C C . VAL A 1 317 ? -68.112 -25.150 80.598 1.00 33.16 317 VAL A C 1
ATOM 2526 O O . VAL A 1 317 ? -68.274 -26.351 80.408 1.00 33.16 317 VAL A O 1
ATOM 2529 N N . ASP A 1 318 ? -67.657 -24.340 79.602 1.00 39.16 318 ASP A N 1
ATOM 2530 C CA . ASP A 1 318 ? -67.384 -24.497 78.122 1.00 39.16 318 ASP A CA 1
ATOM 2531 C C . ASP A 1 318 ? -66.216 -25.382 77.549 1.00 39.16 318 ASP A C 1
ATOM 2533 O O . ASP A 1 318 ? -65.361 -25.874 78.283 1.00 39.16 318 ASP A O 1
ATOM 2537 N N . ALA A 1 319 ? -66.112 -25.484 76.190 1.00 31.45 319 ALA A N 1
ATOM 2538 C CA . ALA A 1 319 ? -64.896 -25.873 75.416 1.00 31.45 319 ALA A CA 1
ATOM 2539 C C . ALA A 1 319 ? -64.786 -25.359 73.926 1.00 31.45 319 ALA A C 1
ATOM 2541 O O . ALA A 1 319 ? -65.788 -25.214 73.228 1.00 31.45 319 ALA A O 1
ATOM 2542 N N . ASP A 1 320 ? -63.537 -25.159 73.451 1.00 35.75 320 ASP A N 1
ATOM 2543 C CA . ASP A 1 320 ? -62.986 -24.666 72.139 1.00 35.75 320 ASP A CA 1
ATOM 2544 C C . ASP A 1 320 ? -63.038 -25.653 70.914 1.00 35.75 320 ASP A C 1
ATOM 2546 O O . ASP A 1 320 ? -63.507 -26.777 71.071 1.00 35.75 320 ASP A O 1
ATOM 2550 N N . PHE A 1 321 ? -62.444 -25.464 69.698 1.00 29.19 321 PHE A N 1
ATOM 2551 C CA . PHE A 1 321 ? -62.173 -24.355 68.720 1.00 29.19 321 PHE A CA 1
ATOM 2552 C C . PHE A 1 321 ? -61.262 -24.878 67.536 1.00 29.19 321 PHE A C 1
ATOM 2554 O O . PHE A 1 321 ? -60.726 -25.983 67.616 1.00 29.19 321 PHE A O 1
ATOM 2561 N N . ALA A 1 322 ? -61.020 -24.066 66.480 1.00 34.22 322 ALA A N 1
ATOM 2562 C CA . ALA A 1 322 ? -59.910 -24.115 65.470 1.00 34.22 322 ALA A CA 1
ATOM 2563 C C . ALA A 1 322 ? -59.917 -25.017 64.181 1.00 34.22 322 ALA A C 1
ATOM 2565 O O . ALA A 1 322 ? -60.526 -26.082 64.123 1.00 34.22 322 ALA A O 1
ATOM 2566 N N . LYS A 1 323 ? -59.074 -24.583 63.200 1.00 34.38 323 LYS A N 1
ATOM 2567 C CA . LYS A 1 323 ? -58.660 -25.126 61.858 1.00 34.38 323 LYS A CA 1
ATOM 2568 C C . LYS A 1 323 ? -59.552 -24.790 60.644 1.00 34.38 323 LYS A C 1
ATOM 2570 O O . LYS A 1 323 ? -60.722 -25.142 60.642 1.00 34.38 323 LYS A O 1
ATOM 2575 N N . GLU A 1 324 ? -59.134 -24.154 59.535 1.00 32.41 324 GLU A N 1
ATOM 2576 C CA . GLU A 1 324 ? -57.862 -23.597 58.986 1.00 32.41 324 GLU A CA 1
ATOM 2577 C C . GLU A 1 324 ? -57.062 -24.404 57.911 1.00 32.41 324 GLU A C 1
ATOM 2579 O O . GLU A 1 324 ? -56.342 -25.345 58.225 1.00 32.41 324 GLU A O 1
ATOM 2584 N N . VAL A 1 325 ? -57.194 -23.932 56.649 1.00 34.03 325 VAL A N 1
ATOM 2585 C CA . VAL A 1 325 ? -56.266 -23.838 55.474 1.00 34.03 325 VAL A CA 1
ATOM 2586 C C . VAL A 1 325 ? -55.470 -25.054 54.928 1.00 34.03 325 VAL A C 1
ATOM 2588 O O . VAL A 1 325 ? -54.782 -25.778 55.636 1.00 34.03 325 VAL A O 1
ATOM 2591 N N . GLN A 1 326 ? -55.451 -25.166 53.584 1.00 34.47 326 GLN A N 1
ATOM 2592 C CA . GLN A 1 326 ? -54.451 -25.896 52.776 1.00 34.47 326 GLN A CA 1
ATOM 2593 C C . GLN A 1 326 ? -53.993 -25.083 51.541 1.00 34.47 326 GLN A C 1
ATOM 2595 O O . GLN A 1 326 ? -54.749 -24.282 50.990 1.00 34.47 326 GLN A O 1
ATOM 2600 N N . GLU A 1 327 ? -52.757 -25.321 51.091 1.00 32.41 327 GLU A N 1
ATOM 2601 C CA . GLU A 1 327 ? -52.078 -24.664 49.957 1.00 32.41 327 GLU A CA 1
ATOM 2602 C C . GLU A 1 327 ? -52.213 -25.476 48.647 1.00 32.41 327 GLU A C 1
ATOM 2604 O O . GLU A 1 327 ? -52.188 -26.702 48.659 1.00 32.41 327 GLU A O 1
ATOM 2609 N N . LYS A 1 328 ? -52.535 -24.875 47.491 1.00 33.06 328 LYS A N 1
ATOM 2610 C CA . LYS A 1 328 ? -51.665 -24.112 46.559 1.00 33.06 328 LYS A CA 1
ATOM 2611 C C . LYS A 1 328 ? -50.469 -24.884 45.958 1.00 33.06 328 LYS A C 1
ATOM 2613 O O . LYS A 1 328 ? -49.318 -24.594 46.258 1.00 33.06 328 LYS A O 1
ATOM 2618 N N . MET A 1 329 ? -50.736 -25.702 44.936 1.00 30.25 329 MET A N 1
ATOM 2619 C CA . MET A 1 329 ? -49.819 -25.858 43.792 1.00 30.25 329 MET A CA 1
ATOM 2620 C C . MET A 1 329 ? -50.599 -25.888 42.472 1.00 30.25 329 MET A C 1
ATOM 2622 O O . MET A 1 329 ? -51.282 -26.858 42.167 1.00 30.25 329 MET A O 1
ATOM 2626 N N . PHE A 1 330 ? -50.479 -24.822 41.676 1.00 35.88 330 PHE A N 1
ATOM 2627 C CA . PHE A 1 330 ? -50.961 -24.752 40.293 1.00 35.88 330 PHE A CA 1
ATOM 2628 C C . PHE A 1 330 ? -50.008 -23.863 39.487 1.00 35.88 330 PHE A C 1
ATOM 2630 O O . PHE A 1 330 ? -50.021 -22.641 39.632 1.00 35.88 330 PHE A O 1
ATOM 2637 N N . PHE A 1 331 ? -49.192 -24.462 38.616 1.00 37.75 331 PHE A N 1
ATOM 2638 C CA . PHE A 1 331 ? -48.446 -23.692 37.621 1.00 37.75 331 PHE A CA 1
ATOM 2639 C C . PHE A 1 331 ? -49.420 -23.200 36.550 1.00 37.75 331 PHE A C 1
ATOM 2641 O O . PHE A 1 331 ? -49.968 -23.984 35.773 1.00 37.75 331 PHE A O 1
ATOM 2648 N N . LYS A 1 332 ? -49.672 -21.889 36.543 1.00 40.69 332 LYS A N 1
ATOM 2649 C CA . LYS A 1 332 ? -50.581 -21.247 35.594 1.00 40.69 332 LYS A CA 1
ATOM 2650 C C . LYS A 1 332 ? -49.983 -21.342 34.187 1.00 40.69 332 LYS A C 1
ATOM 2652 O O . LYS A 1 332 ? -48.912 -20.800 33.933 1.00 40.69 332 LYS A O 1
ATOM 2657 N N . LYS A 1 333 ? -50.678 -22.027 33.278 1.00 45.06 333 LYS A N 1
ATOM 2658 C CA . LYS A 1 333 ? -50.334 -22.080 31.851 1.00 45.06 333 LYS A CA 1
ATOM 2659 C C . LYS A 1 333 ? -50.658 -20.709 31.238 1.00 45.06 333 LYS A C 1
ATOM 2661 O O . LYS A 1 333 ? -51.832 -20.384 31.102 1.00 45.06 333 LYS A O 1
ATOM 2666 N N . ILE A 1 334 ? -49.636 -19.894 30.975 1.00 51.56 334 ILE A N 1
ATOM 2667 C CA . ILE A 1 334 ? -49.772 -18.512 30.477 1.00 51.56 334 ILE A CA 1
ATOM 2668 C C . ILE A 1 334 ? -49.735 -18.488 28.940 1.00 51.56 334 ILE A C 1
ATOM 2670 O O . ILE A 1 334 ? -49.099 -19.329 28.306 1.00 51.56 334 ILE A O 1
ATOM 2674 N N . GLU A 1 335 ? -50.463 -17.540 28.356 1.00 57.56 335 GLU A N 1
ATOM 2675 C CA . GLU A 1 335 ? -50.836 -17.459 26.937 1.00 57.56 335 GLU A CA 1
ATOM 2676 C C . GLU A 1 335 ? -49.768 -16.762 26.058 1.00 57.56 335 GLU A C 1
ATOM 2678 O O . GLU A 1 335 ? -50.088 -15.998 25.154 1.00 57.56 335 GLU A O 1
ATOM 2683 N N . ASP A 1 336 ? -48.477 -17.039 26.281 1.00 61.75 336 ASP A N 1
ATOM 2684 C CA . ASP A 1 336 ? -47.349 -16.440 25.530 1.00 61.75 336 ASP A CA 1
ATOM 2685 C C . ASP A 1 336 ? -47.185 -16.973 24.077 1.00 61.75 336 ASP A C 1
ATOM 2687 O O . ASP A 1 336 ? -46.180 -16.704 23.419 1.00 61.75 336 ASP A O 1
ATOM 2691 N N . GLU A 1 337 ? -48.141 -17.741 23.534 1.00 69.00 337 GLU A N 1
ATOM 2692 C CA . GLU A 1 337 ? -48.012 -18.359 22.196 1.00 69.00 337 GLU A CA 1
ATOM 2693 C C . GLU A 1 337 ? -48.231 -17.383 21.020 1.00 69.00 337 GLU A C 1
ATOM 2695 O O . GLU A 1 337 ? -47.772 -17.660 19.908 1.00 69.00 337 GLU A O 1
ATOM 2700 N N . GLU A 1 338 ? -48.872 -16.234 21.265 1.00 80.31 338 GLU A N 1
ATOM 2701 C CA . GLU A 1 338 ? -49.143 -15.186 20.260 1.00 80.31 338 GLU A CA 1
ATOM 2702 C C . GLU A 1 338 ? -48.190 -13.979 20.349 1.00 80.31 338 GLU A C 1
ATOM 2704 O O . GLU A 1 338 ? -48.303 -13.025 19.573 1.00 80.31 338 GLU A O 1
ATOM 2709 N N . ARG A 1 339 ? -47.224 -13.994 21.278 1.00 91.06 339 ARG A N 1
ATOM 2710 C CA . ARG A 1 339 ? -46.296 -12.873 21.458 1.00 91.06 339 ARG A CA 1
ATOM 2711 C C . ARG A 1 339 ? -45.438 -12.676 20.204 1.00 91.06 339 ARG A C 1
ATOM 2713 O O . ARG A 1 339 ? -44.750 -13.587 19.747 1.00 91.06 339 ARG A O 1
ATOM 2720 N N . SER A 1 340 ? -45.475 -11.460 19.661 1.00 94.81 340 SER A N 1
ATOM 2721 C CA . SER A 1 340 ? -44.593 -11.037 18.571 1.00 94.81 340 SER A CA 1
ATOM 2722 C C . SER A 1 340 ? -43.267 -10.514 19.119 1.00 94.81 340 SER A C 1
ATOM 2724 O O . SER A 1 340 ? -43.234 -9.865 20.166 1.00 94.81 340 SER A O 1
ATOM 2726 N N . TYR A 1 341 ? -42.188 -10.799 18.398 1.00 96.12 341 TYR A N 1
ATOM 2727 C CA . TYR A 1 341 ? -40.813 -10.474 18.763 1.00 96.12 341 TYR A CA 1
ATOM 2728 C C . TYR A 1 341 ? -40.147 -9.648 17.659 1.00 96.12 341 TYR A C 1
ATOM 2730 O O . TYR A 1 341 ? -40.373 -9.916 16.482 1.00 96.12 341 TYR A O 1
ATOM 2738 N N . GLU A 1 342 ? -39.325 -8.671 18.042 1.00 96.81 342 GLU A N 1
ATOM 2739 C CA . GLU A 1 342 ? -38.615 -7.728 17.166 1.00 96.81 342 GLU A CA 1
ATOM 2740 C C . GLU A 1 342 ? -37.239 -7.407 17.782 1.00 96.81 342 GLU A C 1
ATOM 2742 O O . GLU A 1 342 ? -37.085 -7.475 19.004 1.00 96.81 342 GLU A O 1
ATOM 2747 N N . GLY A 1 343 ? -36.244 -7.052 16.964 1.00 97.06 343 GLY A N 1
ATOM 2748 C CA . GLY A 1 343 ? -34.891 -6.739 17.433 1.00 97.06 343 GLY A CA 1
ATOM 2749 C C . GLY A 1 343 ? -34.059 -7.983 17.761 1.00 97.06 343 GLY A C 1
ATOM 2750 O O . GLY A 1 343 ? -34.269 -9.047 17.178 1.00 97.06 343 GLY A O 1
ATOM 2751 N N . ARG A 1 344 ? -33.074 -7.839 18.658 1.00 97.38 344 ARG A N 1
ATOM 2752 C CA . ARG A 1 344 ? -32.116 -8.904 19.006 1.00 97.38 344 ARG A CA 1
ATOM 2753 C C . ARG A 1 344 ? -32.618 -9.821 20.109 1.00 97.38 344 ARG A C 1
ATOM 2755 O O . ARG A 1 344 ? -33.141 -9.346 21.117 1.00 97.38 344 ARG A O 1
ATOM 2762 N N . LEU A 1 345 ? -32.420 -11.122 19.917 1.00 97.06 345 LEU A N 1
ATOM 2763 C CA . LEU A 1 345 ? -32.901 -12.188 20.795 1.00 97.06 345 LEU A CA 1
ATOM 2764 C C . LEU A 1 345 ? -31.877 -13.321 20.865 1.00 97.06 345 LEU A C 1
ATOM 2766 O O . LEU A 1 345 ? -31.165 -13.589 19.896 1.00 97.06 345 LEU A O 1
ATOM 2770 N N . GLU A 1 346 ? -31.868 -14.025 21.991 1.00 97.25 346 GLU A N 1
ATOM 2771 C CA . GLU A 1 346 ? -31.017 -15.190 22.226 1.00 97.25 346 GLU A CA 1
ATOM 2772 C C . GLU A 1 346 ? -31.872 -16.468 22.242 1.00 97.25 346 GLU A C 1
ATOM 2774 O O . GLU A 1 346 ? -32.888 -16.558 22.942 1.00 97.25 346 GLU A O 1
ATOM 2779 N N . LEU A 1 347 ? -31.488 -17.450 21.421 1.00 97.44 347 LEU A N 1
ATOM 2780 C CA . LEU A 1 347 ? -32.104 -18.775 21.377 1.00 97.44 347 LEU A CA 1
ATOM 2781 C C . LEU A 1 347 ? -31.272 -19.751 22.213 1.00 97.44 347 LEU A C 1
ATOM 2783 O O . LEU A 1 347 ? -30.252 -20.255 21.743 1.00 97.44 347 LEU A O 1
ATOM 2787 N N . ASP A 1 348 ? -31.728 -20.042 23.427 1.00 97.00 348 ASP A N 1
ATOM 2788 C CA . ASP A 1 348 ? -31.091 -20.979 24.353 1.00 97.00 348 ASP A CA 1
ATOM 2789 C C . ASP A 1 348 ? -31.391 -22.429 23.945 1.00 97.00 348 ASP A C 1
ATOM 2791 O O . ASP A 1 348 ? -32.510 -22.929 24.102 1.00 97.00 348 ASP A O 1
ATOM 2795 N N . LEU A 1 349 ? -30.393 -23.131 23.407 1.00 96.75 349 LEU A N 1
ATOM 2796 C CA . LEU A 1 349 ? -30.538 -24.488 22.886 1.00 96.75 349 LEU A CA 1
ATOM 2797 C C . LEU A 1 349 ? -30.308 -25.529 23.997 1.00 96.75 349 LEU A C 1
ATOM 2799 O O . LEU A 1 349 ? -29.186 -25.754 24.461 1.00 96.75 349 LEU A O 1
ATOM 2803 N N . LEU A 1 350 ? -31.386 -26.198 24.411 1.00 94.88 350 LEU A N 1
ATOM 2804 C CA . LEU A 1 350 ? -31.393 -27.129 25.541 1.00 94.88 350 LEU A CA 1
ATOM 2805 C C . LEU A 1 350 ? -30.714 -28.467 25.209 1.00 94.88 350 LEU A C 1
ATOM 2807 O O . LEU A 1 350 ? -31.146 -29.204 24.322 1.00 94.88 350 LEU A O 1
ATOM 2811 N N . ALA A 1 351 ? -29.683 -28.803 25.987 1.00 88.19 351 ALA A N 1
ATOM 2812 C CA . ALA A 1 351 ? -28.908 -30.036 25.873 1.00 88.19 351 ALA A CA 1
ATOM 2813 C C . ALA A 1 351 ? -29.742 -31.321 26.135 1.00 88.19 351 ALA A C 1
ATOM 2815 O O . ALA A 1 351 ? -30.712 -31.285 26.897 1.00 88.19 351 ALA A O 1
ATOM 2816 N N . PRO A 1 352 ? -29.340 -32.487 25.583 1.00 88.75 352 PRO A N 1
ATOM 2817 C CA . PRO A 1 352 ? -28.167 -32.710 24.736 1.00 88.75 352 PRO A CA 1
ATOM 2818 C C . PRO A 1 352 ? -28.445 -32.403 23.258 1.00 88.75 352 PRO A C 1
ATOM 2820 O O . PRO A 1 352 ? -29.454 -32.833 22.700 1.00 88.75 352 PRO A O 1
ATOM 2823 N N . ILE A 1 353 ? -27.505 -31.699 22.626 1.00 90.19 353 ILE A N 1
ATOM 2824 C CA . ILE A 1 353 ? -27.534 -31.322 21.209 1.00 90.19 353 ILE A CA 1
ATOM 2825 C C . ILE A 1 353 ? -26.179 -31.661 20.586 1.00 90.19 353 ILE A C 1
ATOM 2827 O O . ILE A 1 353 ? -25.135 -31.381 21.175 1.00 90.19 353 ILE A O 1
ATOM 2831 N N . ASP A 1 354 ? -26.197 -32.265 19.400 1.00 91.38 354 ASP A N 1
ATOM 2832 C CA . ASP A 1 354 ? -25.016 -32.477 18.568 1.00 91.38 354 ASP A CA 1
ATOM 2833 C C . ASP A 1 354 ? -24.839 -31.363 17.517 1.00 91.38 354 ASP A C 1
ATOM 2835 O O . ASP A 1 354 ? -25.759 -30.608 17.189 1.00 91.38 354 ASP A O 1
ATOM 2839 N N . ALA A 1 355 ? -23.627 -31.252 16.969 1.00 92.31 355 ALA A N 1
ATOM 2840 C CA . ALA A 1 355 ? -23.291 -30.203 16.007 1.00 92.31 355 ALA A CA 1
ATOM 2841 C C . ALA A 1 355 ? -24.075 -30.301 14.681 1.00 92.31 355 ALA A C 1
ATOM 2843 O O . ALA A 1 355 ? -24.273 -29.286 14.022 1.00 92.31 355 ALA A O 1
ATOM 2844 N N . LYS A 1 356 ? -24.565 -31.484 14.279 1.00 94.12 356 LYS A N 1
ATOM 2845 C CA . LYS A 1 356 ? -25.405 -31.617 13.076 1.00 94.12 356 LYS A CA 1
ATOM 2846 C C . LYS A 1 356 ? -26.794 -31.039 13.334 1.00 94.12 356 LYS A C 1
ATOM 2848 O O . LYS A 1 356 ? -27.310 -30.313 12.490 1.00 94.12 356 LYS A O 1
ATOM 2853 N N . GLN A 1 357 ? -27.375 -31.324 14.501 1.00 94.62 357 GLN A N 1
ATOM 2854 C CA . GLN A 1 357 ? -28.659 -30.758 14.926 1.00 94.62 357 GLN A CA 1
ATOM 2855 C C . GLN A 1 357 ? -28.598 -29.226 15.025 1.00 94.62 357 GLN A C 1
ATOM 2857 O O . GLN A 1 357 ? -29.532 -28.563 14.578 1.00 94.62 357 GLN A O 1
ATOM 2862 N N . LYS A 1 358 ? -27.500 -28.664 15.560 1.00 95.69 358 LYS A N 1
ATOM 2863 C CA . LYS A 1 358 ? -27.285 -27.207 15.612 1.00 95.69 358 LYS A CA 1
ATOM 2864 C C . LYS A 1 358 ? -27.195 -26.601 14.209 1.00 95.69 358 LYS A C 1
ATOM 2866 O O . LYS A 1 358 ? -28.004 -25.741 13.877 1.00 95.69 358 LYS A O 1
ATOM 2871 N N . ASN A 1 359 ? -26.291 -27.098 13.364 1.00 96.31 359 ASN A N 1
ATOM 2872 C CA . ASN A 1 359 ? -26.093 -26.561 12.013 1.00 96.31 359 ASN A CA 1
ATOM 2873 C C . ASN A 1 359 ? -27.369 -26.657 11.152 1.00 96.31 359 ASN A C 1
ATOM 2875 O O . ASN A 1 359 ? -27.668 -25.747 10.386 1.00 96.31 359 ASN A O 1
ATOM 2879 N N . ALA A 1 360 ? -28.154 -27.729 11.297 1.00 96.69 360 ALA A N 1
ATOM 2880 C CA . ALA A 1 360 ? -29.413 -27.888 10.571 1.00 96.69 360 ALA A CA 1
ATOM 2881 C C . ALA A 1 360 ? -30.559 -27.014 11.135 1.00 96.69 360 ALA A C 1
ATOM 2883 O O . ALA A 1 360 ? -31.499 -26.697 10.407 1.00 96.69 360 ALA A O 1
ATOM 2884 N N . LEU A 1 361 ? -30.490 -26.579 12.402 1.00 97.12 361 LEU A N 1
ATOM 2885 C CA . LEU A 1 361 ? -31.357 -25.513 12.920 1.00 97.12 361 LEU A CA 1
ATOM 2886 C C . LEU A 1 361 ? -30.946 -24.149 12.346 1.00 97.12 361 LEU A C 1
ATOM 2888 O O . LEU A 1 361 ? -31.815 -23.388 11.933 1.00 97.12 361 LEU A O 1
ATOM 2892 N N . GLU A 1 362 ? -29.644 -23.853 12.284 1.00 97.62 362 GLU A N 1
ATOM 2893 C CA . GLU A 1 362 ? -29.112 -22.623 11.678 1.00 97.62 362 GLU A CA 1
ATOM 2894 C C . GLU A 1 362 ? -29.526 -22.512 10.194 1.00 97.62 362 GLU A C 1
ATOM 2896 O O . GLU A 1 362 ? -30.047 -21.478 9.773 1.00 97.62 362 GLU A O 1
ATOM 2901 N N . GLU A 1 363 ? -29.423 -23.600 9.422 1.00 97.94 363 GLU A N 1
ATOM 2902 C CA . GLU A 1 363 ? -29.885 -23.663 8.027 1.00 97.94 363 GLU A CA 1
ATOM 2903 C C . GLU A 1 363 ? -31.398 -23.397 7.889 1.00 97.94 363 GLU A C 1
ATOM 2905 O O . GLU A 1 363 ? -31.810 -22.644 7.003 1.00 97.94 363 GLU A O 1
ATOM 2910 N N . LEU A 1 364 ? -32.235 -23.944 8.780 1.00 97.56 364 LEU A N 1
ATOM 2911 C CA . LEU A 1 364 ? -33.679 -23.664 8.799 1.00 97.56 364 LEU A CA 1
ATOM 2912 C C . LEU A 1 364 ? -34.003 -22.224 9.230 1.00 97.56 364 LEU A C 1
ATOM 2914 O O . LEU A 1 364 ? -34.946 -21.634 8.706 1.00 97.56 364 LEU A O 1
ATOM 2918 N N . LEU A 1 365 ? -33.232 -21.639 10.151 1.00 97.62 365 LEU A N 1
ATOM 2919 C CA . LEU A 1 365 ? -33.401 -20.246 10.578 1.00 97.62 365 LEU A CA 1
ATOM 2920 C C . LEU A 1 365 ? -33.109 -19.267 9.435 1.00 97.62 365 LEU A C 1
ATOM 2922 O O . LEU A 1 365 ? -33.886 -18.339 9.233 1.00 97.62 365 LEU A O 1
ATOM 2926 N N . THR A 1 366 ? -32.072 -19.507 8.624 1.00 97.62 366 THR A N 1
ATOM 2927 C CA . THR A 1 366 ? -31.761 -18.647 7.458 1.00 97.62 366 THR A CA 1
ATOM 2928 C C . THR A 1 366 ? -32.822 -18.662 6.347 1.00 97.62 366 THR A C 1
ATOM 2930 O O . THR A 1 366 ? -32.780 -17.821 5.452 1.00 97.62 366 THR A O 1
ATOM 2933 N N . GLN A 1 367 ? -33.795 -19.579 6.406 1.00 97.81 367 GLN A N 1
ATOM 2934 C CA . GLN A 1 367 ? -34.940 -19.635 5.486 1.00 97.81 367 GLN A CA 1
ATOM 2935 C C . GLN A 1 367 ? -36.151 -18.821 5.980 1.00 97.81 367 GLN A C 1
ATOM 2937 O O . GLN A 1 367 ? -37.115 -18.646 5.233 1.00 97.81 367 GLN A O 1
ATOM 2942 N N . VAL A 1 368 ? -36.125 -18.312 7.219 1.00 97.31 368 VAL A N 1
ATOM 2943 C CA . VAL A 1 368 ? -37.190 -17.464 7.773 1.00 97.31 368 VAL A CA 1
ATOM 2944 C C . VAL A 1 368 ? -37.001 -16.021 7.271 1.00 97.31 368 VAL A C 1
ATOM 2946 O O . VAL A 1 368 ? -35.961 -15.418 7.536 1.00 97.31 368 VAL A O 1
ATOM 2949 N N . PRO A 1 369 ? -37.975 -15.427 6.553 1.00 96.50 369 PRO A N 1
ATOM 2950 C CA . PRO A 1 369 ? -37.859 -14.048 6.082 1.00 96.50 369 PRO A CA 1
ATOM 2951 C C . PRO A 1 369 ? -37.840 -13.062 7.258 1.00 96.50 369 PRO A C 1
ATOM 2953 O O . PRO A 1 369 ? -38.487 -13.295 8.273 1.00 96.50 369 PRO A O 1
ATOM 2956 N N . ASP A 1 370 ? -37.119 -11.948 7.097 1.00 96.88 370 ASP A N 1
ATOM 2957 C CA . ASP A 1 370 ? -36.903 -10.907 8.121 1.00 96.88 370 ASP A CA 1
ATOM 2958 C C . ASP A 1 370 ? -36.154 -11.348 9.400 1.00 96.88 370 ASP A C 1
ATOM 2960 O O . ASP A 1 370 ? -36.034 -10.548 10.330 1.00 96.88 370 ASP A O 1
ATOM 2964 N N . LEU A 1 371 ? -35.599 -12.568 9.430 1.00 97.94 371 LEU A N 1
ATOM 2965 C CA . LEU A 1 371 ? -34.719 -13.079 10.487 1.00 97.94 371 LEU A CA 1
ATOM 2966 C C . LEU A 1 371 ? -33.265 -13.140 9.990 1.00 97.94 371 LEU A C 1
ATOM 2968 O O . LEU A 1 371 ? -32.979 -13.644 8.901 1.00 97.94 371 LEU A O 1
ATOM 2972 N N . HIS A 1 372 ? -32.329 -12.657 10.804 1.00 97.94 372 HIS A N 1
ATOM 2973 C CA . HIS A 1 372 ? -30.890 -12.775 10.565 1.00 97.94 372 HIS A CA 1
ATOM 2974 C C . HIS A 1 372 ? -30.199 -13.466 11.741 1.00 97.94 372 HIS A C 1
ATOM 2976 O O . HIS A 1 372 ? -30.466 -13.142 12.893 1.00 97.94 372 HIS A O 1
ATOM 2982 N N . LEU A 1 373 ? -29.298 -14.409 11.457 1.00 97.75 373 LEU A N 1
ATOM 2983 C CA . LEU A 1 373 ? -28.401 -14.999 12.453 1.00 97.75 373 LEU A CA 1
ATOM 2984 C C . LEU A 1 373 ? -27.162 -14.099 12.573 1.00 97.75 373 LEU A C 1
ATOM 2986 O O . LEU A 1 373 ? -26.448 -13.922 11.587 1.00 97.75 373 LEU A O 1
ATOM 2990 N N . ILE A 1 374 ? -26.927 -13.517 13.751 1.00 97.88 374 ILE A N 1
ATOM 2991 C CA . ILE A 1 374 ? -25.777 -12.635 14.006 1.00 97.88 374 ILE A CA 1
ATOM 2992 C C . ILE A 1 374 ? -24.569 -13.441 14.460 1.00 97.88 374 ILE A C 1
ATOM 2994 O O . ILE A 1 374 ? -23.479 -13.299 13.905 1.00 97.88 374 ILE A O 1
ATOM 2998 N N . SER A 1 375 ? -24.750 -14.263 15.490 1.00 96.06 375 SER A N 1
ATOM 2999 C CA . SER A 1 375 ? -23.665 -15.024 16.097 1.00 96.06 375 SER A CA 1
ATOM 3000 C C . SER A 1 375 ? -24.173 -16.346 16.670 1.00 96.06 375 SER A C 1
ATOM 3002 O O . SER A 1 375 ? -25.358 -16.515 16.959 1.00 96.06 375 SER A O 1
ATOM 3004 N N . ASN A 1 376 ? -23.276 -17.319 16.802 1.00 95.56 376 ASN A N 1
ATOM 3005 C CA . ASN A 1 376 ? -23.549 -18.579 17.475 1.00 95.56 376 ASN A CA 1
ATOM 3006 C C . ASN A 1 376 ? -22.473 -18.850 18.528 1.00 95.56 376 ASN A C 1
ATOM 3008 O O . ASN A 1 376 ? -21.296 -18.539 18.346 1.00 95.56 376 ASN A O 1
ATOM 3012 N N . GLY A 1 377 ? -22.884 -19.435 19.650 1.00 92.81 377 GLY A N 1
ATOM 3013 C CA . GLY A 1 377 ? -22.002 -19.627 20.792 1.00 92.81 377 GLY A CA 1
ATOM 3014 C C . GLY A 1 377 ? -22.248 -20.921 21.549 1.00 92.81 377 GLY A C 1
ATOM 3015 O O . GLY A 1 377 ? -23.158 -21.703 21.248 1.00 92.81 377 GLY A O 1
ATOM 3016 N N . GLY A 1 378 ? -21.383 -21.142 22.531 1.00 89.00 378 GLY A N 1
ATOM 3017 C CA . GLY A 1 378 ? -21.516 -22.177 23.541 1.00 89.00 378 GLY A CA 1
ATOM 3018 C C . GLY A 1 378 ? -20.830 -21.719 24.823 1.00 89.00 378 GLY A C 1
ATOM 3019 O O . GLY A 1 378 ? -19.721 -21.183 24.772 1.00 89.00 378 GLY A O 1
ATOM 3020 N N . SER A 1 379 ? -21.501 -21.897 25.956 1.00 82.25 379 SER A N 1
ATOM 3021 C CA . SER A 1 379 ? -20.946 -21.606 27.278 1.00 82.25 379 SER A CA 1
ATOM 3022 C C . SER A 1 379 ? -19.994 -22.722 27.726 1.00 82.25 379 SER A C 1
ATOM 3024 O O . SER A 1 379 ? -20.035 -23.849 27.225 1.00 82.25 379 SER A O 1
ATOM 3026 N N . SER A 1 380 ? -19.152 -22.436 28.720 1.00 76.94 380 SER A N 1
ATOM 3027 C CA . SER A 1 380 ? -18.278 -23.430 29.357 1.00 76.94 380 SER A CA 1
ATOM 3028 C C . SER A 1 380 ? -19.040 -24.504 30.148 1.00 76.94 380 SER A C 1
ATOM 3030 O O . SER A 1 380 ? -18.470 -25.554 30.441 1.00 76.94 380 SER A O 1
ATOM 3032 N N . ASP A 1 381 ? -20.322 -24.279 30.451 1.00 78.94 381 ASP A N 1
ATOM 3033 C CA . ASP A 1 381 ? -21.249 -25.277 31.011 1.00 78.94 381 ASP A CA 1
ATOM 3034 C C . ASP A 1 381 ? -21.835 -26.253 29.963 1.00 78.94 381 ASP A C 1
ATOM 3036 O O . ASP A 1 381 ? -22.469 -27.243 30.331 1.00 78.94 381 ASP A O 1
ATOM 3040 N N . GLY A 1 382 ? -21.599 -26.018 28.665 1.00 81.31 382 GLY A N 1
ATOM 3041 C CA . GLY A 1 382 ? -22.086 -26.855 27.564 1.00 81.31 382 GLY A CA 1
ATOM 3042 C C . GLY A 1 382 ? -23.449 -26.457 26.983 1.00 81.31 382 GLY A C 1
ATOM 3043 O O . GLY A 1 382 ? -23.867 -27.046 25.980 1.00 81.31 382 GLY A O 1
ATOM 3044 N N . SER A 1 383 ? -24.131 -25.449 27.539 1.00 86.75 383 SER A N 1
ATOM 3045 C CA . SER A 1 383 ? -25.254 -24.797 26.856 1.00 86.75 383 SER A CA 1
ATOM 3046 C C . SER A 1 383 ? -24.795 -24.202 25.522 1.00 86.75 383 SER A C 1
ATOM 3048 O O . SER A 1 383 ? -23.660 -23.748 25.364 1.00 86.75 383 SER A O 1
ATOM 3050 N N . ASN A 1 384 ? -25.673 -24.260 24.525 1.00 95.31 384 ASN A N 1
ATOM 3051 C CA . ASN A 1 384 ? -25.449 -23.701 23.198 1.00 95.31 384 ASN A CA 1
ATOM 3052 C C . ASN A 1 384 ? -26.481 -22.605 22.962 1.00 95.31 384 ASN A C 1
ATOM 3054 O O . ASN A 1 384 ? -27.636 -22.787 23.326 1.00 95.31 384 ASN A O 1
ATOM 3058 N N . TRP A 1 385 ? -26.091 -21.516 22.311 1.00 96.31 385 TRP A N 1
ATOM 3059 C CA . TRP A 1 385 ? -27.004 -20.415 22.012 1.00 96.31 385 TRP A CA 1
ATOM 3060 C C . TRP A 1 385 ? -26.784 -19.858 20.602 1.00 96.31 385 TRP A C 1
ATOM 3062 O O . TRP A 1 385 ? -25.731 -20.086 19.989 1.00 96.31 385 TRP A O 1
ATOM 3072 N N . LEU A 1 386 ? -27.801 -19.161 20.088 1.00 97.69 386 LEU A N 1
ATOM 3073 C CA . LEU A 1 386 ? -27.789 -18.428 18.815 1.00 97.69 386 LEU A CA 1
ATOM 3074 C C . LEU A 1 386 ? -28.323 -17.003 19.041 1.00 97.69 386 LEU A C 1
ATOM 3076 O O . LEU A 1 386 ? -29.442 -16.851 19.527 1.00 97.69 386 LEU A O 1
ATOM 3080 N N . GLU A 1 387 ? -27.563 -15.974 18.665 1.00 97.56 387 GLU A N 1
ATOM 3081 C CA . GLU A 1 387 ? -28.031 -14.582 18.619 1.00 97.56 387 GLU A CA 1
ATOM 3082 C C . GLU A 1 387 ? -28.671 -14.324 17.252 1.00 97.56 387 GLU A C 1
ATOM 3084 O O . GLU A 1 387 ? -28.024 -14.466 16.208 1.00 97.56 387 GLU A O 1
ATOM 3089 N N . ILE A 1 388 ? -29.936 -13.914 17.252 1.00 98.00 388 ILE A N 1
ATOM 3090 C CA . ILE A 1 388 ? -30.686 -13.553 16.046 1.00 98.00 388 ILE A CA 1
ATOM 3091 C C . ILE A 1 388 ? -31.189 -12.110 16.127 1.00 98.00 388 ILE A C 1
ATOM 3093 O O . ILE A 1 388 ? -31.393 -11.571 17.213 1.00 98.00 388 ILE A O 1
ATOM 3097 N N . GLU A 1 389 ? -31.433 -11.495 14.974 1.00 97.94 389 GLU A N 1
ATOM 3098 C CA . GLU A 1 389 ? -32.005 -10.154 14.835 1.00 97.94 389 GLU A CA 1
ATOM 3099 C C . GLU A 1 389 ? -33.222 -10.205 13.905 1.00 97.94 389 GLU A C 1
ATOM 3101 O O . GLU A 1 389 ? -33.165 -10.765 12.808 1.00 97.94 389 GLU A O 1
ATOM 3106 N N . LEU A 1 390 ? -34.345 -9.665 14.382 1.00 97.56 390 LEU A N 1
ATOM 3107 C CA . LEU A 1 390 ? -35.627 -9.634 13.684 1.00 97.56 390 LEU A CA 1
ATOM 3108 C C . LEU A 1 390 ? -35.920 -8.212 13.203 1.00 97.56 390 LEU A C 1
ATOM 3110 O O . LEU A 1 390 ? -36.153 -7.315 14.015 1.00 97.56 390 LEU A O 1
ATOM 3114 N N . ASN A 1 391 ? -35.969 -8.019 11.883 1.00 96.88 391 ASN A N 1
ATOM 3115 C CA . ASN A 1 391 ? -36.210 -6.708 11.262 1.00 96.88 391 ASN A CA 1
ATOM 3116 C C . ASN A 1 391 ? -37.670 -6.228 11.364 1.00 96.88 391 ASN A C 1
ATOM 3118 O O . ASN A 1 391 ? -37.972 -5.103 10.963 1.00 96.88 391 ASN A O 1
ATOM 3122 N N . LYS A 1 392 ? -38.589 -7.100 11.802 1.00 97.06 392 LYS A N 1
ATOM 3123 C CA . LYS A 1 392 ? -40.024 -6.832 11.966 1.00 97.06 392 LYS A CA 1
ATOM 3124 C C . LYS A 1 392 ? -40.599 -7.686 13.107 1.00 97.06 392 LYS A C 1
ATOM 3126 O O . LYS A 1 392 ? -40.102 -8.796 13.310 1.00 97.06 392 LYS A O 1
ATOM 3131 N N . PRO A 1 393 ? -41.690 -7.255 13.771 1.00 97.25 393 PRO A N 1
ATOM 3132 C CA . PRO A 1 393 ? -42.426 -8.087 14.719 1.00 97.25 393 PRO A CA 1
ATOM 3133 C C . PRO A 1 393 ? -42.939 -9.385 14.076 1.00 97.25 393 PRO A C 1
ATOM 3135 O O . PRO A 1 393 ? -43.716 -9.339 13.122 1.00 97.25 393 PRO A O 1
ATOM 3138 N N . MET A 1 394 ? -42.546 -10.545 14.612 1.00 96.62 394 MET A N 1
ATOM 3139 C CA . MET A 1 394 ? -43.035 -11.856 14.155 1.00 96.62 394 MET A CA 1
ATOM 3140 C C . MET A 1 394 ? -43.294 -12.846 15.310 1.00 96.62 394 MET A C 1
ATOM 3142 O O . MET A 1 394 ? -42.622 -12.773 16.342 1.00 96.62 394 MET A O 1
ATOM 3146 N N . PRO A 1 395 ? -44.233 -13.806 15.164 1.00 96.62 395 PRO A N 1
ATOM 3147 C CA . PRO A 1 395 ? -44.570 -14.795 16.194 1.00 96.62 395 PRO A CA 1
ATOM 3148 C C . PRO A 1 395 ? -43.549 -15.949 16.221 1.00 96.62 395 PRO A C 1
ATOM 3150 O O . PRO A 1 395 ? -43.867 -17.108 15.941 1.00 96.62 395 PRO A O 1
ATOM 3153 N N . LEU A 1 396 ? -42.291 -15.626 16.535 1.00 96.62 396 LEU A N 1
ATOM 3154 C CA . LEU A 1 396 ? -41.138 -16.521 16.392 1.00 96.62 396 LEU A CA 1
ATOM 3155 C C . LEU A 1 396 ? -41.305 -17.868 17.120 1.00 96.62 396 LEU A C 1
ATOM 3157 O O . LEU A 1 396 ? -40.958 -18.909 16.567 1.00 96.62 396 LEU A O 1
ATOM 3161 N N . VAL A 1 397 ? -41.906 -17.879 18.315 1.00 96.50 397 VAL A N 1
ATOM 3162 C CA . VAL A 1 397 ? -42.204 -19.113 19.072 1.00 96.50 397 VAL A CA 1
ATOM 3163 C C . VAL A 1 397 ? -43.056 -20.093 18.253 1.00 96.50 397 VAL A C 1
ATOM 3165 O O . VAL A 1 397 ? -42.822 -21.302 18.288 1.00 96.50 397 VAL A O 1
ATOM 3168 N N . SER A 1 398 ? -44.018 -19.584 17.483 1.00 96.00 398 SER A N 1
ATOM 3169 C CA . SER A 1 398 ? -44.922 -20.387 16.655 1.00 96.00 398 SER A CA 1
ATOM 3170 C C . SER A 1 398 ? -44.305 -20.791 15.311 1.00 96.00 398 SER A C 1
ATOM 3172 O O . SER A 1 398 ? -44.673 -21.837 14.778 1.00 96.00 398 SER A O 1
ATOM 3174 N N . ILE A 1 399 ? -43.319 -20.039 14.805 1.00 96.75 399 ILE A N 1
ATOM 3175 C CA . ILE A 1 399 ? -42.477 -20.436 13.661 1.00 96.75 399 ILE A CA 1
ATOM 3176 C C . ILE A 1 399 ? -41.538 -21.582 14.077 1.00 96.75 399 ILE A C 1
ATOM 3178 O O . ILE A 1 399 ? -41.517 -22.632 13.438 1.00 96.75 399 ILE A O 1
ATOM 3182 N N . LEU A 1 400 ? -40.826 -21.432 15.200 1.00 96.88 400 LEU A N 1
ATOM 3183 C CA . LEU A 1 400 ? -39.918 -22.452 15.738 1.00 96.88 400 LEU A CA 1
ATOM 3184 C C . LEU A 1 400 ? -40.644 -23.777 16.029 1.00 96.88 400 LEU A C 1
ATOM 3186 O O . LEU A 1 400 ? -40.127 -24.840 15.696 1.00 96.88 400 LEU A O 1
ATOM 3190 N N . LYS A 1 401 ? -41.871 -23.741 16.572 1.00 96.44 401 LYS A N 1
ATOM 3191 C CA . LYS A 1 401 ? -42.702 -24.946 16.796 1.00 96.44 401 LYS A CA 1
ATOM 3192 C C . LYS A 1 401 ? -43.042 -25.722 15.514 1.00 96.44 401 LYS A C 1
ATOM 3194 O O . LYS A 1 401 ? -43.332 -26.913 15.605 1.00 96.44 401 LYS A O 1
ATOM 3199 N N . GLN A 1 402 ? -43.015 -25.080 14.344 1.00 96.50 402 GLN A N 1
ATOM 3200 C CA . GLN A 1 402 ? -43.287 -25.721 13.050 1.00 96.50 402 GLN A CA 1
ATOM 3201 C C . GLN A 1 402 ? -42.031 -26.343 12.414 1.00 96.50 402 GLN A C 1
ATOM 3203 O O . GLN A 1 402 ? -42.152 -27.148 11.490 1.00 96.50 402 GLN A O 1
ATOM 3208 N N . MET A 1 403 ? -40.826 -26.020 12.900 1.00 97.38 403 MET A N 1
ATOM 3209 C CA . MET A 1 403 ? -39.583 -26.543 12.331 1.00 97.38 403 MET A CA 1
ATOM 3210 C C . MET A 1 403 ? -39.425 -28.056 12.589 1.00 97.38 403 MET A C 1
ATOM 3212 O O . MET A 1 403 ? -39.543 -28.499 13.738 1.00 97.38 403 MET A O 1
ATOM 3216 N N . PRO A 1 404 ? -39.078 -28.878 11.573 1.00 95.38 404 PRO A N 1
ATOM 3217 C CA . PRO A 1 404 ? -39.012 -30.336 11.717 1.00 95.38 404 PRO A CA 1
ATOM 3218 C C . PRO A 1 404 ? -38.101 -30.835 12.844 1.00 95.38 404 PRO A C 1
ATOM 3220 O O . PRO A 1 404 ? -38.421 -31.839 13.479 1.00 95.38 404 PRO A O 1
ATOM 3223 N N . LEU A 1 405 ? -37.004 -30.130 13.134 1.00 95.50 405 LEU A N 1
ATOM 3224 C CA . LEU A 1 405 ? -36.017 -30.509 14.152 1.00 95.50 405 LEU A CA 1
ATOM 3225 C C . LEU A 1 405 ? -36.410 -30.122 15.583 1.00 95.50 405 LEU A C 1
ATOM 3227 O O . LEU A 1 405 ? -35.849 -30.660 16.535 1.00 95.50 405 LEU A O 1
ATOM 3231 N N . VAL A 1 406 ? -37.369 -29.214 15.764 1.00 96.56 406 VAL A N 1
ATOM 3232 C CA . VAL A 1 406 ? -37.735 -28.686 17.083 1.00 96.56 406 VAL A CA 1
ATOM 3233 C C . VAL A 1 406 ? -38.709 -29.633 17.787 1.00 96.56 406 VAL A C 1
ATOM 3235 O O . VAL A 1 406 ? -39.665 -30.136 17.193 1.00 96.56 406 VAL A O 1
ATOM 3238 N N . ARG A 1 407 ? -38.446 -29.911 19.069 1.00 95.62 407 ARG A N 1
ATOM 3239 C CA . ARG A 1 407 ? -39.289 -30.726 19.959 1.00 95.62 407 ARG A CA 1
ATOM 3240 C C . ARG A 1 407 ? -40.196 -29.857 20.826 1.00 95.62 407 ARG A C 1
ATOM 3242 O O . ARG A 1 407 ? -41.354 -30.212 21.023 1.00 95.62 407 ARG A O 1
ATOM 3249 N N . GLN A 1 408 ? -39.660 -28.770 21.375 1.00 95.69 408 GLN A N 1
ATOM 3250 C CA . GLN A 1 408 ? -40.371 -27.869 22.280 1.00 95.69 408 GLN A CA 1
ATOM 3251 C C . GLN A 1 408 ? -39.740 -26.475 22.233 1.00 95.69 408 GLN A C 1
ATOM 3253 O O . GLN A 1 408 ? -38.530 -26.349 22.051 1.00 95.69 408 GLN A O 1
ATOM 3258 N N . VAL A 1 409 ? -40.567 -25.445 22.418 1.00 95.69 409 VAL A N 1
ATOM 3259 C CA . VAL A 1 409 ? -40.160 -24.036 22.495 1.00 95.69 409 VAL A CA 1
ATOM 3260 C C . VAL A 1 409 ? -40.856 -23.400 23.692 1.00 95.69 409 VAL A C 1
ATOM 3262 O O . VAL A 1 409 ? -42.057 -23.623 23.873 1.00 95.69 409 VAL A O 1
ATOM 3265 N N . ALA A 1 410 ? -40.136 -22.609 24.484 1.00 94.81 410 ALA A N 1
ATOM 3266 C CA . ALA A 1 410 ? -40.692 -21.811 25.573 1.00 94.81 410 ALA A CA 1
ATOM 3267 C C . ALA A 1 410 ? -40.064 -20.411 25.596 1.00 94.81 410 ALA A C 1
ATOM 3269 O O . ALA A 1 410 ? -38.855 -20.266 25.448 1.00 94.81 410 ALA A O 1
ATOM 3270 N N . ALA A 1 411 ? -40.883 -19.381 25.797 1.00 93.75 411 ALA A N 1
ATOM 3271 C CA . ALA A 1 411 ? -40.412 -18.013 25.980 1.00 93.75 411 ALA A CA 1
ATOM 3272 C C . ALA A 1 411 ? -39.985 -17.765 27.434 1.00 93.75 411 ALA A C 1
ATOM 3274 O O . ALA A 1 411 ? -40.661 -18.216 28.362 1.00 93.75 411 ALA A O 1
ATOM 3275 N N . HIS A 1 412 ? -38.911 -17.002 27.642 1.00 90.06 412 HIS A N 1
ATOM 3276 C CA . HIS A 1 412 ? -38.521 -16.512 28.961 1.00 90.06 412 HIS A CA 1
ATOM 3277 C C . HIS A 1 412 ? -37.956 -15.085 28.875 1.00 90.06 412 HIS A C 1
ATOM 3279 O O . HIS A 1 412 ? -36.767 -14.864 28.655 1.00 90.06 412 HIS A O 1
ATOM 3285 N N . GLY A 1 413 ? -38.831 -14.085 29.024 1.00 88.38 413 GLY A N 1
ATOM 3286 C CA . GLY A 1 413 ? -38.455 -12.677 28.876 1.00 88.38 413 GLY A CA 1
ATOM 3287 C C . GLY A 1 413 ? -38.120 -12.333 27.422 1.00 88.38 413 GLY A C 1
ATOM 3288 O O . GLY A 1 413 ? -39.029 -12.275 26.592 1.00 88.38 413 GLY A O 1
ATOM 3289 N N . ASN A 1 414 ? -36.832 -12.108 27.147 1.00 87.25 414 ASN A N 1
ATOM 3290 C CA . ASN A 1 414 ? -36.286 -11.868 25.804 1.00 87.25 414 ASN A CA 1
ATOM 3291 C C . ASN A 1 414 ? -35.545 -13.093 25.228 1.00 87.25 414 ASN A C 1
ATOM 3293 O O . ASN A 1 414 ? -35.205 -13.089 24.047 1.00 87.25 414 ASN A O 1
ATOM 3297 N N . ASN A 1 415 ? -35.335 -14.140 26.030 1.00 92.75 415 ASN A N 1
ATOM 3298 C CA . ASN A 1 415 ? -34.714 -15.389 25.597 1.00 92.75 415 ASN A CA 1
ATOM 3299 C C . ASN A 1 415 ? -35.795 -16.392 25.167 1.00 92.75 415 ASN A C 1
ATOM 3301 O O . ASN A 1 415 ? -36.925 -16.379 25.676 1.00 92.75 415 ASN A O 1
ATOM 3305 N N . ILE A 1 416 ? -35.456 -17.286 24.237 1.00 96.44 416 ILE A N 1
ATOM 3306 C CA . ILE A 1 416 ? -36.340 -18.370 23.795 1.00 96.44 416 ILE A CA 1
ATOM 3307 C C . ILE A 1 416 ? -35.611 -19.705 23.947 1.00 96.44 416 ILE A C 1
ATOM 3309 O O . ILE A 1 416 ? -34.657 -19.998 23.234 1.00 96.44 416 ILE A O 1
ATOM 3313 N N . LEU A 1 417 ? -36.111 -20.539 24.855 1.00 96.50 417 LEU A N 1
ATOM 3314 C CA . LEU A 1 417 ? -35.605 -21.878 25.132 1.00 96.50 417 LEU A CA 1
ATOM 3315 C C . LEU A 1 417 ? -36.097 -22.846 24.050 1.00 96.50 417 LEU A C 1
ATOM 3317 O O . LEU A 1 417 ? -37.307 -23.035 23.886 1.00 96.50 417 LEU A O 1
ATOM 3321 N N . VAL A 1 418 ? -35.173 -23.487 23.334 1.00 96.88 418 VAL A N 1
ATOM 3322 C CA . VAL A 1 418 ? -35.454 -24.424 22.236 1.00 96.88 418 VAL A CA 1
ATOM 3323 C C . VAL A 1 418 ? -34.875 -25.799 22.564 1.00 96.88 418 VAL A C 1
ATOM 3325 O O . VAL A 1 418 ? -33.664 -25.977 22.655 1.00 96.88 418 VAL A O 1
ATOM 3328 N N . ALA A 1 419 ? -35.737 -26.808 22.689 1.00 96.38 419 ALA A N 1
ATOM 3329 C CA . ALA A 1 419 ? -35.318 -28.206 22.759 1.00 96.38 419 ALA A CA 1
ATOM 3330 C C . ALA A 1 419 ? -35.433 -28.852 21.375 1.00 96.38 419 ALA A C 1
ATOM 3332 O O . ALA A 1 419 ? -36.503 -28.818 20.757 1.00 96.38 419 ALA A O 1
ATOM 3333 N N . LEU A 1 420 ? -34.361 -29.489 20.904 1.00 96.12 420 LEU A N 1
ATOM 3334 C CA . LEU A 1 420 ? -34.356 -30.223 19.637 1.00 96.12 420 LEU A CA 1
ATOM 3335 C C . LEU A 1 420 ? -34.794 -31.686 19.816 1.00 96.12 420 LEU A C 1
ATOM 3337 O O . LEU A 1 420 ? -34.746 -32.264 20.905 1.00 96.12 420 LEU A O 1
ATOM 3341 N N . LYS A 1 421 ? -35.267 -32.298 18.729 1.00 95.25 421 LYS A N 1
ATOM 3342 C CA . LYS A 1 421 ? -35.549 -33.735 18.662 1.00 95.25 421 LYS A CA 1
ATOM 3343 C C . LYS A 1 421 ? -34.222 -34.481 18.589 1.00 95.25 421 LYS A C 1
ATOM 3345 O O . LYS A 1 421 ? -33.442 -34.247 17.668 1.00 95.25 421 LYS A O 1
ATOM 3350 N N . LEU A 1 422 ? -33.988 -35.382 19.545 1.00 88.81 422 LEU A N 1
ATOM 3351 C CA . LEU A 1 422 ? -32.865 -36.323 19.510 1.00 88.81 422 LEU A CA 1
ATOM 3352 C C . LEU A 1 422 ? -32.854 -37.045 18.159 1.00 88.81 422 LEU A C 1
ATOM 3354 O O . LEU A 1 422 ? -33.873 -37.619 17.772 1.00 88.81 422 LEU A O 1
ATOM 3358 N N . GLY A 1 423 ? -31.720 -37.020 17.458 1.00 82.69 423 GLY A N 1
ATOM 3359 C CA . GLY A 1 423 ? -31.561 -37.792 16.230 1.00 82.69 423 GLY A CA 1
ATOM 3360 C C . GLY A 1 423 ? -31.748 -39.283 16.513 1.00 82.69 423 GLY A C 1
ATOM 3361 O O . GLY A 1 423 ? -31.057 -39.847 17.365 1.00 82.69 423 GLY A O 1
ATOM 3362 N N . SER A 1 424 ? -32.680 -39.924 15.807 1.00 69.19 424 SER A N 1
ATOM 3363 C CA . SER A 1 424 ? -32.783 -41.384 15.764 1.00 69.19 424 SER A CA 1
ATOM 3364 C C . SER A 1 424 ? -31.461 -41.945 15.245 1.00 69.19 424 SER A C 1
ATOM 3366 O O . SER A 1 424 ? -31.034 -41.578 14.152 1.00 69.19 424 SER A O 1
ATOM 3368 N N . LYS A 1 425 ? -30.806 -42.825 16.011 1.00 62.19 425 LYS A N 1
ATOM 3369 C CA . LYS A 1 425 ? -29.480 -43.392 15.681 1.00 62.19 425 LYS A CA 1
ATOM 3370 C C . LYS A 1 425 ? -29.518 -44.459 14.572 1.00 62.19 425 LYS A C 1
ATOM 3372 O O . LYS A 1 425 ? -28.591 -45.252 14.447 1.00 62.19 425 LYS A O 1
ATOM 3377 N N . ASP A 1 426 ? -30.583 -44.467 13.781 1.00 57.31 426 ASP A N 1
ATOM 3378 C CA . ASP A 1 426 ? -30.922 -45.499 12.808 1.00 57.31 426 ASP A CA 1
ATOM 3379 C C . ASP A 1 426 ? -30.505 -45.064 11.389 1.00 57.31 426 ASP A C 1
ATOM 3381 O O . ASP A 1 426 ? -31.338 -44.927 10.491 1.00 57.31 426 ASP A O 1
ATOM 3385 N N . SER A 1 427 ? -29.203 -44.792 11.214 1.00 46.16 427 SER A N 1
ATOM 3386 C CA . SER A 1 427 ? -28.547 -44.504 9.924 1.00 46.16 427 SER A CA 1
ATOM 3387 C C . SER A 1 427 ? -27.049 -44.822 9.957 1.00 46.16 427 SER A C 1
ATOM 3389 O O . SER A 1 427 ? -26.343 -44.116 10.719 1.00 46.16 427 SER A O 1
#

Secondary structure (DSSP, 8-state):
-------------SHHHHHHHHHHHHHHHHHHHHHHHHHHHHHHHHHHHHHHHHHHHHHHHHHHHHHHHHHHHHHHHHHHHHHHHHHHHHHHHHHHHHHHHHHHHHHHHHHHHHHHHHHHHHHHHHHHHHHHHHHHHHHHHHHHHHHHHHHHHHHHHHHHHHHHHHHHHHHHHHHHHHHHHHHHHHHHHHHHHHHHHHHHHHHHHHHHHHHHHHHHHHHHHHHHHHHHHHHHHHHHHHHHHHHHHHHHHHHHHHHHHHHHHHHHHHHHHHHHHHHHHHHHHHHTTTTTT----------------------------------------------GGG--EEEEEEEEEESS--HHHHHHHHHHHTTSTTEEEEEEEE-TTS-EEEEEEEEEEE-HHHHHTTSTTEEEEEEETTEEEEEEPPPPS--

Radius of gyration: 108.72 Å; chains: 1; bounding box: 217×79×339 Å

Foldseek 3Di:
DDDDDDDDDDDDPDPVVVVVVVVVVVVVVVVVVVVVVVVVVVVVVVVVVVVVVVVVVVVVVVVVVVVVVVVVVVVVVVVVVVVVVVVVVVVVVVVVVVVVVVVVVVVVVVVVVVVVVVVVVVVVVVVVVVVVVVVVVVVVVVVVVVVVVVVVVVVVVVVVVVVVVVVVVVVVVVVVVVVVVVVVVVVVVVVVVVVVVVVVVVVVVVVVVVVVVVVVVVVVVVVVVVVVVVVVVVVVVVVVVVVVVVVVVVVVVVVVVVVVVVVVVVVVVVVVVVVVVVVVVVVVVVVVPDPDDDDDDDDDDDDDDDDDDDDDDDDDDDDDDDDDDDDDDDDDPDDLQQFWDAFKAKEWEDDDDDPVLVVVVVVVQVVDPQKDWDDWDADPVGITMTIMGGHDTDSVLNVQVPDPQWDHWDDDPRYIYTYGDDDDPPD